Protein 6JOM (pdb70)

Foldseek 3Di:
DAEEECDDVNHHAAAVLLLLLLLVLCLVPVPDQAKYKYKHAHAWAKEAEQQAALVQFWPVVVCVVVVHYYWYHDWFAGMFIGHQQKIKMKMWHQCVVVVVPVQPLCVVCVLVQVLLVVQQADDWDDPVHAFTDDPRATQKGKTWAQDDRIIIMMMMGRQDDPQVVGPRTTRPPCGHHHCLVRGDPVCNPPGSVRVNVSSVCSSCVSVVHDDHDYDYQDPVSVVSSVVCSDVEGVDCCSRHVLADAADDWDWDQDPQGIKIWHFDDDPQATAFIRIGGRGGWNDDCVVVRVLRHGQHLDLVSQLVSLVVSVCVNTHVDDDDSSVVSVRSNVD/DAEEACADPNHHDAAPLLQLLLVVLCLPPPPDQAKYKYKHAHAWEKEAEQQAACVQFWPVVVCVVVVHYYWYHDFFAGMFIGHRQKIKMKIWHQCVVPVVPVQCLVVVCVLVQQLLVVQQQVQWDDPVHAFIDRPPATQKGKTWAADDRIIIMMMMGAQDDPVVVGPRTTDQVGHDHSLVRGDPVCNPPGSVRVNVSSQVSSCVSVVHPDHHYDYQDPVSVVSSVVCSPVERVDCCRRRVVADAAPDWDWDQDPQGIKIWHFDDDPQATAFIGIGGRGGWNDDCVQLRVLRGGQGLDLVRQLVSLVVSPCVNTHVDDDDSSVVSVRSNVD

Sequence (661 aa):
MYLIEPKRNGKWVFDGAILLAIQYWAIKNLKLDETIVFPYICDPHVQIGYFQNPSVEVNLELLKQKNIEVVRRDTGGGAIYLDRNGVNFCFSFPYEKNKNLLGNYAQFYDPVIKVLQNIGIKNVQFSGKNDLQIEGKKVSGAAMSLVNDRIYAGFSLLYDVDFDFIGKILTPNQRVTNLKNKLSKEYQNFSIFEIKDLFLTEFLKVNSVEKFKKYELTDSDWVQQIDKMVAEKYKNWDFVWGLSPNYSFNRSIRTKVGTITFSLEINEGKISKIKISGDFFPKKSLLELENFLMGTKLTQDQLLNRLKDAKLEDYFSQKIDEEEICNLLLNLMYLIEPKRNGKWVFDGAILLAIQYWAIKNLKLDETIVFPYICDPHVQIGYFQNPSVEVNLELLKQKNIEVVRRDTGGGAIYLDRNGVNFCFSFPYEKNKNLLGNYAQFYDPVIKVLQNIGIKNVQFSGKNDLQIEGKKVSGAAMSLVNDRIYAGFSLLYDVDFDFIGKILTPNRVTNLKNKLSKEYQNFSIFEIKDLFLTEFLKVNSVEKFKKYELTDSDWVQIDKMVAEKYKNWDFVWGLSPNYSFNRSIRTKVGTITFSLEINEGKISKIKISGDFFPKKSLLELENFLMGTKLTQDQLLNRLKDAKLEDYFSQKIDEEEICNLLLNL

Solvent-accessible surface area: 30600 Å² total; per-residue (Å²): 32,37,28,1,43,3,65,82,145,63,156,42,17,38,45,4,2,26,1,1,0,4,1,26,9,0,3,93,68,20,183,37,102,47,18,0,0,3,1,11,0,0,62,54,5,0,3,0,0,62,28,4,13,0,37,72,24,3,43,58,126,19,15,172,136,112,124,24,106,9,3,1,19,19,4,3,1,23,22,38,20,3,20,96,62,2,0,0,1,6,2,0,21,6,60,118,124,32,134,65,5,70,51,23,15,38,76,6,0,67,26,0,27,41,0,3,85,56,3,35,4,98,68,6,86,60,41,56,140,26,23,0,57,3,127,58,106,49,0,1,8,6,8,8,27,75,17,81,67,7,0,4,0,11,4,9,1,20,3,35,19,68,74,97,12,15,50,112,0,26,27,82,120,168,166,21,12,15,3,60,89,31,12,43,172,129,30,52,136,52,60,18,63,81,6,6,69,27,2,11,80,17,6,20,126,34,48,89,41,173,162,30,103,165,49,109,18,64,119,79,13,7,101,69,0,54,111,24,12,67,106,36,1,104,41,163,92,21,6,72,26,49,6,40,101,44,77,66,70,88,56,14,181,10,107,27,17,32,0,30,4,6,0,45,38,91,157,40,68,1,28,114,6,36,2,10,8,52,0,49,23,126,79,59,4,107,88,3,4,85,62,1,61,39,8,108,26,58,95,89,76,0,31,73,86,1,112,94,9,108,4,88,64,3,4,77,101,152,2,61,27,84,61,3,0,66,42,0,72,121,56,26,40,24,1,54,3,59,71,136,59,159,38,20,34,40,3,1,28,1,1,0,2,1,27,4,0,1,94,68,18,180,37,116,42,24,0,0,3,1,10,0,0,57,50,5,0,5,0,0,64,33,4,10,0,40,81,26,5,51,76,102,32,14,149,134,89,125,21,96,7,2,0,19,18,3,3,4,25,24,38,11,2,17,104,63,1,2,0,0,6,2,0,22,7,39,134,142,29,110,58,5,73,47,43,17,47,70,6,0,61,25,1,31,94,0,4,75,84,6,37,0,173,62,11,109,52,36,55,155,30,22,0,40,4,160,52,106,56,0,1,9,12,8,7,28,76,24,76,59,14,0,4,0,12,4,11,4,18,11,34,17,63,90,97,13,20,60,110,0,26,62,106,176,216,25,9,10,4,68,91,63,15,41,151,111,41,45,121,60,58,20,64,89,11,7,78,29,6,10,86,18,10,21,134,35,55,106,43,165,147,27,101,177,51,106,20,64,115,73,11,9,103,81,0,52,123,30,13,70,96,39,1,92,42,170,108,20,5,40,36,54,3,46,78,38,76,67,50,88,58,8,200,27,102,24,20,51,0,26,6,5,0,49,39,83,145,29,100,1,40,113,6,48,3,10,9,55,0,52,23,129,80,66,7,112,99,0,7,88,67,4,69,41,3,109,26,54,93,101,87,0,42,77,76,1,120,95,8,106,7,84,54,12,6,73,45,111,4,64,16,89,66,4,0,66,44,3,70,120,55

InterPro domains:
  IPR004143 Biotinyl protein ligase (BPL) and lipoyl protein ligase (LPL), catalytic domain [PF21948] (19-216)
  IPR004143 Biotinyl protein ligase (BPL) and lipoyl protein ligase (LPL), catalytic domain [PS51733] (30-224)
  IPR004562 Lipoyltransferase/lipoate-protein ligase [PTHR12561] (20-335)
  IPR004562 Lipoyltransferase/lipoate-protein ligase [TIGR00545] (17-330)
  IPR019491 Lipoate protein ligase, C-terminal [PF10437] (256-341)
  IPR045864 Class II Aminoacyl-tRNA synthetase/Biotinyl protein ligase (BPL) and lipoyl protein ligase (LPL) [G3DSA:3.30.930.10] (13-254)
  IPR045864 Class II Aminoacyl-tRNA synthetase/Biotinyl protein ligase (BPL) and lipoyl protein ligase (LPL) [SSF55681] (13-254)

B-factor: mean 67.11, std 23.58, range [36.78, 168.75]

Structure (mmCIF, N/CA/C/O backbone):
data_6JOM
#
_entry.id   6JOM
#
_cell.length_a   100.322
_cell.length_b   100.322
_cell.length_c   155.587
_cell.angle_alpha   90.000
_cell.angle_beta   90.000
_cell.angle_gamma   90.000
#
_symmetry.space_group_name_H-M   'P 41 21 2'
#
loop_
_entity.id
_entity.type
_entity.pdbx_description
1 polymer 'Lipoate--protein ligase'
2 non-polymer "5'-O-[(R)-({5-[(3R)-1,2-DITHIOLAN-3-YL]PENTANOYL}OXY)(HYDROXY)PHOSPHORYL]ADENOSINE"
3 water water
#
loop_
_atom_site.group_PDB
_atom_site.id
_atom_site.type_symbol
_atom_site.label_atom_id
_atom_site.label_alt_id
_atom_site.label_comp_id
_atom_site.label_asym_id
_atom_site.label_entity_id
_atom_site.label_seq_id
_atom_site.pdbx_PDB_ins_code
_atom_site.Cartn_x
_atom_site.Cartn_y
_atom_site.Cartn_z
_atom_site.occupancy
_atom_site.B_iso_or_equiv
_atom_site.auth_seq_id
_atom_site.auth_comp_id
_atom_site.auth_asym_id
_atom_site.auth_atom_id
_atom_site.pdbx_PDB_model_num
ATOM 1 N N . MET A 1 1 ? 13.091 40.706 35.559 1.00 62.33 1 MET A N 1
ATOM 2 C CA . MET A 1 1 ? 12.617 39.715 34.539 1.00 59.68 1 MET A CA 1
ATOM 3 C C . MET A 1 1 ? 11.756 40.457 33.515 1.00 58.14 1 MET A C 1
ATOM 4 O O . MET A 1 1 ? 10.811 41.190 33.838 1.00 56.38 1 MET A O 1
ATOM 9 N N . TYR A 1 2 ? 12.144 40.326 32.247 1.00 53.66 2 TYR A N 1
ATOM 10 C CA . TYR A 1 2 ? 11.342 40.919 31.198 1.00 50.19 2 TYR A CA 1
ATOM 11 C C . TYR A 1 2 ? 10.393 39.857 30.650 1.00 47.88 2 TYR A C 1
ATOM 12 O O . TYR A 1 2 ? 10.704 38.656 30.618 1.00 46.46 2 TYR A O 1
ATOM 21 N N . LEU A 1 3 ? 9.241 40.325 30.161 1.00 46.04 3 LEU A N 1
ATOM 22 C CA . LEU A 1 3 ? 8.323 39.438 29.463 1.00 43.92 3 LEU A CA 1
ATOM 23 C C . LEU A 1 3 ? 8.146 40.018 28.075 1.00 42.01 3 LEU A C 1
ATOM 24 O O . LEU A 1 3 ? 7.783 41.194 27.947 1.00 42.69 3 LEU A O 1
ATOM 29 N N . ILE A 1 4 ? 8.362 39.183 27.064 1.00 41.20 4 ILE A N 1
ATOM 30 C CA . ILE A 1 4 ? 8.133 39.581 25.686 1.00 39.59 4 ILE A CA 1
ATOM 31 C C . ILE A 1 4 ? 6.989 38.756 25.144 1.00 39.35 4 ILE A C 1
ATOM 32 O O . ILE A 1 4 ? 7.079 37.530 24.963 1.00 39.31 4 ILE A O 1
ATOM 37 N N . GLU A 1 5 ? 5.843 39.407 25.015 1.00 40.14 5 GLU A N 1
ATOM 38 C CA . GLU A 1 5 ? 4.745 38.620 24.476 1.00 40.44 5 GLU A CA 1
ATOM 39 C C . GLU A 1 5 ? 4.895 38.611 22.973 1.00 39.73 5 GLU A C 1
ATOM 40 O O . GLU A 1 5 ? 5.365 39.605 22.379 1.00 39.78 5 GLU A O 1
ATOM 46 N N . PRO A 1 6 ? 4.466 37.529 22.298 1.00 38.94 6 PRO A N 1
ATOM 47 C CA . PRO A 1 6 ? 4.583 37.517 20.844 1.00 38.69 6 PRO A CA 1
ATOM 48 C C . PRO A 1 6 ? 3.396 38.224 20.225 1.00 39.08 6 PRO A C 1
ATOM 49 O O . PRO A 1 6 ? 2.457 37.586 19.713 1.00 40.19 6 PRO A O 1
ATOM 53 N N . LYS A 1 7 ? 3.473 39.548 20.243 1.00 40.60 7 LYS A N 1
ATOM 54 C CA . LYS A 1 7 ? 2.432 40.399 19.681 1.00 44.24 7 LYS A CA 1
ATOM 55 C C . LYS A 1 7 ? 2.997 41.283 18.575 1.00 44.20 7 LYS A C 1
ATOM 56 O O . LYS A 1 7 ? 4.132 41.760 18.634 1.00 43.11 7 LYS A O 1
ATOM 62 N N . ARG A 1 8 ? 2.177 41.551 17.567 1.00 47.79 8 ARG A N 1
ATOM 63 C CA . ARG A 1 8 ? 2.611 42.433 16.499 1.00 49.88 8 ARG A CA 1
ATOM 64 C C . ARG A 1 8 ? 1.561 43.515 16.305 1.00 54.15 8 ARG A C 1
ATOM 65 O O . ARG A 1 8 ? 0.431 43.220 15.905 1.00 55.07 8 ARG A O 1
ATOM 73 N N . ASN A 1 9 ? 1.941 44.758 16.635 1.00 60.12 9 ASN A N 1
ATOM 74 C CA . ASN A 1 9 ? 0.928 45.809 16.755 1.00 62.39 9 ASN A CA 1
ATOM 75 C C . ASN A 1 9 ? -0.272 45.272 17.541 1.00 59.96 9 ASN A C 1
ATOM 76 O O . ASN A 1 9 ? -1.405 45.305 17.073 1.00 62.52 9 ASN A O 1
ATOM 81 N N . GLY A 1 10 ? 0.002 44.743 18.736 1.00 58.57 10 GLY A N 1
ATOM 82 C CA . GLY A 1 10 ? -1.046 44.278 19.633 1.00 57.92 10 GLY A CA 1
ATOM 83 C C . GLY A 1 10 ? -1.743 42.992 19.194 1.00 56.71 10 GLY A C 1
ATOM 84 O O . GLY A 1 10 ? -2.620 42.517 19.898 1.00 60.18 10 GLY A O 1
ATOM 85 N N . LYS A 1 11 ? -1.365 42.391 18.064 1.00 56.14 11 LYS A N 1
ATOM 86 C CA . LYS A 1 11 ? -2.001 41.142 17.652 1.00 55.97 11 LYS A CA 1
ATOM 87 C C . LYS A 1 11 ? -1.153 39.942 18.094 1.00 52.25 11 LYS A C 1
ATOM 88 O O . LYS A 1 11 ? 0.047 39.897 17.838 1.00 53.74 11 LYS A O 1
ATOM 94 N N . TRP A 1 12 ? -1.773 38.953 18.734 1.00 48.96 12 TRP A N 1
ATOM 95 C CA . TRP A 1 12 ? -1.044 37.785 19.210 1.00 45.00 12 TRP A CA 1
ATOM 96 C C . TRP A 1 12 ? -0.600 36.918 18.032 1.00 44.09 12 TRP A C 1
ATOM 97 O O . TRP A 1 12 ? -1.404 36.636 17.150 1.00 43.28 12 TRP A O 1
ATOM 108 N N . VAL A 1 13 ? 0.645 36.430 18.084 1.00 41.86 13 VAL A N 1
ATOM 109 C CA . VAL A 1 13 ? 1.204 35.653 16.995 1.00 40.26 13 VAL A CA 1
ATOM 110 C C . VAL A 1 13 ? 1.258 34.199 17.432 1.00 39.73 13 VAL A C 1
ATOM 111 O O . VAL A 1 13 ? 1.804 33.922 18.476 1.00 39.53 13 VAL A O 1
ATOM 115 N N . PHE A 1 14 ? 0.882 33.290 16.545 1.00 40.05 14 PHE A N 1
ATOM 116 C CA . PHE A 1 14 ? 0.812 31.875 16.869 1.00 40.40 14 PHE A CA 1
ATOM 117 C C . PHE A 1 14 ? 1.709 31.056 15.958 1.00 40.20 14 PHE A C 1
ATOM 118 O O . PHE A 1 14 ? 1.796 29.850 16.127 1.00 40.60 14 PHE A O 1
ATOM 126 N N . ASP A 1 15 ? 2.467 31.720 15.093 1.00 39.72 15 ASP A N 1
ATOM 127 C CA . ASP A 1 15 ? 3.249 31.004 14.114 1.00 39.70 15 ASP A CA 1
ATOM 128 C C . ASP A 1 15 ? 4.529 30.514 14.777 1.00 39.33 15 ASP A C 1
ATOM 129 O O . ASP A 1 15 ? 5.375 31.310 15.169 1.00 38.85 15 ASP A O 1
ATOM 134 N N . GLY A 1 16 ? 4.677 29.197 14.907 1.00 39.76 16 GLY A N 1
ATOM 135 C CA . GLY A 1 16 ? 5.822 28.607 15.597 1.00 39.70 16 GLY A CA 1
ATOM 136 C C . GLY A 1 16 ? 7.146 29.142 15.068 1.00 39.21 16 GLY A C 1
ATOM 137 O O . GLY A 1 16 ? 8.122 29.219 15.810 1.00 39.05 16 GLY A O 1
ATOM 138 N N . ALA A 1 17 ? 7.200 29.529 13.784 1.00 39.17 17 ALA A N 1
ATOM 139 C CA . ALA A 1 17 ? 8.506 29.847 13.241 1.00 39.01 17 ALA A CA 1
ATOM 140 C C . ALA A 1 17 ? 8.821 31.274 13.667 1.00 38.58 17 ALA A C 1
ATOM 141 O O . ALA A 1 17 ? 9.933 31.598 14.095 1.00 38.47 17 ALA A O 1
ATOM 143 N N . ILE A 1 18 ? 7.802 32.120 13.590 1.00 38.52 18 ILE A N 1
ATOM 144 C CA . ILE A 1 18 ? 7.964 33.490 14.022 1.00 38.32 18 ILE A CA 1
ATOM 145 C C . ILE A 1 18 ? 8.243 33.495 15.521 1.00 38.06 18 ILE A C 1
ATOM 146 O O . ILE A 1 18 ? 8.999 34.358 16.020 1.00 37.97 18 ILE A O 1
ATOM 151 N N . LEU A 1 19 ? 7.625 32.569 16.261 1.00 38.14 19 LEU A N 1
ATOM 152 C CA . LEU A 1 19 ? 7.789 32.688 17.715 1.00 38.09 19 LEU A CA 1
ATOM 153 C C . LEU A 1 19 ? 9.250 32.433 18.098 1.00 38.09 19 LEU A C 1
ATOM 154 O O . LEU A 1 19 ? 9.840 33.164 18.889 1.00 38.03 19 LEU A O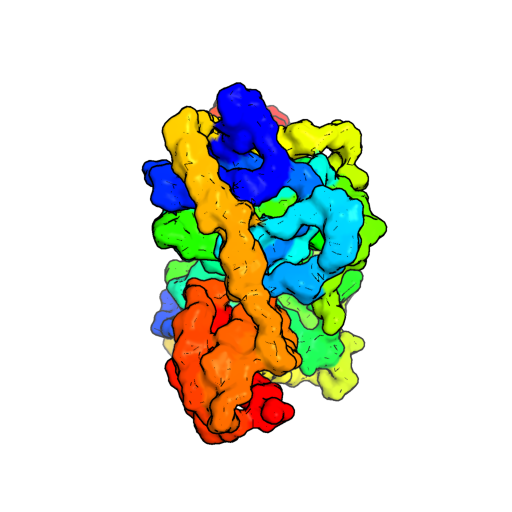 1
ATOM 159 N N . LEU A 1 20 ? 9.885 31.470 17.427 1.00 38.28 20 LEU A N 1
ATOM 160 C CA . LEU A 1 20 ? 11.291 31.194 17.730 1.00 38.48 20 LEU A CA 1
ATOM 161 C C . LEU A 1 20 ? 12.123 32.409 17.306 1.00 38.33 20 LEU A C 1
ATOM 162 O O . LEU A 1 20 ? 13.099 32.808 17.949 1.00 38.50 20 LEU A O 1
ATOM 167 N N . ALA A 1 21 ? 11.708 32.983 16.172 1.00 38.24 21 ALA A N 1
ATOM 168 C CA . ALA A 1 21 ? 12.467 34.065 15.605 1.00 38.41 21 ALA A CA 1
ATOM 169 C C . ALA A 1 21 ? 12.468 35.214 16.609 1.00 38.36 21 ALA A C 1
ATOM 170 O O . ALA A 1 21 ? 13.471 35.933 16.730 1.00 38.70 21 ALA A O 1
ATOM 172 N N . ILE A 1 22 ? 11.328 35.374 17.324 1.00 38.09 22 ILE A N 1
ATOM 173 C CA . ILE A 1 22 ? 11.201 36.480 18.240 1.00 38.15 22 ILE A CA 1
ATOM 174 C C . ILE A 1 22 ? 12.302 36.246 19.261 1.00 38.33 22 ILE A C 1
ATOM 175 O O . ILE A 1 22 ? 13.060 37.152 19.599 1.00 38.66 22 ILE A O 1
ATOM 180 N N . GLN A 1 23 ? 12.366 34.993 19.724 1.00 38.29 23 GLN A N 1
ATOM 181 C CA . GLN A 1 23 ? 13.219 34.658 20.851 1.00 38.64 23 GLN A CA 1
ATOM 182 C C . GLN A 1 23 ? 14.642 34.828 20.390 1.00 39.01 23 GLN A C 1
ATOM 183 O O . GLN A 1 23 ? 15.457 35.484 21.018 1.00 39.41 23 GLN A O 1
ATOM 189 N N . TYR A 1 24 ? 14.950 34.243 19.247 1.00 39.02 24 TYR A N 1
ATOM 190 C CA . TYR A 1 24 ? 16.354 34.331 18.863 1.00 39.58 24 TYR A CA 1
ATOM 191 C C . TYR A 1 24 ? 16.730 35.796 18.586 1.00 39.85 24 TYR A C 1
ATOM 192 O O . TYR A 1 24 ? 17.848 36.232 18.869 1.00 40.51 24 TYR A O 1
ATOM 201 N N . TRP A 1 25 ? 15.786 36.545 18.005 1.00 39.56 25 TRP A N 1
ATOM 202 C CA . TRP A 1 25 ? 16.053 37.946 17.775 1.00 40.06 25 TRP A CA 1
ATOM 203 C C . TRP A 1 25 ? 16.481 38.612 19.089 1.00 40.39 25 TRP A C 1
ATOM 204 O O . TRP A 1 25 ? 17.484 39.324 19.137 1.00 41.19 25 TRP A O 1
ATOM 215 N N . ALA A 1 26 ? 15.696 38.359 20.146 1.00 39.92 26 ALA A N 1
ATOM 216 C CA . ALA A 1 26 ? 15.962 38.932 21.450 1.00 40.28 26 ALA A CA 1
ATOM 217 C C . ALA A 1 26 ? 17.334 38.509 21.945 1.00 41.58 26 ALA A C 1
ATOM 218 O O . ALA A 1 26 ? 18.111 39.361 22.396 1.00 43.62 26 ALA A O 1
ATOM 220 N N . ILE A 1 27 ? 17.621 37.225 21.769 1.00 41.54 27 ILE A N 1
ATOM 221 C CA . ILE A 1 27 ? 18.862 36.606 22.211 1.00 44.41 27 ILE A CA 1
ATOM 222 C C . ILE A 1 27 ? 20.024 37.383 21.614 1.00 47.77 27 ILE A C 1
ATOM 223 O O . ILE A 1 27 ? 21.016 37.659 22.305 1.00 52.56 27 ILE A O 1
ATOM 228 N N . LYS A 1 28 ? 19.897 37.717 20.332 1.00 48.15 28 LYS A N 1
ATOM 229 C CA . LYS A 1 28 ? 21.029 38.279 19.624 1.00 51.66 28 LYS A CA 1
ATOM 230 C C . LYS A 1 28 ? 21.066 39.791 19.782 1.00 52.05 28 LYS A C 1
ATOM 231 O O . LYS A 1 28 ? 22.126 40.362 19.636 1.00 55.75 28 LYS A O 1
ATOM 237 N N . ASN A 1 29 ? 19.934 40.435 20.020 1.00 50.72 29 ASN A N 1
ATOM 238 C CA . ASN A 1 29 ? 19.866 41.861 19.745 1.00 52.43 29 ASN A CA 1
ATOM 239 C C . ASN A 1 29 ? 19.349 42.574 20.974 1.00 53.94 29 ASN A C 1
ATOM 240 O O . ASN A 1 29 ? 19.554 43.769 21.105 1.00 55.41 29 ASN A O 1
ATOM 245 N N . LEU A 1 30 ? 18.677 41.856 21.872 1.00 52.45 30 LEU A N 1
ATOM 246 C CA . LEU A 1 30 ? 18.162 42.584 23.003 1.00 55.10 30 LEU A CA 1
ATOM 247 C C . LEU A 1 30 ? 19.185 42.466 24.126 1.00 59.27 30 LEU A C 1
ATOM 248 O O . LEU A 1 30 ? 19.214 41.466 24.854 1.00 60.68 30 LEU A O 1
ATOM 253 N N . LYS A 1 31 ? 19.984 43.522 24.292 1.00 63.95 31 LYS A N 1
ATOM 254 C CA . LYS A 1 31 ? 20.934 43.540 25.391 1.00 70.45 31 LYS A CA 1
ATOM 255 C C . LYS A 1 31 ? 20.255 44.009 26.678 1.00 69.42 31 LYS A C 1
ATOM 256 O O . LYS A 1 31 ? 20.493 45.107 27.155 1.00 70.30 31 LYS A O 1
ATOM 262 N N . LEU A 1 32 ? 19.380 43.171 27.210 1.00 66.70 32 LEU A N 1
ATOM 263 C CA . LEU A 1 32 ? 18.801 43.413 28.513 1.00 66.52 32 LEU A CA 1
ATOM 264 C C . LEU A 1 32 ? 19.529 42.494 29.475 1.00 66.60 32 LEU A C 1
ATOM 265 O O . LEU A 1 32 ? 19.657 41.308 29.226 1.00 65.02 32 LEU A O 1
ATOM 270 N N . ASP A 1 33 ? 20.021 43.081 30.557 1.00 71.86 33 ASP A N 1
ATOM 271 C CA . ASP A 1 33 ? 20.845 42.342 31.487 1.00 76.26 33 ASP A CA 1
ATOM 272 C C . ASP A 1 33 ? 19.917 41.746 32.530 1.00 73.55 33 ASP A C 1
ATOM 273 O O . ASP A 1 33 ? 20.079 41.977 33.713 1.00 78.37 33 ASP A O 1
ATOM 278 N N . GLU A 1 34 ? 18.917 41.014 32.058 1.00 70.56 34 GLU A N 1
ATOM 279 C CA . GLU A 1 34 ? 17.917 40.360 32.890 1.00 66.34 34 GLU A CA 1
ATOM 280 C C . GLU A 1 34 ? 17.375 39.188 32.090 1.00 59.89 34 GLU A C 1
ATOM 281 O O . GLU A 1 34 ? 17.503 39.180 30.875 1.00 57.39 34 GLU A O 1
ATOM 287 N N . THR A 1 35 ? 16.825 38.200 32.779 1.00 56.44 35 THR A N 1
ATOM 288 C CA . THR A 1 35 ? 16.104 37.144 32.111 1.00 53.52 35 THR A CA 1
ATOM 289 C C . THR A 1 35 ? 14.934 37.738 31.326 1.00 50.07 35 THR A C 1
ATOM 290 O O . THR A 1 35 ? 14.165 38.556 31.836 1.00 50.05 35 THR A O 1
ATOM 294 N N . ILE A 1 36 ? 14.786 37.285 30.074 1.00 47.45 36 ILE A N 1
ATOM 295 C CA . ILE A 1 36 ? 13.601 37.603 29.296 1.00 45.38 36 ILE A CA 1
ATOM 296 C C . ILE A 1 36 ? 12.796 36.327 29.150 1.00 44.74 36 ILE A C 1
ATOM 297 O O . ILE A 1 36 ? 13.365 35.289 28.837 1.00 47.09 36 ILE A O 1
ATOM 302 N N . VAL A 1 37 ? 11.485 36.433 29.394 1.00 43.15 37 VAL A N 1
ATOM 303 C CA . VAL A 1 37 ? 10.560 35.323 29.217 1.00 41.63 37 VAL A CA 1
ATOM 304 C C . VAL A 1 37 ? 9.774 35.511 27.937 1.00 40.15 37 VAL A C 1
ATOM 305 O O . VAL A 1 37 ? 9.275 36.614 27.697 1.00 41.10 37 VAL A O 1
ATOM 309 N N . PHE A 1 38 ? 9.625 34.412 27.181 1.00 38.61 38 PHE A N 1
ATOM 310 C CA . PHE A 1 38 ? 8.890 34.397 25.929 1.00 37.90 38 PHE A CA 1
ATOM 311 C C . PHE A 1 38 ? 7.840 33.308 25.983 1.00 37.80 38 PHE A C 1
ATOM 312 O O . PHE A 1 38 ? 8.110 32.157 25.642 1.00 37.66 38 PHE A O 1
ATOM 320 N N . PRO A 1 39 ? 6.614 33.610 26.448 1.00 38.00 39 PRO A N 1
ATOM 321 C CA . PRO A 1 39 ? 5.548 32.602 26.450 1.00 38.24 39 PRO A CA 1
ATOM 322 C C . PRO A 1 39 ? 5.182 32.472 24.976 1.00 38.54 39 PRO A C 1
ATOM 323 O O . PRO A 1 39 ? 5.182 33.471 24.238 1.00 38.81 39 PRO A O 1
ATOM 327 N N . TYR A 1 40 ? 4.864 31.243 24.551 1.00 38.03 40 TYR A N 1
ATOM 328 C CA . TYR A 1 40 ? 4.346 31.111 23.207 1.00 38.50 40 TYR A CA 1
ATOM 329 C C . TYR A 1 40 ? 3.389 29.925 23.143 1.00 40.73 40 TYR A C 1
ATOM 330 O O . TYR A 1 40 ? 3.626 28.887 23.799 1.00 43.44 40 TYR A O 1
ATOM 339 N N . ILE A 1 41 ? 2.287 30.167 22.422 1.00 39.86 41 ILE A N 1
ATOM 340 C CA . ILE A 1 41 ? 1.241 29.212 22.079 1.00 41.24 41 ILE A CA 1
ATOM 341 C C . ILE A 1 41 ? 1.210 29.166 20.549 1.00 41.35 41 ILE A C 1
ATOM 342 O O . ILE A 1 41 ? 1.085 30.192 19.864 1.00 38.80 41 ILE A O 1
ATOM 347 N N . CYS A 1 42 ? 1.404 27.979 19.991 1.00 42.76 42 CYS A N 1
ATOM 348 C CA . CYS A 1 42 ? 1.579 27.973 18.545 1.00 45.23 42 CYS A CA 1
ATOM 349 C C . CYS A 1 42 ? 0.434 27.263 17.835 1.00 46.19 42 CYS A C 1
ATOM 350 O O . CYS A 1 42 ? -0.138 26.307 18.348 1.00 47.45 42 CYS A O 1
ATOM 353 N N . ASP A 1 43 ? 0.189 27.697 16.606 1.00 46.17 43 ASP A N 1
ATOM 354 C CA . ASP A 1 43 ? -0.621 26.911 15.685 1.00 48.95 43 ASP A CA 1
ATOM 355 C C . ASP A 1 43 ? 0.048 25.557 15.500 1.00 47.20 43 ASP A C 1
ATOM 356 O O . ASP A 1 43 ? 1.276 25.518 15.541 1.00 47.31 43 ASP A O 1
ATOM 361 N N . PRO A 1 44 ? -0.719 24.471 15.231 1.00 47.40 44 PRO A N 1
ATOM 362 C CA . PRO A 1 44 ? -0.149 23.157 14.938 1.00 46.21 44 PRO A CA 1
ATOM 363 C C . PRO A 1 44 ? 1.048 23.188 13.997 1.00 46.01 44 PRO A C 1
ATOM 364 O O . PRO A 1 44 ? 1.030 23.779 12.917 1.00 46.02 44 PRO A O 1
ATOM 368 N N . HIS A 1 45 ? 2.130 22.549 14.439 1.00 45.58 45 HIS A N 1
ATOM 369 C CA . HIS A 1 45 ? 3.341 22.444 13.659 1.00 44.73 45 HIS A CA 1
ATOM 370 C C . HIS A 1 45 ? 4.242 21.510 14.460 1.00 45.52 45 HIS A C 1
ATOM 371 O O . HIS A 1 45 ? 3.922 21.200 15.608 1.00 46.55 45 HIS A O 1
ATOM 378 N N . VAL A 1 46 ? 5.324 21.016 13.838 1.00 44.66 46 VAL A N 1
ATOM 379 C CA . VAL A 1 46 ? 6.285 20.221 14.557 1.00 42.37 46 VAL A CA 1
ATOM 380 C C . VAL A 1 46 ? 7.535 21.069 14.646 1.00 40.75 46 VAL A C 1
ATOM 381 O O . VAL A 1 46 ? 7.983 21.695 13.692 1.00 41.30 46 VAL A O 1
ATOM 385 N N . GLN A 1 47 ? 8.138 21.004 15.811 1.00 39.33 47 GLN A N 1
ATOM 386 C CA . GLN A 1 47 ? 9.346 21.731 16.059 1.00 38.66 47 GLN A CA 1
ATOM 387 C C . GLN A 1 47 ? 10.425 20.695 16.284 1.00 38.96 47 GLN A C 1
ATOM 388 O O . GLN A 1 47 ? 10.278 19.844 17.182 1.00 39.71 47 GLN A O 1
ATOM 394 N N . ILE A 1 48 ? 11.510 20.770 15.526 1.00 38.81 48 ILE A N 1
ATOM 395 C CA . ILE A 1 48 ? 12.513 19.731 15.695 1.00 39.23 48 ILE A CA 1
ATOM 396 C C . ILE A 1 48 ? 13.753 20.415 16.243 1.00 38.90 48 ILE A C 1
ATOM 397 O O . ILE A 1 48 ? 13.895 21.644 16.112 1.00 38.39 48 ILE A O 1
ATOM 402 N N . GLY A 1 49 ? 14.672 19.614 16.831 1.00 39.34 49 GLY A N 1
ATOM 403 C CA . GLY A 1 49 ? 15.848 20.241 17.406 1.00 39.21 49 GLY A CA 1
ATOM 404 C C . GLY A 1 49 ? 16.820 20.591 16.293 1.00 39.14 49 GLY A C 1
ATOM 405 O O . GLY A 1 49 ? 16.747 20.035 15.195 1.00 39.32 49 GLY A O 1
ATOM 406 N N . TYR A 1 50 ? 17.812 21.416 16.640 1.00 39.06 50 TYR A N 1
ATOM 407 C CA . TYR A 1 50 ? 18.734 21.946 15.664 1.00 39.14 50 TYR A CA 1
ATOM 408 C C . TYR A 1 50 ? 19.442 20.830 14.915 1.00 39.94 50 TYR A C 1
ATOM 409 O O . TYR A 1 50 ? 19.681 20.967 13.743 1.00 42.37 50 TYR A O 1
ATOM 418 N N . PHE A 1 51 ? 19.774 19.734 15.579 1.00 41.17 51 PHE A N 1
ATOM 419 C CA . PHE A 1 51 ? 20.654 18.692 15.044 1.00 42.91 51 PHE A CA 1
ATOM 420 C C . PHE A 1 51 ? 19.802 17.556 14.509 1.00 45.09 51 PHE A C 1
ATOM 421 O O . PHE A 1 51 ? 20.306 16.503 14.155 1.00 48.40 51 PHE A O 1
ATOM 429 N N . GLN A 1 52 ? 18.505 17.792 14.434 1.00 45.11 52 GLN A N 1
ATOM 430 C CA . GLN A 1 52 ? 17.641 16.724 13.973 1.00 48.10 52 GLN A CA 1
ATOM 431 C C . GLN A 1 52 ? 17.426 16.793 12.467 1.00 47.66 52 GLN A C 1
ATOM 432 O O . GLN A 1 52 ? 17.627 17.847 11.871 1.00 47.80 52 GLN A O 1
ATOM 438 N N . ASN A 1 53 ? 16.978 15.676 11.901 1.00 49.21 53 ASN A N 1
ATOM 439 C CA . ASN A 1 53 ? 16.604 15.591 10.499 1.00 49.76 53 ASN A CA 1
ATOM 440 C C . ASN A 1 53 ? 15.086 15.454 10.383 1.00 50.45 53 ASN A C 1
ATOM 441 O O . ASN A 1 53 ? 14.503 14.445 10.762 1.00 52.62 53 ASN A O 1
ATOM 446 N N . PRO A 1 54 ? 14.361 16.454 9.866 1.00 49.82 54 PRO A N 1
ATOM 447 C CA . PRO A 1 54 ? 12.903 16.387 9.822 1.00 52.74 54 PRO A CA 1
ATOM 448 C C . PRO A 1 54 ? 12.347 15.151 9.095 1.00 55.19 54 PRO A C 1
ATOM 449 O O . PRO A 1 54 ? 11.299 14.645 9.467 1.00 56.03 54 PRO A O 1
ATOM 453 N N . SER A 1 55 ? 13.071 14.633 8.098 1.00 57.07 55 SER A N 1
ATOM 454 C CA . SER A 1 55 ? 12.567 13.528 7.279 1.00 60.17 55 SER A CA 1
ATOM 455 C C . SER A 1 55 ? 12.394 12.254 8.108 1.00 60.60 55 SER A C 1
ATOM 456 O O . SER A 1 55 ? 11.481 11.481 7.844 1.00 61.96 55 SER A O 1
ATOM 459 N N . VAL A 1 56 ? 13.248 12.053 9.115 1.00 59.60 56 VAL A N 1
ATOM 460 C CA . VAL A 1 56 ? 13.191 10.829 9.900 1.00 61.37 56 VAL A CA 1
ATOM 461 C C . VAL A 1 56 ? 12.415 11.061 11.192 1.00 62.14 56 VAL A C 1
ATOM 462 O O . VAL A 1 56 ? 12.018 10.094 11.821 1.00 66.81 56 VAL A O 1
ATOM 466 N N . GLU A 1 57 ? 12.162 12.328 11.560 1.00 60.61 57 GLU A N 1
ATOM 467 C CA . GLU A 1 57 ? 11.519 12.678 12.820 1.00 59.60 57 GLU A CA 1
ATOM 468 C C . GLU A 1 57 ? 10.018 12.889 12.658 1.00 60.68 57 GLU A C 1
ATOM 469 O O . GLU A 1 57 ? 9.261 12.765 13.636 1.00 61.66 57 GLU A O 1
ATOM 475 N N . VAL A 1 58 ? 9.601 13.212 11.435 1.00 57.88 58 VAL A N 1
ATOM 476 C CA . VAL A 1 58 ? 8.207 13.556 11.217 1.00 57.33 58 VAL A CA 1
ATOM 477 C C . VAL A 1 58 ? 7.669 12.527 10.223 1.00 59.19 58 VAL A C 1
ATOM 478 O O . VAL A 1 58 ? 8.422 12.053 9.386 1.00 58.99 58 VAL A O 1
ATOM 482 N N . ASN A 1 59 ? 6.388 12.172 10.325 1.00 61.74 59 ASN A N 1
ATOM 483 C CA . ASN A 1 59 ? 5.673 11.543 9.227 1.00 65.38 59 ASN A CA 1
ATOM 484 C C . ASN A 1 59 ? 5.349 12.625 8.203 1.00 65.37 59 ASN A C 1
ATOM 485 O O . ASN A 1 59 ? 4.448 13.438 8.417 1.00 65.25 59 ASN A O 1
ATOM 490 N N . LEU A 1 60 ? 6.101 12.622 7.106 1.00 66.98 60 LEU A N 1
ATOM 491 C CA . LEU A 1 60 ? 6.061 13.705 6.145 1.00 68.65 60 LEU A CA 1
ATOM 492 C C . LEU A 1 60 ? 4.724 13.747 5.413 1.00 72.58 60 LEU A C 1
ATOM 493 O O . LEU A 1 60 ? 4.280 14.829 5.004 1.00 71.51 60 LEU A O 1
ATOM 498 N N . GLU A 1 61 ? 4.110 12.566 5.226 1.00 77.02 61 GLU A N 1
ATOM 499 C CA . GLU A 1 61 ? 2.856 12.462 4.481 1.00 78.29 61 GLU A CA 1
ATOM 500 C C . GLU A 1 61 ? 1.740 13.029 5.347 1.00 72.30 61 GLU A C 1
ATOM 501 O O . GLU A 1 61 ? 0.923 13.800 4.863 1.00 71.36 61 GLU A O 1
ATOM 507 N N . LEU A 1 62 ? 1.742 12.658 6.626 1.00 68.39 62 LEU A N 1
ATOM 508 C CA . LEU A 1 62 ? 0.745 13.165 7.554 1.00 69.47 62 LEU A CA 1
ATOM 509 C C . LEU A 1 62 ? 0.880 14.681 7.734 1.00 67.20 62 LEU A C 1
ATOM 510 O O . LEU A 1 62 ? -0.125 15.372 7.853 1.00 66.86 62 LEU A O 1
ATOM 515 N N . LEU A 1 63 ? 2.121 15.182 7.711 1.00 64.46 63 LEU A N 1
ATOM 516 C CA . LEU A 1 63 ? 2.392 16.600 7.827 1.00 63.97 63 LEU A CA 1
ATOM 517 C C . LEU A 1 63 ? 1.805 17.342 6.626 1.00 65.37 63 LEU A C 1
ATOM 518 O O . LEU A 1 63 ? 1.166 18.369 6.815 1.00 64.91 63 LEU A O 1
ATOM 523 N N . LYS A 1 64 ? 2.088 16.853 5.413 1.00 68.12 64 LYS A N 1
ATOM 524 C CA . LYS A 1 64 ? 1.588 17.444 4.178 1.00 75.83 64 LYS A CA 1
ATOM 525 C C . LYS A 1 64 ? 0.062 17.387 4.159 1.00 79.91 64 LYS A C 1
ATOM 526 O O . LYS A 1 64 ? -0.579 18.381 3.840 1.00 81.65 64 LYS A O 1
ATOM 532 N N . GLN A 1 65 ? -0.494 16.223 4.514 1.00 84.03 65 GLN A N 1
ATOM 533 C CA . GLN A 1 65 ? -1.926 15.994 4.562 1.00 88.10 65 GLN A CA 1
ATOM 534 C C . GLN A 1 65 ? -2.566 17.029 5.474 1.00 87.72 65 GLN A C 1
ATOM 535 O O . GLN A 1 65 ? -3.535 17.661 5.068 1.00 92.53 65 GLN A O 1
ATOM 541 N N . LYS A 1 66 ? -2.005 17.208 6.678 1.00 84.61 66 LYS A N 1
ATOM 542 C CA . LYS A 1 66 ? -2.574 18.092 7.692 1.00 80.10 66 LYS A CA 1
ATOM 543 C C . LYS A 1 66 ? -2.154 19.543 7.444 1.00 73.99 66 LYS A C 1
ATOM 544 O O . LYS A 1 66 ? -2.621 20.443 8.128 1.00 69.53 66 LYS A O 1
ATOM 550 N N . ASN A 1 67 ? -1.309 19.753 6.424 1.00 74.54 67 ASN A N 1
ATOM 551 C CA . ASN A 1 67 ? -0.832 21.053 5.962 1.00 75.40 67 ASN A CA 1
ATOM 552 C C . ASN A 1 67 ? -0.244 21.873 7.110 1.00 73.21 67 ASN A C 1
ATOM 553 O O . ASN A 1 67 ? -0.691 22.985 7.396 1.00 72.42 67 ASN A O 1
ATOM 558 N N . ILE A 1 68 ? 0.761 21.297 7.779 1.00 69.08 68 ILE A N 1
ATOM 559 C CA . ILE A 1 68 ? 1.428 21.950 8.889 1.00 61.02 68 ILE A CA 1
ATOM 560 C C . ILE A 1 68 ? 2.929 21.922 8.625 1.00 59.14 68 ILE A C 1
ATOM 561 O O . ILE A 1 68 ? 3.420 21.133 7.814 1.00 56.82 68 ILE A O 1
ATOM 566 N N . GLU A 1 69 ? 3.643 22.825 9.305 1.00 56.90 69 GLU A N 1
ATOM 567 C CA . GLU A 1 69 ? 5.036 23.087 9.011 1.00 53.36 69 GLU A CA 1
ATOM 568 C C . GLU A 1 69 ? 5.886 22.296 10.003 1.00 50.46 69 GLU A C 1
ATOM 569 O O . GLU A 1 69 ? 5.436 21.947 11.100 1.00 49.45 69 GLU A O 1
ATOM 575 N N . VAL A 1 70 ? 7.131 22.045 9.583 1.00 46.55 70 VAL A N 1
ATOM 576 C CA . VAL A 1 70 ? 8.250 21.728 10.442 1.00 43.80 70 VAL A CA 1
ATOM 577 C C . VAL A 1 70 ? 8.980 23.028 10.720 1.00 42.34 70 VAL A C 1
ATOM 578 O O . VAL A 1 70 ? 9.194 23.836 9.809 1.00 44.02 70 VAL A O 1
ATOM 582 N N . VAL A 1 71 ? 9.412 23.170 11.969 1.00 39.22 71 VAL A N 1
ATOM 583 C CA . VAL A 1 71 ? 10.183 24.332 12.352 1.00 37.96 71 VAL A CA 1
ATOM 584 C C . VAL A 1 71 ? 11.371 23.772 13.113 1.00 37.88 71 VAL A C 1
ATOM 585 O O . VAL A 1 71 ? 11.212 22.949 14.044 1.00 38.05 71 VAL A O 1
ATOM 589 N N . ARG A 1 72 ? 12.553 24.202 12.698 1.00 37.75 72 ARG A N 1
ATOM 590 C CA . ARG A 1 72 ? 13.750 23.794 13.393 1.00 37.79 72 ARG A CA 1
ATOM 591 C C . ARG A 1 72 ? 14.033 24.884 14.424 1.00 37.47 72 ARG A C 1
ATOM 592 O O . ARG A 1 72 ? 13.979 26.057 14.107 1.00 37.27 72 ARG A O 1
ATOM 600 N N . ARG A 1 73 ? 14.344 24.519 15.661 1.00 37.53 73 ARG A N 1
ATOM 601 C CA . ARG A 1 73 ? 14.708 25.534 16.633 1.00 37.37 73 ARG A CA 1
ATOM 602 C C . ARG A 1 73 ? 16.228 25.566 16.719 1.00 37.63 73 ARG A C 1
ATOM 603 O O . ARG A 1 73 ? 16.871 24.716 16.129 1.00 39.22 73 ARG A O 1
ATOM 611 N N . ASP A 1 74 ? 16.795 26.512 17.471 1.00 38.18 74 ASP A N 1
ATOM 612 C CA . ASP A 1 74 ? 18.223 26.692 17.560 1.00 38.63 74 ASP A CA 1
ATOM 613 C C . ASP A 1 74 ? 18.830 25.712 18.568 1.00 41.30 74 ASP A C 1
ATOM 614 O O . ASP A 1 74 ? 20.056 25.560 18.616 1.00 43.98 74 ASP A O 1
ATOM 619 N N . THR A 1 75 ? 18.008 25.110 19.442 1.00 40.06 75 THR A N 1
ATOM 620 C CA . THR A 1 75 ? 18.545 24.296 20.503 1.00 38.97 75 THR A CA 1
ATOM 621 C C . THR A 1 75 ? 18.562 22.865 20.011 1.00 39.90 75 THR A C 1
ATOM 622 O O . THR A 1 75 ? 17.874 22.532 19.055 1.00 39.90 75 THR A O 1
ATOM 626 N N . GLY A 1 76 ? 19.362 22.013 20.669 1.00 41.22 76 GLY A N 1
ATOM 627 C CA . GLY A 1 76 ? 19.296 20.605 20.370 1.00 41.08 76 GLY A CA 1
ATOM 628 C C . GLY A 1 76 ? 18.044 19.985 20.974 1.00 41.40 76 GLY A C 1
ATOM 629 O O . GLY A 1 76 ? 17.005 20.658 21.167 1.00 39.98 76 GLY A O 1
ATOM 630 N N . GLY A 1 77 ? 18.165 18.686 21.275 1.00 41.81 77 GLY A N 1
ATOM 631 C CA . GLY A 1 77 ? 16.986 17.948 21.693 1.00 42.34 77 GLY A CA 1
ATOM 632 C C . GLY A 1 77 ? 16.165 17.451 20.514 1.00 42.44 77 GLY A C 1
ATOM 633 O O . GLY A 1 77 ? 16.589 17.516 19.358 1.00 43.61 77 GLY A O 1
ATOM 634 N N . GLY A 1 78 ? 14.968 16.959 20.844 1.00 43.12 78 GLY A N 1
ATOM 635 C CA . GLY A 1 78 ? 14.143 16.188 19.933 1.00 44.02 78 GLY A CA 1
ATOM 636 C C . GLY A 1 78 ? 12.906 16.966 19.469 1.00 45.05 78 GLY A C 1
ATOM 637 O O . GLY A 1 78 ? 12.775 18.196 19.677 1.00 43.87 78 GLY A O 1
ATOM 638 N N . ALA A 1 79 ? 12.013 16.209 18.829 1.00 44.26 79 ALA A N 1
ATOM 639 C CA . ALA A 1 79 ? 10.981 16.764 17.989 1.00 44.47 79 ALA A CA 1
ATOM 640 C C . ALA A 1 79 ? 9.692 16.824 18.789 1.00 45.76 79 ALA A C 1
ATOM 641 O O . ALA A 1 79 ? 9.266 15.828 19.359 1.00 47.66 79 ALA A O 1
ATOM 643 N N . ILE A 1 80 ? 9.028 17.980 18.764 1.00 44.28 80 ILE A N 1
ATOM 644 C CA . ILE A 1 80 ? 7.781 18.011 19.491 1.00 44.67 80 ILE A CA 1
ATOM 645 C C . ILE A 1 80 ? 6.730 18.508 18.523 1.00 45.18 80 ILE A C 1
ATOM 646 O O . ILE A 1 80 ? 7.038 19.206 17.539 1.00 44.57 80 ILE A O 1
ATOM 651 N N . TYR A 1 81 ? 5.503 18.137 18.859 1.00 46.66 81 TYR A N 1
ATOM 652 C CA . TYR A 1 81 ? 4.320 18.656 18.203 1.00 47.58 81 TYR A CA 1
ATOM 653 C C . TYR A 1 81 ? 3.691 19.737 19.071 1.00 45.81 81 TYR A C 1
ATOM 654 O O . TYR A 1 81 ? 3.594 19.608 20.279 1.00 46.98 81 TYR A O 1
ATOM 663 N N . LEU A 1 82 ? 3.314 20.834 18.442 1.00 44.84 82 LEU A N 1
ATOM 664 C CA . LEU A 1 82 ? 2.887 21.980 19.229 1.00 45.20 82 LEU A CA 1
ATOM 665 C C . LEU A 1 82 ? 1.576 22.474 18.636 1.00 45.47 82 LEU A C 1
ATOM 666 O O . LEU A 1 82 ? 1.461 22.638 17.414 1.00 47.40 82 LEU A O 1
ATOM 671 N N . ASP A 1 83 ? 0.579 22.622 19.485 1.00 45.86 83 ASP A N 1
ATOM 672 C CA . ASP A 1 83 ? -0.663 23.197 18.994 1.00 49.69 83 ASP A CA 1
ATOM 673 C C . ASP A 1 83 ? -1.180 24.157 20.047 1.00 48.98 83 ASP A C 1
ATOM 674 O O . ASP A 1 83 ? -0.478 24.392 21.028 1.00 46.99 83 ASP A O 1
ATOM 679 N N . ARG A 1 84 ? -2.429 24.611 19.848 1.00 51.71 84 ARG A N 1
ATOM 680 C CA . ARG A 1 84 ? -3.096 25.567 20.729 1.00 52.16 84 ARG A CA 1
ATOM 681 C C . ARG A 1 84 ? -3.407 24.968 22.0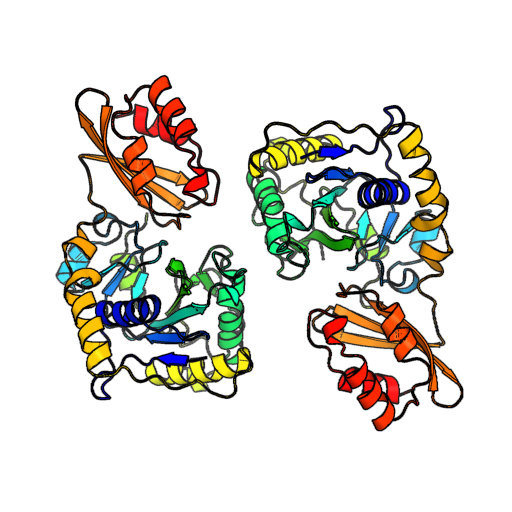96 1.00 52.57 84 ARG A C 1
ATOM 682 O O . ARG A 1 84 ? -3.927 25.671 22.955 1.00 53.42 84 ARG A O 1
ATOM 690 N N . ASN A 1 85 ? -3.092 23.682 22.292 1.00 52.90 85 ASN A N 1
ATOM 691 C CA . ASN A 1 85 ? -3.319 23.052 23.571 1.00 52.92 85 ASN A CA 1
ATOM 692 C C . ASN A 1 85 ? -2.032 22.934 24.373 1.00 53.51 85 ASN A C 1
ATOM 693 O O . ASN A 1 85 ? -2.031 22.341 25.464 1.00 54.31 85 ASN A O 1
ATOM 698 N N . GLY A 1 86 ? -0.948 23.511 23.820 1.00 51.84 86 GLY A N 1
ATOM 699 C CA . GLY A 1 86 ? 0.330 23.558 24.508 1.00 48.36 86 GLY A CA 1
ATOM 700 C C . GLY A 1 86 ? 0.709 24.978 24.880 1.00 47.10 86 GLY A C 1
ATOM 701 O O . GLY A 1 86 ? 0.376 25.958 24.191 1.00 45.57 86 GLY A O 1
ATOM 702 N N . VAL A 1 87 ? 1.408 25.109 26.000 1.00 46.16 87 VAL A N 1
ATOM 703 C CA . VAL A 1 87 ? 1.864 26.453 26.330 1.00 45.05 87 VAL A CA 1
ATOM 704 C C . VAL A 1 87 ? 3.352 26.292 26.606 1.00 46.24 87 VAL A C 1
ATOM 705 O O . VAL A 1 87 ? 3.743 25.384 27.362 1.00 47.12 87 VAL A O 1
ATOM 709 N N . ASN A 1 88 ? 4.160 27.100 25.903 1.00 43.72 88 ASN A N 1
ATOM 710 C CA . ASN A 1 88 ? 5.588 26.912 25.996 1.00 42.32 88 ASN A CA 1
ATOM 711 C C . ASN A 1 88 ? 6.183 28.221 26.491 1.00 41.03 88 ASN A C 1
ATOM 712 O O . ASN A 1 88 ? 5.569 29.298 26.335 1.00 40.81 88 ASN A O 1
ATOM 717 N N . PHE A 1 89 ? 7.398 28.117 27.023 1.00 38.45 89 PHE A N 1
ATOM 718 C CA . PHE A 1 89 ? 8.060 29.294 27.541 1.00 38.37 89 PHE A CA 1
ATOM 719 C C . PHE A 1 89 ? 9.515 29.175 27.158 1.00 38.24 89 PHE A C 1
ATOM 720 O O . PHE A 1 89 ? 10.134 28.156 27.443 1.00 38.50 89 PHE A O 1
ATOM 728 N N . CYS A 1 90 ? 9.998 30.204 26.466 1.00 37.94 90 CYS A N 1
ATOM 729 C CA . CYS A 1 90 ? 11.418 30.282 26.229 1.00 38.38 90 CYS A CA 1
ATOM 730 C C . CYS A 1 90 ? 12.011 31.402 27.057 1.00 39.90 90 CYS A C 1
ATOM 731 O O . CYS A 1 90 ? 11.306 32.312 27.527 1.00 39.82 90 CYS A O 1
ATOM 734 N N . PHE A 1 91 ? 13.331 31.315 27.168 1.00 39.57 91 PHE A N 1
ATOM 735 C CA . PHE A 1 91 ? 14.024 32.289 27.976 1.00 41.63 91 PHE A CA 1
ATOM 736 C C . PHE A 1 91 ? 15.362 32.663 27.372 1.00 42.15 91 PHE A C 1
ATOM 737 O O . PHE A 1 91 ? 15.972 31.869 26.628 1.00 42.80 91 PHE A O 1
ATOM 745 N N . SER A 1 92 ? 15.745 33.900 27.682 1.00 42.00 92 SER A N 1
ATOM 746 C CA . SER A 1 92 ? 17.045 34.438 27.345 1.00 43.25 92 SER A CA 1
ATOM 747 C C . SER A 1 92 ? 17.666 34.841 28.681 1.00 45.45 92 SER A C 1
ATOM 748 O O . SER A 1 92 ? 17.225 35.812 29.323 1.00 43.98 92 SER A O 1
ATOM 751 N N . PHE A 1 93 ? 18.531 33.964 29.188 1.00 46.86 93 PHE A N 1
ATOM 752 C CA . PHE A 1 93 ? 19.112 34.176 30.509 1.00 49.20 93 PHE A CA 1
ATOM 753 C C . PHE A 1 93 ? 20.471 34.790 30.260 1.00 52.45 93 PHE A C 1
ATOM 754 O O . PHE A 1 93 ? 21.214 34.266 29.432 1.00 53.93 93 PHE A O 1
ATOM 762 N N . PRO A 1 94 ? 20.833 35.899 30.933 1.00 56.25 94 PRO A N 1
ATOM 763 C CA . PRO A 1 94 ? 22.226 36.372 30.941 1.00 60.72 94 PRO A CA 1
ATOM 764 C C . PRO A 1 94 ? 23.088 35.205 31.413 1.00 63.62 94 PRO A C 1
ATOM 765 O O . PRO A 1 94 ? 22.806 34.650 32.466 1.00 65.89 94 PRO A O 1
ATOM 769 N N . TYR A 1 95 ? 24.101 34.826 30.628 1.00 67.53 95 TYR A N 1
ATOM 770 C CA . TYR A 1 95 ? 24.906 33.650 30.931 1.00 74.02 95 TYR A CA 1
ATOM 771 C C . TYR A 1 95 ? 25.726 33.913 32.191 1.00 79.23 95 TYR A C 1
ATOM 772 O O . TYR A 1 95 ? 25.810 33.038 33.047 1.00 79.69 95 TYR A O 1
ATOM 781 N N . GLU A 1 96 ? 26.265 35.128 32.332 1.00 85.65 96 GLU A N 1
ATOM 782 C CA . GLU A 1 96 ? 27.106 35.421 33.485 1.00 95.30 96 GLU A CA 1
ATOM 783 C C . GLU A 1 96 ? 26.338 35.208 34.789 1.00 95.11 96 GLU A C 1
ATOM 784 O O . GLU A 1 96 ? 26.901 34.658 35.729 1.00 102.12 96 GLU A O 1
ATOM 790 N N . LYS A 1 97 ? 25.064 35.616 34.844 1.00 88.43 97 LYS A N 1
ATOM 791 C CA . LYS A 1 97 ? 24.283 35.494 36.072 1.00 83.25 97 LYS A CA 1
ATOM 792 C C . LYS A 1 97 ? 23.734 34.081 36.254 1.00 79.81 97 LYS A C 1
ATOM 793 O O . LYS A 1 97 ? 23.116 33.790 37.267 1.00 77.05 97 LYS A O 1
ATOM 799 N N . ASN A 1 98 ? 23.870 33.215 35.243 1.00 81.09 98 ASN A N 1
ATOM 800 C CA . ASN A 1 98 ? 23.311 31.866 35.348 1.00 78.86 98 ASN A CA 1
ATOM 801 C C . ASN A 1 98 ? 24.298 30.853 34.774 1.00 78.32 98 ASN A C 1
ATOM 802 O O . ASN A 1 98 ? 23.897 29.938 34.071 1.00 74.48 98 ASN A O 1
ATOM 807 N N . LYS A 1 99 ? 25.570 30.964 35.170 1.00 86.52 99 LYS A N 1
ATOM 808 C CA . LYS A 1 99 ? 26.664 30.188 34.589 1.00 88.30 99 LYS A CA 1
ATOM 809 C C . LYS A 1 99 ? 26.453 28.692 34.785 1.00 85.58 99 LYS A C 1
ATOM 810 O O . LYS A 1 99 ? 26.889 27.912 33.945 1.00 90.18 99 LYS A O 1
ATOM 816 N N . ASN A 1 100 ? 25.735 28.318 35.843 1.00 84.69 100 ASN A N 1
ATOM 817 C CA . ASN A 1 100 ? 25.505 26.921 36.180 1.00 83.49 100 ASN A CA 1
ATOM 818 C C . ASN A 1 100 ? 24.250 26.381 35.507 1.00 75.51 100 ASN A C 1
ATOM 819 O O . ASN A 1 100 ? 23.933 25.213 35.686 1.00 72.86 100 ASN A O 1
ATOM 824 N N . LEU A 1 101 ? 23.555 27.214 34.719 1.00 72.89 101 LEU A N 1
ATOM 825 C CA . LEU A 1 101 ? 22.282 26.823 34.118 1.00 66.22 101 LEU A CA 1
ATOM 826 C C . LEU A 1 101 ? 22.507 26.014 32.840 1.00 62.89 101 LEU A C 1
ATOM 827 O O . LEU A 1 101 ? 21.735 25.105 32.564 1.00 59.96 101 LEU A O 1
ATOM 832 N N . LEU A 1 102 ? 23.604 26.286 32.123 1.00 63.32 102 LEU A N 1
ATOM 833 C CA . LEU A 1 102 ? 23.832 25.653 30.826 1.00 64.50 102 LEU A CA 1
ATOM 834 C C . LEU A 1 102 ? 23.899 24.140 31.008 1.00 65.64 102 LEU A C 1
ATOM 835 O O . LEU A 1 102 ? 24.797 23.650 31.661 1.00 67.54 102 LEU A O 1
ATOM 840 N N . GLY A 1 103 ? 22.929 23.408 30.443 1.00 68.44 103 GLY A N 1
ATOM 841 C CA . GLY A 1 103 ? 22.957 21.947 30.419 1.00 68.36 103 GLY A CA 1
ATOM 842 C C . GLY A 1 103 ? 22.300 21.361 31.658 1.00 69.78 103 GLY A C 1
ATOM 843 O O . GLY A 1 103 ? 22.135 20.141 31.787 1.00 72.05 103 GLY A O 1
ATOM 844 N N . ASN A 1 104 ? 21.919 22.269 32.554 1.00 68.57 104 ASN A N 1
ATOM 845 C CA . ASN A 1 104 ? 21.370 21.913 33.848 1.00 66.66 104 ASN A CA 1
ATOM 846 C C . ASN A 1 104 ? 19.852 21.977 33.772 1.00 61.55 104 ASN A C 1
ATOM 847 O O . ASN A 1 104 ? 19.256 22.962 34.231 1.00 58.64 104 ASN A O 1
ATOM 852 N N . TYR A 1 105 ? 19.252 20.881 33.277 1.00 59.34 105 TYR A N 1
ATOM 853 C CA . TYR A 1 105 ? 17.803 20.805 33.119 1.00 57.92 105 TYR A CA 1
ATOM 854 C C . TYR A 1 105 ? 17.064 20.868 34.456 1.00 59.12 105 TYR A C 1
ATOM 855 O O . TYR A 1 105 ? 15.993 21.497 34.533 1.00 57.84 105 TYR A O 1
ATOM 864 N N . ALA A 1 106 ? 17.654 20.233 35.477 1.00 59.66 106 ALA A N 1
ATOM 865 C CA . ALA A 1 106 ? 17.084 20.234 36.814 1.00 62.42 106 ALA A CA 1
ATOM 866 C C . ALA A 1 106 ? 16.918 21.672 37.310 1.00 62.25 106 ALA A C 1
ATOM 867 O O . ALA A 1 106 ? 15.809 22.063 37.664 1.00 60.83 106 ALA A O 1
ATOM 869 N N . GLN A 1 107 ? 18.000 22.464 37.270 1.00 63.43 107 GLN A N 1
ATOM 870 C CA . GLN A 1 107 ? 17.942 23.840 37.733 1.00 66.73 107 GLN A CA 1
ATOM 871 C C . GLN A 1 107 ? 16.854 24.589 36.968 1.00 66.37 107 GLN A C 1
ATOM 872 O O . GLN A 1 107 ? 16.006 25.270 37.555 1.00 69.50 107 GLN A O 1
ATOM 878 N N . PHE A 1 108 ? 16.886 24.416 35.636 1.00 63.36 108 PHE A N 1
ATOM 879 C CA . PHE A 1 108 ? 16.021 25.144 34.720 1.00 58.64 108 PHE A CA 1
ATOM 880 C C . PHE A 1 108 ? 14.556 24.893 35.053 1.00 57.08 108 PHE A C 1
ATOM 881 O O . PHE A 1 108 ? 13.748 25.809 34.991 1.00 58.72 108 PHE A O 1
ATOM 889 N N . TYR A 1 109 ? 14.268 23.630 35.376 1.00 57.51 109 TYR A N 1
ATOM 890 C CA . TYR A 1 109 ? 12.937 23.124 35.611 1.00 58.82 109 TYR A CA 1
ATOM 891 C C . TYR A 1 109 ? 12.483 23.302 37.062 1.00 62.78 109 TYR A C 1
ATOM 892 O O . TYR A 1 109 ? 11.299 23.151 37.323 1.00 64.89 109 TYR A O 1
ATOM 901 N N . ASP A 1 110 ? 13.391 23.634 37.996 1.00 66.68 110 ASP A N 1
ATOM 902 C CA . ASP A 1 110 ? 13.009 23.754 39.396 1.00 70.26 110 ASP A CA 1
ATOM 903 C C . ASP A 1 110 ? 11.836 24.728 39.565 1.00 66.94 110 ASP A C 1
ATOM 904 O O . ASP A 1 110 ? 10.812 24.377 40.138 1.00 65.72 110 ASP A O 1
ATOM 909 N N . PRO A 1 111 ? 11.895 25.963 39.015 1.00 64.70 111 PRO A N 1
ATOM 910 C CA . PRO A 1 111 ? 10.771 26.880 39.131 1.00 61.94 111 PRO A CA 1
ATOM 911 C C . PRO A 1 111 ? 9.524 26.352 38.433 1.00 59.39 111 PRO A C 1
ATOM 912 O O . PRO A 1 111 ? 8.418 26.645 38.870 1.00 58.75 111 PRO A O 1
ATOM 916 N N . VAL A 1 112 ? 9.710 25.536 37.388 1.00 56.93 112 VAL A N 1
ATOM 917 C CA . VAL A 1 112 ? 8.573 25.018 36.637 1.00 55.49 112 VAL A CA 1
ATOM 918 C C . VAL A 1 112 ? 7.816 23.976 37.446 1.00 56.47 112 VAL A C 1
ATOM 919 O O . VAL A 1 112 ? 6.595 24.039 37.589 1.00 56.24 112 VAL A O 1
ATOM 923 N N . ILE A 1 113 ? 8.558 22.983 37.931 1.00 59.05 113 ILE A N 1
ATOM 924 C CA . ILE A 1 113 ? 8.007 22.014 38.862 1.00 60.69 113 ILE A CA 1
ATOM 925 C C . ILE A 1 113 ? 7.276 22.760 39.990 1.00 61.36 113 ILE A C 1
ATOM 926 O O . ILE A 1 113 ? 6.105 22.510 40.220 1.00 61.05 113 ILE A O 1
ATOM 931 N N . LYS A 1 114 ? 7.944 23.740 40.610 1.00 61.26 114 LYS A N 1
ATOM 932 C CA . LYS A 1 114 ? 7.358 24.499 41.701 1.00 63.42 114 LYS A CA 1
ATOM 933 C C . LYS A 1 114 ? 6.047 25.139 41.277 1.00 63.37 114 LYS A C 1
ATOM 934 O O . LYS A 1 114 ? 5.074 25.060 42.004 1.00 67.76 114 LYS A O 1
ATOM 940 N N . VAL A 1 115 ? 6.009 25.727 40.077 1.00 64.26 115 VAL A N 1
ATOM 941 C CA . VAL A 1 115 ? 4.812 26.364 39.536 1.00 62.28 115 VAL A CA 1
ATOM 942 C C . VAL A 1 115 ? 3.738 25.300 39.351 1.00 62.58 115 VAL A C 1
ATOM 943 O O . VAL A 1 115 ? 2.581 25.518 39.678 1.00 64.80 115 VAL A O 1
ATOM 947 N N . LEU A 1 116 ? 4.126 24.138 38.846 1.00 61.81 116 LEU A N 1
ATOM 948 C CA . LEU A 1 116 ? 3.106 23.172 38.496 1.00 64.25 116 LEU A CA 1
ATOM 949 C C . LEU A 1 116 ? 2.505 22.604 39.769 1.00 69.27 116 LEU A C 1
ATOM 950 O O . LEU A 1 116 ? 1.334 22.255 39.755 1.00 71.42 116 LEU A O 1
ATOM 955 N N . GLN A 1 117 ? 3.331 22.472 40.826 1.00 72.84 117 GLN A N 1
ATOM 956 C CA . GLN A 1 117 ? 2.893 21.953 42.110 1.00 77.57 117 GLN A CA 1
ATOM 957 C C . GLN A 1 117 ? 1.851 22.925 42.652 1.00 78.37 117 GLN A C 1
ATOM 958 O O . GLN A 1 117 ? 0.696 22.534 42.846 1.00 78.62 117 GLN A O 1
ATOM 964 N N . ASN A 1 118 ? 2.266 24.196 42.751 1.00 75.92 118 ASN A N 1
ATOM 965 C CA . ASN A 1 118 ? 1.467 25.309 43.231 1.00 75.38 118 ASN A CA 1
ATOM 966 C C . ASN A 1 118 ? 0.094 25.338 42.569 1.00 74.13 118 ASN A C 1
ATOM 967 O O . ASN A 1 118 ? -0.848 25.909 43.092 1.00 76.59 118 ASN A O 1
ATOM 972 N N . ILE A 1 119 ? -0.007 24.739 41.395 1.00 75.74 119 ILE A N 1
ATOM 973 C CA . ILE A 1 119 ? -1.170 24.845 40.537 1.00 76.45 119 ILE A CA 1
ATOM 974 C C . ILE A 1 119 ? -1.933 23.531 40.638 1.00 76.81 119 ILE A C 1
ATOM 975 O O . ILE A 1 119 ? -2.956 23.373 39.986 1.00 77.22 119 ILE A O 1
ATOM 980 N N . GLY A 1 120 ? -1.418 22.615 41.473 1.00 77.94 120 GLY A N 1
ATOM 981 C CA . GLY A 1 120 ? -2.187 21.490 41.968 1.00 82.09 120 GLY A CA 1
ATOM 982 C C . GLY A 1 120 ? -1.759 20.185 41.315 1.00 85.91 120 GLY A C 1
ATOM 983 O O . GLY A 1 120 ? -2.374 19.155 41.559 1.00 87.59 120 GLY A O 1
ATOM 984 N N . ILE A 1 121 ? -0.737 20.259 40.453 1.00 88.92 121 ILE A N 1
ATOM 985 C CA . ILE A 1 121 ? -0.315 19.101 39.675 1.00 89.66 121 ILE A CA 1
ATOM 986 C C . ILE A 1 121 ? 0.339 18.084 40.601 1.00 93.87 121 ILE A C 1
ATOM 987 O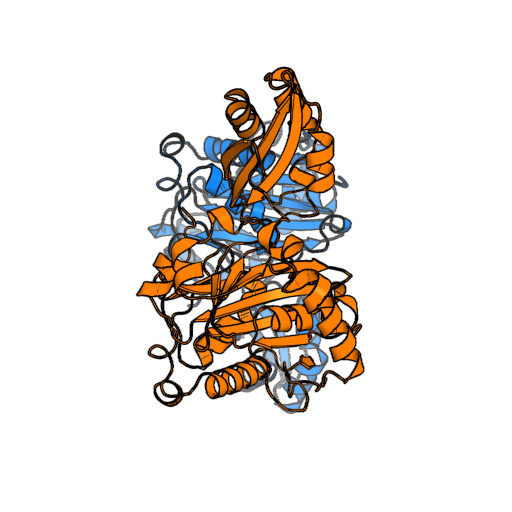 O . ILE A 1 121 ? 1.304 18.412 41.289 1.00 90.28 121 ILE A O 1
ATOM 992 N N . LYS A 1 122 ? -0.217 16.866 40.539 1.00 101.99 122 LYS A N 1
ATOM 993 C CA . LYS A 1 122 ? 0.135 15.658 41.277 1.00 110.40 122 LYS A CA 1
ATOM 994 C C . LYS A 1 122 ? 1.635 15.533 41.587 1.00 112.03 122 LYS A C 1
ATOM 995 O O . LYS A 1 122 ? 2.110 16.087 42.585 1.00 112.85 122 LYS A O 1
ATOM 1001 N N . ASN A 1 123 ? 2.356 14.747 40.772 1.00 106.19 123 ASN A N 1
ATOM 1002 C CA . ASN A 1 123 ? 3.731 14.369 41.078 1.00 105.64 123 ASN A CA 1
ATOM 1003 C C . ASN A 1 123 ? 4.609 14.572 39.852 1.00 101.35 123 ASN A C 1
ATOM 1004 O O . ASN A 1 123 ? 5.165 13.616 39.310 1.00 98.06 123 ASN A O 1
ATOM 1009 N N . VAL A 1 124 ? 4.732 15.831 39.438 1.00 96.33 124 VAL A N 1
ATOM 1010 C CA . VAL A 1 124 ? 5.593 16.214 38.335 1.00 90.52 124 VAL A CA 1
ATOM 1011 C C . VAL A 1 124 ? 7.028 15.963 38.790 1.00 89.04 124 VAL A C 1
ATOM 1012 O O . VAL A 1 124 ? 7.391 16.319 39.908 1.00 89.18 124 VAL A O 1
ATOM 1016 N N . GLN A 1 125 ? 7.825 15.264 37.985 1.00 86.66 125 GLN A N 1
ATOM 1017 C CA . GLN A 1 125 ? 9.207 15.045 38.389 1.00 87.56 125 GLN A CA 1
ATOM 1018 C C . GLN A 1 125 ? 10.140 15.296 37.212 1.00 83.89 125 GLN A C 1
ATOM 1019 O O . GLN A 1 125 ? 9.836 14.962 36.063 1.00 75.65 125 GLN A O 1
ATOM 1025 N N . PHE A 1 126 ? 11.304 15.859 37.535 1.00 83.90 126 PHE A N 1
ATOM 1026 C CA . PHE A 1 126 ? 12.409 15.873 36.603 1.00 80.11 126 PHE A CA 1
ATOM 1027 C C . PHE A 1 126 ? 12.776 14.433 36.230 1.00 82.54 126 PHE A C 1
ATOM 1028 O O . PHE A 1 126 ? 13.027 13.578 37.085 1.00 83.95 126 PHE A O 1
ATOM 1036 N N . SER A 1 127 ? 12.799 14.202 34.918 1.00 82.92 127 SER A N 1
ATOM 1037 C CA . SER A 1 127 ? 13.085 12.913 34.317 1.00 84.50 127 SER A CA 1
ATOM 1038 C C . SER A 1 127 ? 14.555 12.534 34.519 1.00 85.39 127 SER A C 1
ATOM 1039 O O . SER A 1 127 ? 14.892 11.368 34.370 1.00 82.82 127 SER A O 1
ATOM 1042 N N . GLY A 1 128 ? 15.433 13.514 34.806 1.00 86.10 128 GLY A N 1
ATOM 1043 C CA . GLY A 1 128 ? 16.867 13.249 34.802 1.00 88.56 128 GLY A CA 1
ATOM 1044 C C . GLY A 1 128 ? 17.567 13.559 33.468 1.00 88.94 128 GLY A C 1
ATOM 1045 O O . GLY A 1 128 ? 18.778 13.782 33.469 1.00 86.91 128 GLY A O 1
ATOM 1046 N N . LYS A 1 129 ? 16.827 13.523 32.339 1.00 85.21 129 LYS A N 1
ATOM 1047 C CA . LYS A 1 129 ? 17.317 13.998 31.040 1.00 87.14 129 LYS A CA 1
ATOM 1048 C C . LYS A 1 129 ? 16.943 15.473 30.823 1.00 79.16 129 LYS A C 1
ATOM 1049 O O . LYS A 1 129 ? 17.699 16.367 31.216 1.00 75.29 129 LYS A O 1
ATOM 1055 N N . ASN A 1 130 ? 15.770 15.730 30.214 1.00 73.38 130 ASN A N 1
ATOM 1056 C CA . ASN A 1 130 ? 15.362 17.090 29.860 1.00 68.29 130 ASN A CA 1
ATOM 1057 C C . ASN A 1 130 ? 13.834 17.223 29.863 1.00 66.84 130 ASN A C 1
ATOM 1058 O O . ASN A 1 130 ? 13.291 18.056 29.146 1.00 64.62 130 ASN A O 1
ATOM 1063 N N . ASP A 1 131 ? 13.147 16.395 30.663 1.00 68.64 131 ASP A N 1
ATOM 1064 C CA . ASP A 1 131 ? 11.702 16.244 30.594 1.00 67.64 131 ASP A CA 1
ATOM 1065 C C . ASP A 1 131 ? 11.096 16.422 31.984 1.00 66.51 131 ASP A C 1
ATOM 1066 O O . ASP A 1 131 ? 11.774 16.287 33.018 1.00 64.66 131 ASP A O 1
ATOM 1071 N N . LEU A 1 132 ? 9.791 16.712 31.983 1.00 62.38 132 LEU A N 1
ATOM 1072 C CA . LEU A 1 132 ? 8.975 16.553 33.174 1.00 61.54 132 LEU A CA 1
ATOM 1073 C C . LEU A 1 132 ? 7.959 15.439 32.935 1.00 65.88 132 LEU A C 1
ATOM 1074 O O . LEU A 1 132 ? 7.316 15.394 31.887 1.00 63.24 132 LEU A O 1
ATOM 1079 N N . GLN A 1 133 ? 7.808 14.575 33.955 1.00 74.32 133 GLN A N 1
ATOM 1080 C CA . GLN A 1 133 ? 6.991 13.377 33.862 1.00 78.83 133 GLN A CA 1
ATOM 1081 C C . GLN A 1 133 ? 6.051 13.306 35.063 1.00 80.63 133 GLN A C 1
ATOM 1082 O O . GLN A 1 133 ? 6.400 13.721 36.169 1.00 80.62 133 GLN A O 1
ATOM 1088 N N . ILE A 1 134 ? 4.828 12.847 34.788 1.00 82.33 134 ILE A N 1
ATOM 1089 C CA . ILE A 1 134 ? 3.890 12.409 35.804 1.00 84.96 134 ILE A CA 1
ATOM 1090 C C . ILE A 1 134 ? 3.587 10.928 35.556 1.00 88.39 134 ILE A C 1
ATOM 1091 O O . ILE A 1 134 ? 3.116 10.578 34.472 1.00 86.36 134 ILE A O 1
ATOM 1096 N N . GLU A 1 135 ? 3.888 10.075 36.558 1.00 93.99 135 GLU A N 1
ATOM 1097 C CA . GLU A 1 135 ? 3.662 8.628 36.556 1.00 98.27 135 GLU A CA 1
ATOM 1098 C C . GLU A 1 135 ? 4.099 8.027 35.220 1.00 99.41 135 GLU A C 1
ATOM 1099 O O . GLU A 1 135 ? 3.321 7.361 34.537 1.00 97.47 135 GLU A O 1
ATOM 1105 N N . GLY A 1 136 ? 5.350 8.310 34.846 1.00 96.87 136 GLY A N 1
ATOM 1106 C CA . GLY A 1 136 ? 5.935 7.787 33.628 1.00 97.27 136 GLY A CA 1
ATOM 1107 C C . GLY A 1 136 ? 5.677 8.644 32.387 1.00 94.27 136 GLY A C 1
ATOM 1108 O O . GLY A 1 136 ? 6.432 8.556 31.429 1.00 92.69 136 GLY A O 1
ATOM 1109 N N . LYS A 1 137 ? 4.622 9.468 32.387 1.00 93.54 137 LYS A N 1
ATOM 1110 C CA . LYS A 1 137 ? 4.163 10.111 31.159 1.00 90.06 137 LYS A CA 1
ATOM 1111 C C . LYS A 1 137 ? 4.644 11.567 31.075 1.00 81.68 137 LYS A C 1
ATOM 1112 O O . LYS A 1 137 ? 4.419 12.363 31.976 1.00 80.50 137 LYS A O 1
ATOM 1118 N N . LYS A 1 138 ? 5.339 11.905 29.981 1.00 75.59 138 LYS A N 1
ATOM 1119 C CA . LYS A 1 138 ? 6.002 13.202 29.849 1.00 68.13 138 LYS A CA 1
ATOM 1120 C C . LYS A 1 138 ? 4.958 14.317 29.696 1.00 65.53 138 LYS A C 1
ATOM 1121 O O . LYS A 1 138 ? 4.045 14.171 28.887 1.00 63.81 138 LYS A O 1
ATOM 1127 N N . VAL A 1 139 ? 5.080 15.405 30.495 1.00 62.46 139 VAL A N 1
ATOM 1128 C CA . VAL A 1 139 ? 4.241 16.591 30.364 1.00 60.53 139 VAL A CA 1
ATOM 1129 C C . VAL A 1 139 ? 5.014 17.774 29.754 1.00 58.59 139 VAL A C 1
ATOM 1130 O O . VAL A 1 139 ? 4.409 18.733 29.265 1.00 56.58 139 VAL A O 1
ATOM 1134 N N . SER A 1 140 ? 6.352 17.713 29.773 1.00 55.87 140 SER A N 1
ATOM 1135 C CA . SER A 1 140 ? 7.174 18.801 29.289 1.00 51.53 140 SER A CA 1
ATOM 1136 C C . SER A 1 140 ? 8.507 18.283 28.782 1.00 51.79 140 SER A C 1
ATOM 1137 O O . SER A 1 140 ? 9.081 17.352 29.333 1.00 53.29 140 SER A O 1
ATOM 1140 N N . GLY A 1 141 ? 8.983 18.925 27.714 1.00 49.99 141 GLY A N 1
ATOM 1141 C CA . GLY A 1 141 ? 10.343 18.767 27.260 1.00 47.07 141 GLY A CA 1
ATOM 1142 C C . GLY A 1 141 ? 11.043 20.111 27.302 1.00 46.40 141 GLY A C 1
ATOM 1143 O O . GLY A 1 141 ? 10.374 21.158 27.229 1.00 48.03 141 GLY A O 1
ATOM 1144 N N . ALA A 1 142 ? 12.376 20.069 27.388 1.00 44.08 142 ALA A N 1
ATOM 1145 C CA . ALA A 1 142 ? 13.172 21.278 27.486 1.00 42.21 142 ALA A CA 1
ATOM 1146 C C . ALA A 1 142 ? 14.392 21.165 26.590 1.00 41.97 142 ALA A C 1
ATOM 1147 O O . ALA A 1 142 ? 14.829 20.058 26.205 1.00 42.49 142 ALA A O 1
ATOM 1149 N N . ALA A 1 143 ? 14.942 22.345 26.293 1.00 38.86 143 ALA A N 1
ATOM 1150 C CA . ALA A 1 143 ? 16.109 22.383 25.432 1.00 40.48 143 ALA A CA 1
ATOM 1151 C C . ALA A 1 143 ? 16.800 23.664 25.815 1.00 41.95 143 ALA A C 1
ATOM 1152 O O . ALA A 1 143 ? 16.099 24.633 26.068 1.00 43.52 143 ALA A O 1
ATOM 1154 N N . MET A 1 144 ? 18.129 23.673 25.760 1.00 43.91 144 MET A N 1
ATOM 1155 C CA . MET A 1 144 ? 18.803 24.948 25.807 1.00 44.94 144 MET A CA 1
ATOM 1156 C C . MET A 1 144 ? 20.106 24.895 25.036 1.00 45.41 144 MET A C 1
ATOM 1157 O O . MET A 1 144 ? 20.518 23.846 24.560 1.00 47.74 144 MET A O 1
ATOM 1162 N N . SER A 1 145 ? 20.703 26.066 24.909 1.00 45.77 145 SER A N 1
ATOM 1163 C CA . SER A 1 145 ? 21.996 26.284 24.282 1.00 47.50 145 SER A CA 1
ATOM 1164 C C . SER A 1 145 ? 22.575 27.627 24.751 1.00 47.91 145 SER A C 1
ATOM 1165 O O . SER A 1 145 ? 21.929 28.430 25.398 1.00 47.07 145 SER A O 1
ATOM 1168 N N . LEU A 1 146 ? 23.853 27.840 24.463 1.00 52.16 146 LEU A N 1
ATOM 1169 C CA . LEU A 1 146 ? 24.534 29.061 24.848 1.00 51.89 146 LEU A CA 1
ATOM 1170 C C . LEU A 1 146 ? 24.719 29.842 23.568 1.00 49.92 146 LEU A C 1
ATOM 1171 O O . LEU A 1 146 ? 25.097 29.271 22.547 1.00 50.13 146 LEU A O 1
ATOM 1176 N N . VAL A 1 147 ? 24.291 31.085 23.575 1.00 48.21 147 VAL A N 1
ATOM 1177 C CA . VAL A 1 147 ? 24.362 31.819 22.327 1.00 50.93 147 VAL A CA 1
ATOM 1178 C C . VAL A 1 147 ? 24.750 33.219 22.740 1.00 55.58 147 VAL A C 1
ATOM 1179 O O . VAL A 1 147 ? 24.047 33.828 23.565 1.00 53.28 147 VAL A O 1
ATOM 1183 N N . ASN A 1 148 ? 25.897 33.657 22.209 1.00 61.18 148 ASN A N 1
ATOM 1184 C CA . ASN A 1 148 ? 26.415 34.896 22.732 1.00 69.13 148 ASN A CA 1
ATOM 1185 C C . ASN A 1 148 ? 26.736 34.645 24.203 1.00 71.41 148 ASN A C 1
ATOM 1186 O O . ASN A 1 148 ? 27.374 33.669 24.570 1.00 71.15 148 ASN A O 1
ATOM 1191 N N . ASP A 1 149 ? 26.216 35.553 25.012 1.00 71.08 149 ASP A N 1
ATOM 1192 C CA . ASP A 1 149 ? 26.332 35.636 26.437 1.00 71.57 149 ASP A CA 1
ATOM 1193 C C . ASP A 1 149 ? 24.971 35.210 26.990 1.00 65.69 149 ASP A C 1
ATOM 1194 O O . ASP A 1 149 ? 24.615 35.629 28.078 1.00 61.90 149 ASP A O 1
ATOM 1199 N N . ARG A 1 150 ? 24.135 34.537 26.186 1.00 60.57 150 ARG A N 1
ATOM 1200 C CA . ARG A 1 150 ? 22.795 34.280 26.684 1.00 54.65 150 ARG A CA 1
ATOM 1201 C C . ARG A 1 150 ? 22.564 32.783 26.671 1.00 53.21 150 ARG A C 1
ATOM 1202 O O . ARG A 1 150 ? 23.009 32.077 25.772 1.00 53.76 150 ARG A O 1
ATOM 1210 N N . ILE A 1 151 ? 21.868 32.306 27.693 1.00 50.04 151 ILE A N 1
ATOM 1211 C CA . ILE A 1 151 ? 21.397 30.948 27.606 1.00 48.40 151 ILE A CA 1
ATOM 1212 C C . ILE A 1 151 ? 19.981 30.990 27.059 1.00 48.11 151 ILE A C 1
ATOM 1213 O O . ILE A 1 151 ? 19.098 31.622 27.648 1.00 48.86 151 ILE A O 1
ATOM 1218 N N . TYR A 1 152 ? 19.795 30.312 25.929 1.00 46.05 152 TYR A N 1
ATOM 1219 C CA . TYR A 1 152 ? 18.499 30.163 25.315 1.00 43.77 152 TYR A CA 1
ATOM 1220 C C . TYR A 1 152 ? 17.921 28.861 25.847 1.00 43.71 152 TYR A C 1
ATOM 1221 O O . TYR A 1 152 ? 18.421 27.776 25.544 1.00 45.25 152 TYR A O 1
ATOM 1230 N N . ALA A 1 153 ? 16.864 28.962 26.633 1.00 42.43 153 ALA A N 1
ATOM 1231 C CA . ALA A 1 153 ? 16.282 27.730 27.161 1.00 42.01 153 ALA A CA 1
ATOM 1232 C C . ALA A 1 153 ? 14.781 27.784 26.951 1.00 42.18 153 ALA A C 1
ATOM 1233 O O . ALA A 1 153 ? 14.151 28.854 27.037 1.00 43.04 153 ALA A O 1
ATOM 1235 N N . GLY A 1 154 ? 14.206 26.613 26.745 1.00 40.50 154 GLY A N 1
ATOM 1236 C CA . GLY A 1 154 ? 12.767 26.588 26.589 1.00 39.33 154 GLY A CA 1
ATOM 1237 C C . GLY A 1 154 ? 12.215 25.270 27.093 1.00 38.99 154 GLY A C 1
ATOM 1238 O O . GLY A 1 154 ? 12.857 24.233 26.941 1.00 40.36 154 GLY A O 1
ATOM 1239 N N . PHE A 1 155 ? 10.994 25.321 27.636 1.00 38.75 155 PHE A N 1
ATOM 1240 C CA . PHE A 1 155 ? 10.281 24.104 27.962 1.00 40.50 155 PHE A CA 1
ATOM 1241 C C . PHE A 1 155 ? 8.886 24.208 27.365 1.00 41.33 155 PHE A C 1
ATOM 1242 O O . PHE A 1 155 ? 8.387 25.323 27.267 1.00 42.62 155 PHE A O 1
ATOM 1250 N N . SER A 1 156 ? 8.296 23.069 26.957 1.00 42.39 156 SER A N 1
ATOM 1251 C CA . SER A 1 156 ? 6.889 23.023 26.567 1.00 44.17 156 SER A CA 1
ATOM 1252 C C . SER A 1 156 ? 6.012 22.528 27.723 1.00 45.98 156 SER A C 1
ATOM 1253 O O . SER A 1 156 ? 6.491 21.880 28.636 1.00 49.96 156 SER A O 1
ATOM 1256 N N . LEU A 1 157 ? 4.714 22.809 27.670 1.00 46.88 157 LEU A N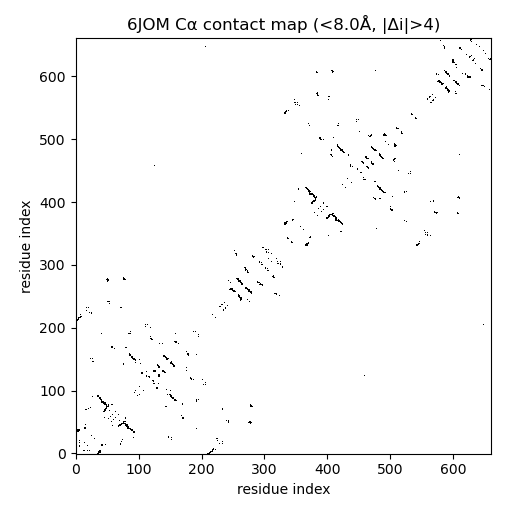 1
ATOM 1257 C CA . LEU A 1 157 ? 3.755 22.203 28.599 1.00 49.13 157 LEU A CA 1
ATOM 1258 C C . LEU A 1 157 ? 2.656 21.619 27.729 1.00 50.38 157 LEU A C 1
ATOM 1259 O O . LEU A 1 157 ? 2.133 22.326 26.844 1.00 52.50 157 LEU A O 1
ATOM 1264 N N . LEU A 1 158 ? 2.362 20.339 27.945 1.00 51.86 158 LEU A N 1
ATOM 1265 C CA . LEU A 1 158 ? 1.203 19.713 27.335 1.00 52.92 158 LEU A CA 1
ATOM 1266 C C . LEU A 1 158 ? -0.010 19.887 28.258 1.00 56.47 158 LEU A C 1
ATOM 1267 O O . LEU A 1 158 ? -0.328 18.998 29.073 1.00 59.32 158 LEU A O 1
ATOM 1272 N N . TYR A 1 159 ? -0.696 21.027 28.087 1.00 55.37 159 TYR A N 1
ATOM 1273 C CA . TYR A 1 159 ? -1.921 21.300 28.813 1.00 63.41 159 TYR A CA 1
ATOM 1274 C C . TYR A 1 159 ? -2.987 20.290 28.381 1.00 67.07 159 TYR A C 1
ATOM 1275 O O . TYR A 1 159 ? -3.574 19.632 29.228 1.00 69.42 159 TYR A O 1
ATOM 1284 N N . ASP A 1 160 ? -3.223 20.204 27.066 1.00 69.39 160 ASP A N 1
ATOM 1285 C CA . ASP A 1 160 ? -4.071 19.180 26.494 1.00 77.00 160 ASP A CA 1
ATOM 1286 C C . ASP A 1 160 ? -3.313 18.571 25.317 1.00 78.45 160 ASP A C 1
ATOM 1287 O O . ASP A 1 160 ? -2.481 19.216 24.696 1.00 83.54 160 ASP A O 1
ATOM 1292 N N . VAL A 1 161 ? -3.556 17.290 25.062 1.00 84.11 161 VAL A N 1
ATOM 1293 C CA . VAL A 1 161 ? -2.842 16.629 23.991 1.00 83.60 161 VAL A CA 1
ATOM 1294 C C . VAL A 1 161 ? -3.866 15.949 23.097 1.00 82.29 161 VAL A C 1
ATOM 1295 O O . VAL A 1 161 ? -4.941 15.546 23.512 1.00 86.42 161 VAL A O 1
ATOM 1299 N N . ASP A 1 162 ? -3.507 15.909 21.833 1.00 83.13 162 ASP A N 1
ATOM 1300 C CA . ASP A 1 162 ? -4.116 15.036 20.866 1.00 82.90 162 ASP A CA 1
ATOM 1301 C C . ASP A 1 162 ? -3.199 13.820 20.763 1.00 81.16 162 ASP A C 1
ATOM 1302 O O . ASP A 1 162 ? -2.354 13.750 19.878 1.00 77.81 162 ASP A O 1
ATOM 1307 N N . PHE A 1 163 ? -3.363 12.890 21.708 1.00 84.05 163 PHE A N 1
ATOM 1308 C CA . PHE A 1 163 ? -2.622 11.638 21.788 1.00 86.48 163 PHE A CA 1
ATOM 1309 C C . PHE A 1 163 ? -2.609 10.884 20.461 1.00 85.98 163 PHE A C 1
ATOM 1310 O O . PHE A 1 163 ? -1.582 10.338 20.074 1.00 84.46 163 PHE A O 1
ATOM 1318 N N . ASP A 1 164 ? -3.763 10.807 19.797 1.00 87.16 164 ASP A N 1
ATOM 1319 C CA . ASP A 1 164 ? -3.807 10.118 18.523 1.00 91.20 164 ASP A CA 1
ATOM 1320 C C . ASP A 1 164 ? -2.802 10.768 17.563 1.00 87.03 164 ASP A C 1
ATOM 1321 O O . ASP A 1 164 ? -1.938 10.081 17.021 1.00 87.31 164 ASP A O 1
ATOM 1326 N N . PHE A 1 165 ? -2.885 12.095 17.401 1.00 81.48 165 PHE A N 1
ATOM 1327 C CA . PHE A 1 165 ? -2.149 12.793 16.357 1.00 76.44 165 PHE A CA 1
ATOM 1328 C C . PHE A 1 165 ? -0.646 12.837 16.652 1.00 73.31 165 PHE A C 1
ATOM 1329 O O . PHE A 1 165 ? 0.163 12.672 15.751 1.00 71.42 165 PHE A O 1
ATOM 1337 N N . ILE A 1 166 ? -0.283 13.004 17.925 1.00 74.67 166 ILE A N 1
ATOM 1338 C CA . ILE A 1 166 ? 1.095 13.221 18.358 1.00 76.11 166 ILE A CA 1
ATOM 1339 C C . ILE A 1 166 ? 1.957 12.002 18.043 1.00 77.11 166 ILE A C 1
ATOM 1340 O O . ILE A 1 166 ? 3.076 12.161 17.580 1.00 83.74 166 ILE A O 1
ATOM 1345 N N . GLY A 1 167 ? 1.461 10.793 18.324 1.00 77.65 167 GLY A N 1
ATOM 1346 C CA . GLY A 1 167 ? 2.203 9.566 18.049 1.00 75.14 167 GLY A CA 1
ATOM 1347 C C . GLY A 1 167 ? 2.138 9.153 16.576 1.00 74.48 167 GLY A C 1
ATOM 1348 O O . GLY A 1 167 ? 2.831 8.225 16.151 1.00 73.42 167 GLY A O 1
ATOM 1349 N N . LYS A 1 168 ? 1.336 9.880 15.788 1.00 72.09 168 LYS A N 1
ATOM 1350 C CA . LYS A 1 168 ? 1.251 9.618 14.365 1.00 73.05 168 LYS A CA 1
ATOM 1351 C C . LYS A 1 168 ? 2.182 10.562 13.603 1.00 71.02 168 LYS A C 1
ATOM 1352 O O . LYS A 1 168 ? 2.792 10.154 12.622 1.00 72.22 168 LYS A O 1
ATOM 1358 N N . ILE A 1 169 ? 2.272 11.830 14.045 1.00 66.66 169 ILE A N 1
ATOM 1359 C CA . ILE A 1 169 ? 2.979 12.857 13.308 1.00 61.41 169 ILE A CA 1
ATOM 1360 C C . ILE A 1 169 ? 4.472 12.786 13.604 1.00 61.13 169 ILE A C 1
ATOM 1361 O O . ILE A 1 169 ? 5.268 13.120 12.744 1.00 59.31 169 ILE A O 1
ATOM 1366 N N . LEU A 1 170 ? 4.841 12.314 14.800 1.00 63.79 170 LEU A N 1
ATOM 1367 C CA . LEU A 1 170 ? 6.237 12.180 15.198 1.00 62.23 170 LEU A CA 1
ATOM 1368 C C . LEU A 1 170 ? 6.644 10.730 15.032 1.00 65.55 170 LEU A C 1
ATOM 1369 O O . LEU A 1 170 ? 6.020 9.861 15.592 1.00 70.90 170 LEU A O 1
ATOM 1374 N N . THR A 1 171 ? 7.722 10.488 14.296 1.00 71.36 171 THR A N 1
ATOM 1375 C CA . THR A 1 171 ? 8.257 9.137 14.151 1.00 74.13 171 THR A CA 1
ATOM 1376 C C . THR A 1 171 ? 9.658 9.108 14.773 1.00 74.17 171 THR A C 1
ATOM 1377 O O . THR A 1 171 ? 10.658 9.218 14.064 1.00 70.71 171 THR A O 1
ATOM 1381 N N . PRO A 1 172 ? 9.793 9.030 16.117 1.00 76.33 172 PRO A N 1
ATOM 1382 C CA . PRO A 1 172 ? 11.106 8.854 16.755 1.00 82.73 172 PRO A CA 1
ATOM 1383 C C . PRO A 1 172 ? 11.475 7.366 16.794 1.00 89.70 172 PRO A C 1
ATOM 1384 O O . PRO A 1 172 ? 10.587 6.515 16.884 1.00 91.91 172 PRO A O 1
ATOM 1388 N N . ASN A 1 173 ? 12.776 7.060 16.718 1.00 97.71 173 ASN A N 1
ATOM 1389 C CA . ASN A 1 173 ? 13.284 5.687 16.827 1.00 113.53 173 ASN A CA 1
ATOM 1390 C C . ASN A 1 173 ? 12.468 4.696 15.985 1.00 122.02 173 ASN A C 1
ATOM 1391 O O . ASN A 1 173 ? 11.765 3.835 16.534 1.00 123.20 173 ASN A O 1
ATOM 1396 N N . GLN A 1 174 ? 12.587 4.800 14.651 1.00 125.58 174 GLN A N 1
ATOM 1397 C CA . GLN A 1 174 ? 11.863 3.915 13.738 1.00 131.76 174 GLN A CA 1
ATOM 1398 C C . GLN A 1 174 ? 12.755 3.515 12.551 1.00 133.05 174 GLN A C 1
ATOM 1399 O O . GLN A 1 174 ? 13.936 3.153 12.804 1.00 135.45 174 GLN A O 1
ATOM 1405 N N . ARG A 1 188 ? 6.251 8.169 25.983 1.00 82.58 188 ARG A N 1
ATOM 1406 C CA . ARG A 1 188 ? 4.796 8.473 25.868 1.00 84.33 188 ARG A CA 1
ATOM 1407 C C . ARG A 1 188 ? 4.393 9.555 26.872 1.00 80.50 188 ARG A C 1
ATOM 1408 O O . ARG A 1 188 ? 5.023 9.727 27.923 1.00 79.22 188 ARG A O 1
ATOM 1416 N N . VAL A 1 189 ? 3.313 10.276 26.542 1.00 76.91 189 VAL A N 1
ATOM 1417 C CA . VAL A 1 189 ? 3.050 11.585 27.138 1.00 76.90 189 VAL A CA 1
ATOM 1418 C C . VAL A 1 189 ? 1.644 11.625 27.735 1.00 78.19 189 VAL A C 1
ATOM 1419 O O . VAL A 1 189 ? 0.848 10.726 27.466 1.00 82.29 189 VAL A O 1
ATOM 1423 N N . THR A 1 190 ? 1.345 12.695 28.493 1.00 76.44 190 THR A N 1
ATOM 1424 C CA . THR A 1 190 ? 0.013 12.943 29.056 1.00 76.58 190 THR A CA 1
ATOM 1425 C C . THR A 1 190 ? -0.294 14.446 29.108 1.00 72.11 190 THR A C 1
ATOM 1426 O O . THR A 1 190 ? 0.607 15.261 28.913 1.00 67.17 190 THR A O 1
ATOM 1430 N N . ASN A 1 191 ? -1.550 14.795 29.428 1.00 72.47 191 ASN A N 1
ATOM 1431 C CA . ASN A 1 191 ? -1.994 16.179 29.504 1.00 72.61 191 ASN A CA 1
ATOM 1432 C C . ASN A 1 191 ? -1.883 16.686 30.941 1.00 71.17 191 ASN A C 1
ATOM 1433 O O . ASN A 1 191 ? -1.647 15.919 31.871 1.00 74.18 191 ASN A O 1
ATOM 1438 N N . LEU A 1 192 ? -2.013 17.996 31.118 1.00 68.77 192 LEU A N 1
ATOM 1439 C CA . LEU A 1 192 ? -1.964 18.554 32.459 1.00 70.75 192 LEU A CA 1
ATOM 1440 C C . LEU A 1 192 ? -3.364 18.961 32.907 1.00 70.88 192 LEU A C 1
ATOM 1441 O O . LEU A 1 192 ? -3.574 19.066 34.105 1.00 71.71 192 LEU A O 1
ATOM 1446 N N . LYS A 1 193 ? -4.267 19.214 31.939 1.00 71.03 193 LYS A N 1
ATOM 1447 C CA . LYS A 1 193 ? -5.641 19.675 32.111 1.00 76.55 193 LYS A CA 1
ATOM 1448 C C . LYS A 1 193 ? -6.315 19.034 33.326 1.00 80.54 193 LYS A C 1
ATOM 1449 O O . LYS A 1 193 ? -6.714 19.738 34.260 1.00 79.69 193 LYS A O 1
ATOM 1455 N N . ASN A 1 194 ? -6.443 17.701 33.290 1.00 85.63 194 ASN A N 1
ATOM 1456 C CA . ASN A 1 194 ? -7.215 16.966 34.279 1.00 89.68 194 ASN A CA 1
ATOM 1457 C C . ASN A 1 194 ? -6.407 16.797 35.566 1.00 88.54 194 ASN A C 1
ATOM 1458 O O . ASN A 1 194 ? -6.832 16.060 36.447 1.00 94.12 194 ASN A O 1
ATOM 1463 N N . LYS A 1 195 ? -5.230 17.433 35.648 1.00 83.66 195 LYS A N 1
ATOM 1464 C CA . LYS A 1 195 ? -4.264 17.174 36.708 1.00 79.45 195 LYS A CA 1
ATOM 1465 C C . LYS A 1 195 ? -4.046 18.432 37.546 1.00 79.71 195 LYS A C 1
ATOM 1466 O O . LYS A 1 195 ? -3.405 18.372 38.588 1.00 80.67 195 LYS A O 1
ATOM 1472 N N . LEU A 1 196 ? -4.565 19.588 37.100 1.00 79.33 196 LEU A N 1
ATOM 1473 C CA . LEU A 1 196 ? -4.492 20.796 37.911 1.00 77.14 196 LEU A CA 1
ATOM 1474 C C . LEU A 1 196 ? -5.592 20.731 38.960 1.00 79.51 196 LEU A C 1
ATOM 1475 O O . LEU A 1 196 ? -6.590 20.026 38.766 1.00 80.59 196 LEU A O 1
ATOM 1480 N N . SER A 1 197 ? -5.401 21.491 40.048 1.00 79.42 197 SER A N 1
ATOM 1481 C CA . SER A 1 197 ? -6.486 21.794 40.967 1.00 82.44 197 SER A CA 1
ATOM 1482 C C . SER A 1 197 ? -7.743 22.023 40.130 1.00 83.78 197 SER A C 1
ATOM 1483 O O . SER A 1 197 ? -7.661 22.551 39.023 1.00 81.46 197 SER A O 1
ATOM 1486 N N . LYS A 1 198 ? -8.898 21.605 40.658 1.00 88.27 198 LYS A N 1
ATOM 1487 C CA . LYS A 1 198 ? -10.146 21.554 39.904 1.00 88.31 198 LYS A CA 1
ATOM 1488 C C . LYS A 1 198 ? -10.575 22.949 39.441 1.00 84.90 198 LYS A C 1
ATOM 1489 O O . LYS A 1 198 ? -11.252 23.076 38.419 1.00 81.04 198 LYS A O 1
ATOM 1495 N N . GLU A 1 199 ? -10.133 23.976 40.188 1.00 84.37 199 GLU A N 1
ATOM 1496 C CA . GLU A 1 199 ? -10.388 25.391 39.965 1.00 86.32 199 GLU A CA 1
ATOM 1497 C C . GLU A 1 199 ? -9.934 25.847 38.554 1.00 86.07 199 GLU A C 1
ATOM 1498 O O . GLU A 1 199 ? -10.495 26.781 37.958 1.00 82.16 199 GLU A O 1
ATOM 1504 N N . TYR A 1 200 ? -8.917 25.160 38.013 1.00 80.15 200 TYR A N 1
ATOM 1505 C CA . TYR A 1 200 ? -8.205 25.549 36.812 1.00 77.92 200 TYR A CA 1
ATOM 1506 C C . TYR A 1 200 ? -8.551 24.625 35.650 1.00 80.45 200 TYR A C 1
ATOM 1507 O O . TYR A 1 200 ? -8.123 24.881 34.526 1.00 81.41 200 TYR A O 1
ATOM 1516 N N . GLN A 1 201 ? -9.334 23.578 35.929 1.00 81.69 201 GLN A N 1
ATOM 1517 C CA . GLN A 1 201 ? -9.406 22.426 35.048 1.00 84.01 201 GLN A CA 1
ATOM 1518 C C . GLN A 1 201 ? -10.088 22.747 33.723 1.00 81.29 201 GLN A C 1
ATOM 1519 O O . GLN A 1 201 ? -9.921 21.988 32.769 1.00 80.10 201 GLN A O 1
ATOM 1525 N N . ASN A 1 202 ? -10.842 23.848 33.676 1.00 77.67 202 ASN A N 1
ATOM 1526 C CA . ASN A 1 202 ? -11.490 24.209 32.425 1.00 75.86 202 ASN A CA 1
ATOM 1527 C C . ASN A 1 202 ? -10.925 25.502 31.846 1.00 70.84 202 ASN A C 1
ATOM 1528 O O . ASN A 1 202 ? -11.523 26.067 30.939 1.00 69.71 202 ASN A O 1
ATOM 1533 N N . PHE A 1 203 ? -9.785 25.960 32.375 1.00 66.88 203 PHE A N 1
ATOM 1534 C CA . PHE A 1 203 ? -9.099 27.127 31.844 1.00 67.03 203 PHE A CA 1
ATOM 1535 C C . PHE A 1 203 ? -8.704 26.894 30.386 1.00 63.44 203 PHE A C 1
ATOM 1536 O O . PHE A 1 203 ? -8.303 25.790 30.023 1.00 62.48 203 PHE A O 1
ATOM 1544 N N . SER A 1 204 ? -8.894 27.927 29.557 1.00 58.92 204 SER A N 1
ATOM 1545 C CA . SER A 1 204 ? -8.433 27.904 28.180 1.00 55.64 204 SER A CA 1
ATOM 1546 C C . SER A 1 204 ? -6.905 28.063 28.200 1.00 54.17 204 SER A C 1
ATOM 1547 O O . SER A 1 204 ? -6.275 28.252 29.262 1.00 52.35 204 SER A O 1
ATOM 1550 N N . ILE A 1 205 ? -6.288 28.018 27.016 1.00 50.79 205 ILE A N 1
ATOM 1551 C CA . ILE A 1 205 ? -4.840 27.949 26.997 1.00 48.72 205 ILE A CA 1
ATOM 1552 C C . ILE A 1 205 ? -4.264 29.316 27.407 1.00 47.61 205 ILE A C 1
ATOM 1553 O O . ILE A 1 205 ? -3.252 29.392 28.122 1.00 47.51 205 ILE A O 1
ATOM 1558 N N . PHE A 1 206 ? -4.918 30.411 26.999 1.00 47.22 206 PHE A N 1
ATOM 1559 C CA . PHE A 1 206 ? -4.476 31.740 27.387 1.00 48.21 206 PHE A CA 1
ATOM 1560 C C . PHE A 1 206 ? -4.577 31.956 28.884 1.00 49.90 206 PHE A C 1
ATOM 1561 O O . PHE A 1 206 ? -3.693 32.568 29.456 1.00 52.08 206 PHE A O 1
ATOM 1569 N N . GLU A 1 207 ? -5.626 31.421 29.510 1.00 53.45 207 GLU A N 1
ATOM 1570 C CA . GLU A 1 207 ? -5.735 31.406 30.961 1.00 56.37 207 GLU A CA 1
ATOM 1571 C C . GLU A 1 207 ? -4.618 30.615 31.648 1.00 56.83 207 GLU A C 1
ATOM 1572 O O . GLU A 1 207 ? -4.184 31.023 32.722 1.00 61.29 207 GLU A O 1
ATOM 1578 N N . ILE A 1 208 ? -4.183 29.477 31.090 1.00 53.20 208 ILE A N 1
ATOM 1579 C CA . ILE A 1 208 ? -3.139 28.694 31.721 1.00 54.27 208 ILE A CA 1
ATOM 1580 C C . ILE A 1 208 ? -1.795 29.416 31.650 1.00 52.76 208 ILE A C 1
ATOM 1581 O O . ILE A 1 208 ? -1.032 29.428 32.620 1.00 51.68 208 ILE A O 1
ATOM 1586 N N . LYS A 1 209 ? -1.548 30.019 30.483 1.00 50.03 209 LYS A N 1
ATOM 1587 C CA . LYS A 1 209 ? -0.342 30.787 30.259 1.00 47.42 209 LYS A CA 1
ATOM 1588 C C . LYS A 1 209 ? -0.270 31.860 31.335 1.00 47.31 209 LYS A C 1
ATOM 1589 O O . LYS A 1 209 ? 0.748 32.024 31.990 1.00 46.88 209 LYS A O 1
ATOM 1595 N N . ASP A 1 210 ? -1.374 32.573 31.494 1.00 50.41 210 ASP A N 1
ATOM 1596 C CA . ASP A 1 210 ? -1.490 33.658 32.451 1.00 54.01 210 ASP A CA 1
ATOM 1597 C C . ASP A 1 210 ? -1.252 33.099 33.839 1.00 55.78 210 ASP A C 1
ATOM 1598 O O . ASP A 1 210 ? -0.420 33.629 34.578 1.00 59.63 210 ASP A O 1
ATOM 1603 N N . LEU A 1 211 ? -1.942 32.005 34.160 1.00 55.49 211 LEU A N 1
ATOM 1604 C CA . LEU A 1 211 ? -1.855 31.433 35.491 1.00 57.23 211 LEU A CA 1
ATOM 1605 C C . LEU A 1 211 ? -0.406 31.005 35.716 1.00 55.38 211 LEU A C 1
ATOM 1606 O O . LEU A 1 211 ? 0.201 31.277 36.731 1.00 54.47 211 LEU A O 1
ATOM 1611 N N . PHE A 1 212 ? 0.194 30.443 34.683 1.00 54.05 212 PHE A N 1
ATOM 1612 C CA . PHE A 1 212 ? 1.528 29.929 34.876 1.00 55.90 212 PHE A CA 1
ATOM 1613 C C . PHE A 1 212 ? 2.505 31.083 35.108 1.00 56.23 212 PHE A C 1
ATOM 1614 O O . PHE A 1 212 ? 3.376 30.985 35.972 1.00 54.96 212 PHE A O 1
ATOM 1622 N N . LEU A 1 213 ? 2.375 32.153 34.298 1.00 54.55 213 LEU A N 1
ATOM 1623 C CA . LEU A 1 213 ? 3.289 33.281 34.382 1.00 53.05 213 LEU A CA 1
ATOM 1624 C C . LEU A 1 213 ? 3.167 33.949 35.760 1.00 56.69 213 LEU A C 1
ATOM 1625 O O . LEU A 1 213 ? 4.185 34.278 36.351 1.00 57.28 213 LEU A O 1
ATOM 1630 N N . THR A 1 214 ? 1.935 34.159 36.259 1.00 56.53 214 THR A N 1
ATOM 1631 C CA . THR A 1 214 ? 1.738 34.732 37.578 1.00 59.20 214 THR A CA 1
ATOM 1632 C C . THR A 1 214 ? 2.443 33.858 38.612 1.00 59.68 214 THR A C 1
ATOM 1633 O O . THR A 1 214 ? 3.153 34.373 39.470 1.00 57.99 214 THR A O 1
ATOM 1637 N N . GLU A 1 215 ? 2.251 32.542 38.486 1.00 58.11 215 GLU A N 1
ATOM 1638 C CA . GLU A 1 215 ? 2.804 31.600 39.438 1.00 60.87 215 GLU A CA 1
ATOM 1639 C C . GLU A 1 215 ? 4.325 31.651 39.321 1.00 59.90 215 GLU A C 1
ATOM 1640 O O . GLU A 1 215 ? 5.006 31.546 40.335 1.00 62.01 215 GLU A O 1
ATOM 1646 N N . PHE A 1 216 ? 4.825 31.849 38.090 1.00 57.94 216 PHE A N 1
ATOM 1647 C CA . PHE A 1 216 ? 6.244 31.783 37.797 1.00 55.17 216 PHE A CA 1
ATOM 1648 C C . PHE A 1 216 ? 6.936 32.972 38.440 1.00 55.77 216 PHE A C 1
ATOM 1649 O O . PHE A 1 216 ? 8.039 32.842 38.953 1.00 57.36 216 PHE A O 1
ATOM 1657 N N . LEU A 1 217 ? 6.257 34.113 38.423 1.00 56.59 217 LEU A N 1
ATOM 1658 C CA . LEU A 1 217 ? 6.741 35.310 39.080 1.00 60.46 217 LEU A CA 1
ATOM 1659 C C . LEU A 1 217 ? 6.818 35.080 40.584 1.00 64.13 217 LEU A C 1
ATOM 1660 O O . LEU A 1 217 ? 7.833 35.399 41.182 1.00 66.91 217 LEU A O 1
ATOM 1665 N N . LYS A 1 218 ? 5.737 34.561 41.178 1.00 69.04 218 LYS A N 1
ATOM 1666 C CA . LYS A 1 218 ? 5.686 34.285 42.616 1.00 75.95 218 LYS A CA 1
ATOM 1667 C C . LYS A 1 218 ? 6.846 33.371 43.018 1.00 75.11 218 LYS A C 1
ATOM 1668 O O . LYS A 1 218 ? 7.664 33.736 43.847 1.00 75.86 218 LYS A O 1
ATOM 1674 N N . VAL A 1 219 ? 6.941 32.227 42.342 1.00 73.77 219 VAL A N 1
ATOM 1675 C CA . VAL A 1 219 ? 7.902 31.182 42.623 1.00 73.34 219 VAL A CA 1
ATOM 1676 C C . VAL A 1 219 ? 9.327 31.708 42.465 1.00 76.18 219 VAL A C 1
ATOM 1677 O O . VAL A 1 219 ? 10.245 31.170 43.076 1.00 79.54 219 VAL A O 1
ATOM 1681 N N . ASN A 1 220 ? 9.511 32.752 41.643 1.00 75.78 220 ASN A N 1
ATOM 1682 C CA . ASN A 1 220 ? 10.824 33.323 41.360 1.00 74.58 220 ASN A CA 1
ATOM 1683 C C . ASN A 1 220 ? 11.055 34.595 42.185 1.00 77.04 220 ASN A C 1
ATOM 1684 O O . ASN A 1 220 ? 12.058 35.292 41.991 1.00 73.37 220 ASN A O 1
ATOM 1689 N N . SER A 1 221 ? 10.108 34.899 43.090 1.00 77.87 221 SER A N 1
ATOM 1690 C CA . SER A 1 221 ? 10.134 36.103 43.913 1.00 79.43 221 SER A CA 1
ATOM 1691 C C . SER A 1 221 ? 10.296 37.369 43.071 1.00 79.14 221 SER A C 1
ATOM 1692 O O . SER A 1 221 ? 11.143 38.210 43.364 1.00 81.09 221 SER A O 1
ATOM 1695 N N . VAL A 1 222 ? 9.486 37.486 42.009 1.00 77.91 222 VAL A N 1
ATOM 1696 C CA . VAL A 1 222 ? 9.484 38.682 41.190 1.00 75.19 222 VAL A CA 1
ATOM 1697 C C . VAL A 1 222 ? 8.082 39.259 41.266 1.00 75.95 222 VAL A C 1
ATOM 1698 O O . VAL A 1 222 ? 7.100 38.539 41.124 1.00 76.59 222 VAL A O 1
ATOM 1702 N N . GLU A 1 223 ? 7.995 40.561 41.531 1.00 78.06 223 GLU A N 1
ATOM 1703 C CA . GLU A 1 223 ? 6.691 41.167 41.713 1.00 80.63 223 GLU A CA 1
ATOM 1704 C C . GLU A 1 223 ? 6.017 41.244 40.356 1.00 74.92 223 GLU A C 1
ATOM 1705 O O . GLU A 1 223 ? 4.886 40.831 40.175 1.00 73.63 223 GLU A O 1
ATOM 1711 N N . LYS A 1 224 ? 6.713 41.831 39.394 1.00 73.48 224 LYS A N 1
ATOM 1712 C CA . LYS A 1 224 ? 6.057 42.010 38.104 1.00 73.03 224 LYS A CA 1
ATOM 1713 C C . LYS A 1 224 ? 7.086 41.905 36.985 1.00 66.70 224 LYS A C 1
ATOM 1714 O O . LYS A 1 224 ? 8.256 42.249 37.154 1.00 66.85 224 LYS A O 1
ATOM 1720 N N . PHE A 1 225 ? 6.639 41.415 35.838 1.00 60.31 225 PHE A N 1
ATOM 1721 C CA . PHE A 1 225 ? 7.492 41.433 34.661 1.00 57.40 225 PHE A CA 1
ATOM 1722 C C . PHE A 1 225 ? 7.724 42.870 34.195 1.00 57.28 225 PHE A C 1
ATOM 1723 O O . PHE A 1 225 ? 6.774 43.656 34.147 1.00 57.97 225 PHE A O 1
ATOM 1731 N N . LYS A 1 226 ? 8.971 43.173 33.803 1.00 56.75 226 LYS A N 1
ATOM 1732 C CA . LYS A 1 226 ? 9.270 44.415 33.101 1.00 57.08 226 LYS A CA 1
ATOM 1733 C C . LYS A 1 226 ? 8.738 44.259 31.683 1.00 55.22 226 LYS A C 1
ATOM 1734 O O . LYS A 1 226 ? 8.799 43.165 31.123 1.00 55.00 226 LYS A O 1
ATOM 1740 N N . LYS A 1 227 ? 8.136 45.329 31.156 1.00 55.19 227 LYS A N 1
ATOM 1741 C CA . LYS A 1 227 ? 7.394 45.279 29.914 1.00 52.41 227 LYS A CA 1
ATOM 1742 C C . LYS A 1 227 ? 8.377 45.492 28.763 1.00 50.92 227 LYS A C 1
ATOM 1743 O O . LYS A 1 227 ? 9.160 46.416 28.797 1.00 52.94 227 LYS A O 1
ATOM 1749 N N . TYR A 1 228 ? 8.389 44.592 27.776 1.00 47.28 228 TYR A N 1
ATOM 1750 C CA . TYR A 1 228 ? 9.082 44.866 26.526 1.00 44.88 228 TYR A CA 1
ATOM 1751 C C . TYR A 1 228 ? 8.145 44.525 25.378 1.00 44.62 228 TYR A C 1
ATOM 1752 O O . TYR A 1 228 ? 7.800 43.373 25.214 1.00 45.38 228 TYR A O 1
ATOM 1761 N N . GLU A 1 229 ? 7.706 45.527 24.635 1.00 45.39 229 GLU A N 1
ATOM 1762 C CA . GLU A 1 229 ? 6.817 45.307 23.516 1.00 46.74 229 GLU A CA 1
ATOM 1763 C C . GLU A 1 229 ? 7.678 45.397 22.267 1.00 44.39 229 GLU A C 1
ATOM 1764 O O . GLU A 1 229 ? 8.385 46.393 22.036 1.00 44.13 229 GLU A O 1
ATOM 1770 N N . LEU A 1 230 ? 7.597 44.361 21.438 1.00 41.82 230 LEU A N 1
ATOM 1771 C CA . LEU A 1 230 ? 8.325 44.417 20.180 1.00 40.02 230 LEU A CA 1
ATOM 1772 C C . LEU A 1 230 ? 7.899 45.670 19.428 1.00 40.72 230 LEU A C 1
ATOM 1773 O O . LEU A 1 230 ? 6.711 45.934 19.234 1.00 41.95 230 LEU A O 1
ATOM 1778 N N . THR A 1 231 ? 8.870 46.436 18.963 1.00 40.99 231 THR A N 1
ATOM 1779 C CA . THR A 1 231 ? 8.562 47.594 18.154 1.00 41.59 231 THR A CA 1
ATOM 1780 C C . THR A 1 231 ? 8.490 47.182 16.681 1.00 41.76 231 THR A C 1
ATOM 1781 O O . THR A 1 231 ? 8.999 46.131 16.281 1.00 40.81 231 THR A O 1
ATOM 1785 N N . ASP A 1 232 ? 7.939 48.069 15.844 1.00 43.34 232 ASP A N 1
ATOM 1786 C CA . ASP A 1 232 ? 7.930 47.872 14.399 1.00 44.13 232 ASP A CA 1
ATOM 1787 C C . ASP A 1 232 ? 9.340 47.488 13.942 1.00 43.84 232 ASP A C 1
ATOM 1788 O O . ASP A 1 232 ? 9.521 46.580 13.120 1.00 41.49 232 ASP A O 1
ATOM 1793 N N . SER A 1 233 ? 10.322 48.191 14.508 1.00 44.81 233 SER A N 1
ATOM 1794 C CA . SER A 1 233 ? 11.716 48.018 14.125 1.00 46.49 233 SER A CA 1
ATOM 1795 C C . SER A 1 233 ? 12.239 46.640 14.551 1.00 44.21 233 SER A C 1
ATOM 1796 O O . SER A 1 233 ? 13.014 46.013 13.830 1.00 44.25 233 SER A O 1
ATOM 1799 N N . ASP A 1 234 ? 11.785 46.143 15.709 1.00 43.57 234 ASP A N 1
ATOM 1800 C CA . ASP A 1 234 ? 12.225 44.830 16.139 1.00 41.73 234 ASP A CA 1
ATOM 1801 C C . ASP A 1 234 ? 11.606 43.839 15.168 1.00 41.26 234 ASP A C 1
ATOM 1802 O O . ASP A 1 234 ? 12.262 42.894 14.723 1.00 41.52 234 ASP A O 1
ATOM 1807 N N . TRP A 1 235 ? 10.348 44.107 14.809 1.00 40.11 235 TRP A N 1
ATOM 1808 C CA . TRP A 1 235 ? 9.618 43.197 13.951 1.00 39.52 235 TRP A CA 1
ATOM 1809 C C . TRP A 1 235 ? 10.282 43.141 12.581 1.00 39.85 235 TRP A C 1
ATOM 1810 O O . TRP A 1 235 ? 10.363 42.102 11.943 1.00 39.47 235 TRP A O 1
ATOM 1821 N N . VAL A 1 236 ? 10.853 44.250 12.148 1.00 40.69 236 VAL A N 1
ATOM 1822 C CA . VAL A 1 236 ? 11.506 44.207 10.855 1.00 41.14 236 VAL A CA 1
ATOM 1823 C C . VAL A 1 236 ? 12.656 43.209 10.946 1.00 41.35 236 VAL A C 1
ATOM 1824 O O . VAL A 1 236 ? 12.799 42.365 10.068 1.00 41.79 236 VAL A O 1
ATOM 1828 N N . GLN A 1 237 ? 13.408 43.241 12.056 1.00 41.11 237 GLN A N 1
ATOM 1829 C CA A GLN A 1 237 ? 14.514 42.321 12.237 0.53 41.18 237 GLN A CA 1
ATOM 1830 C CA B GLN A 1 237 ? 14.526 42.331 12.261 0.47 41.09 237 GLN A CA 1
ATOM 1831 C C . GLN A 1 237 ? 14.002 40.898 12.446 1.00 40.64 237 GLN A C 1
ATOM 1832 O O . GLN A 1 237 ? 14.555 39.927 11.908 1.00 41.05 237 GLN A O 1
ATOM 1843 N N . ILE A 1 238 ? 12.937 40.738 13.236 1.00 39.46 238 ILE A N 1
ATOM 1844 C CA . ILE A 1 238 ? 12.407 39.400 13.371 1.00 38.65 238 ILE A CA 1
ATOM 1845 C C . ILE A 1 238 ? 11.941 38.836 12.020 1.00 38.47 238 ILE A C 1
ATOM 1846 O O . ILE A 1 238 ? 12.299 37.722 11.675 1.00 38.22 238 ILE A O 1
ATOM 1851 N N . ASP A 1 239 ? 11.134 39.599 11.259 1.00 38.69 239 ASP A N 1
ATOM 1852 C CA . ASP A 1 239 ? 10.673 39.153 9.950 1.00 38.67 239 ASP A CA 1
ATOM 1853 C C . ASP A 1 239 ? 11.858 38.701 9.094 1.00 39.07 239 ASP A C 1
ATOM 1854 O O . ASP A 1 239 ? 11.784 37.673 8.433 1.00 40.87 239 ASP A O 1
ATOM 1859 N N . LYS A 1 240 ? 12.960 39.433 9.161 1.00 43.79 240 LYS A N 1
ATOM 1860 C CA . LYS A 1 240 ? 14.161 39.096 8.442 1.00 45.37 240 LYS A CA 1
ATOM 1861 C C . LYS A 1 240 ? 14.699 37.759 8.925 1.00 44.25 240 LYS A C 1
ATOM 1862 O O . LYS A 1 240 ? 15.087 36.932 8.122 1.00 45.95 240 LYS A O 1
ATOM 1868 N N . MET A 1 241 ? 14.704 37.498 10.228 1.00 43.57 241 MET A N 1
ATOM 1869 C CA . MET A 1 241 ? 15.192 36.214 10.724 1.00 43.24 241 MET A CA 1
ATOM 1870 C C . MET A 1 241 ? 14.190 35.117 10.355 1.00 41.21 241 MET A C 1
ATOM 1871 O O . MET A 1 241 ? 14.560 33.967 10.069 1.00 40.92 241 MET A O 1
ATOM 1876 N N . VAL A 1 242 ? 12.903 35.464 10.312 1.00 40.90 242 VAL A N 1
ATOM 1877 C CA . VAL A 1 242 ? 11.964 34.465 9.786 1.00 40.34 242 VAL A CA 1
ATOM 1878 C C . VAL A 1 242 ? 12.289 34.084 8.352 1.00 40.50 242 VAL A C 1
ATOM 1879 O O . VAL A 1 242 ? 12.436 32.917 8.070 1.00 40.27 242 VAL A O 1
ATOM 1883 N N . ALA A 1 243 ? 12.477 35.097 7.493 1.00 41.05 243 ALA A N 1
ATOM 1884 C CA . ALA A 1 243 ? 12.775 34.842 6.083 1.00 41.96 243 ALA A CA 1
ATOM 1885 C C . ALA A 1 243 ? 14.073 34.085 5.931 1.00 43.00 243 ALA A C 1
ATOM 1886 O O . ALA A 1 243 ? 14.160 33.200 5.118 1.00 45.74 243 ALA A O 1
ATOM 1888 N N . GLU A 1 244 ? 15.105 34.460 6.669 1.00 46.29 244 GLU A N 1
ATOM 1889 C CA . GLU A 1 244 ? 16.439 33.957 6.349 1.00 47.60 244 GLU A CA 1
ATOM 1890 C C . GLU A 1 244 ? 16.717 32.661 7.091 1.00 44.94 244 GLU A C 1
ATOM 1891 O O . GLU A 1 244 ? 17.695 32.002 6.794 1.00 45.67 244 GLU A O 1
ATOM 1897 N N . LYS A 1 245 ? 15.871 32.287 8.054 1.00 42.22 245 LYS A N 1
ATOM 1898 C CA . LYS A 1 245 ? 16.223 31.177 8.933 1.00 40.65 245 LYS A CA 1
ATOM 1899 C C . LYS A 1 245 ? 15.017 30.277 9.245 1.00 40.01 245 LYS A C 1
ATOM 1900 O O . LYS A 1 245 ? 14.901 29.185 8.695 1.00 40.22 245 LYS A O 1
ATOM 1906 N N . TYR A 1 246 ? 14.104 30.733 10.101 1.00 39.88 246 TYR A N 1
ATOM 1907 C CA . TYR A 1 246 ? 13.059 29.874 10.658 1.00 39.56 246 TYR A CA 1
ATOM 1908 C C . TYR A 1 246 ? 12.125 29.321 9.593 1.00 39.44 246 TYR A C 1
ATOM 1909 O O . TYR A 1 246 ? 11.588 28.229 9.760 1.00 39.35 246 TYR A O 1
ATOM 1918 N N . LYS A 1 247 ? 11.879 30.092 8.538 1.00 39.61 247 LYS A N 1
ATOM 1919 C CA . LYS A 1 247 ? 11.015 29.592 7.489 1.00 40.54 247 LYS A CA 1
ATOM 1920 C C . LYS A 1 247 ? 11.835 29.488 6.210 1.00 41.82 247 LYS A C 1
ATOM 1921 O O . LYS A 1 247 ? 11.318 29.656 5.122 1.00 42.20 247 LYS A O 1
ATOM 1927 N N . ASN A 1 248 ? 13.137 29.285 6.369 1.00 42.76 248 ASN A N 1
ATOM 1928 C CA . ASN A 1 248 ? 14.019 29.222 5.220 1.00 42.74 248 ASN A CA 1
ATOM 1929 C C . ASN A 1 248 ? 14.275 27.757 4.991 1.00 41.31 248 ASN A C 1
ATOM 1930 O O . ASN A 1 248 ? 14.748 27.065 5.877 1.00 41.44 248 ASN A O 1
ATOM 1935 N N . TRP A 1 249 ? 14.035 27.293 3.778 1.00 40.94 249 TRP A N 1
ATOM 1936 C CA . TRP A 1 249 ? 14.225 25.892 3.482 1.00 40.93 249 TRP A CA 1
ATOM 1937 C C . TRP A 1 249 ? 15.646 25.459 3.831 1.00 40.75 249 TRP A C 1
ATOM 1938 O O . TRP A 1 249 ? 15.859 24.336 4.286 1.00 40.47 249 TRP A O 1
ATOM 1949 N N . ASP A 1 250 ? 16.625 26.326 3.566 1.00 41.62 250 ASP A N 1
ATOM 1950 C CA . ASP A 1 250 ? 17.979 25.864 3.786 1.00 43.69 250 ASP A CA 1
ATOM 1951 C C . ASP A 1 250 ? 18.180 25.507 5.244 1.00 42.92 250 ASP A C 1
ATOM 1952 O O . ASP A 1 250 ? 18.934 24.605 5.578 1.00 44.26 250 ASP A O 1
ATOM 1957 N N . PHE A 1 251 ? 17.523 26.261 6.114 1.00 41.86 251 PHE A N 1
ATOM 1958 C CA . PHE A 1 251 ? 17.669 26.016 7.532 1.00 39.86 251 PHE A CA 1
ATOM 1959 C C . PHE A 1 251 ? 16.767 24.856 7.941 1.00 39.54 251 PHE A C 1
ATOM 1960 O O . PHE A 1 251 ? 17.172 23.955 8.664 1.00 39.43 251 PHE A O 1
ATOM 1968 N N . VAL A 1 252 ? 15.527 24.867 7.441 1.00 39.56 252 VAL A N 1
ATOM 1969 C CA . VAL A 1 252 ? 14.610 23.881 7.958 1.00 39.65 252 VAL A CA 1
ATOM 1970 C C . VAL A 1 252 ? 14.979 22.515 7.399 1.00 40.72 252 VAL A C 1
ATOM 1971 O O . VAL A 1 252 ? 15.127 21.574 8.157 1.00 41.20 252 VAL A O 1
ATOM 1975 N N . TRP A 1 253 ? 15.217 22.447 6.078 1.00 42.40 253 TRP A N 1
ATOM 1976 C CA . TRP A 1 253 ? 15.378 21.213 5.321 1.00 42.70 253 TRP A CA 1
ATOM 1977 C C . TRP A 1 253 ? 16.820 21.024 4.839 1.00 44.37 253 TRP A C 1
ATOM 1978 O O . TRP A 1 253 ? 17.383 19.945 4.940 1.00 43.95 253 TRP A O 1
ATOM 1989 N N . GLY A 1 254 ? 17.481 22.095 4.389 1.00 46.12 254 GLY A N 1
ATOM 1990 C CA . GLY A 1 254 ? 18.797 21.943 3.787 1.00 46.04 254 GLY A CA 1
ATOM 1991 C C . GLY A 1 254 ? 19.828 21.433 4.782 1.00 47.87 254 GLY A C 1
ATOM 1992 O O . GLY A 1 254 ? 20.792 20.772 4.432 1.00 50.04 254 GLY A O 1
ATOM 1993 N N . LEU A 1 255 ? 19.567 21.662 6.058 1.00 48.85 255 LEU A N 1
ATOM 1994 C CA . LEU A 1 255 ? 20.605 21.545 7.061 1.00 47.54 255 LEU A CA 1
ATOM 1995 C C . LEU A 1 255 ? 20.877 20.077 7.296 1.00 47.59 255 LEU A C 1
ATOM 1996 O O . LEU A 1 255 ? 21.947 19.714 7.747 1.00 47.07 255 LEU A O 1
ATOM 2001 N N . SER A 1 256 ? 19.891 19.245 6.985 1.00 49.74 256 SER A N 1
ATOM 2002 C CA . SER A 1 256 ? 20.039 17.855 7.348 1.00 54.47 256 SER A CA 1
ATOM 2003 C C . SER A 1 256 ? 19.784 17.008 6.115 1.00 54.13 256 SER A C 1
ATOM 2004 O O . SER A 1 256 ? 18.689 16.528 5.916 1.00 54.30 256 SER A O 1
ATOM 2007 N N . PRO A 1 257 ? 20.800 16.836 5.232 1.00 55.05 257 PRO A N 1
ATOM 2008 C CA . PRO A 1 257 ? 20.637 16.093 3.989 1.00 51.86 257 PRO A CA 1
ATOM 2009 C C . PRO A 1 257 ? 20.534 14.608 4.264 1.00 51.62 257 PRO A C 1
ATOM 2010 O O . PRO A 1 257 ? 21.120 14.109 5.218 1.00 52.16 257 PRO A O 1
ATOM 2014 N N . ASN A 1 258 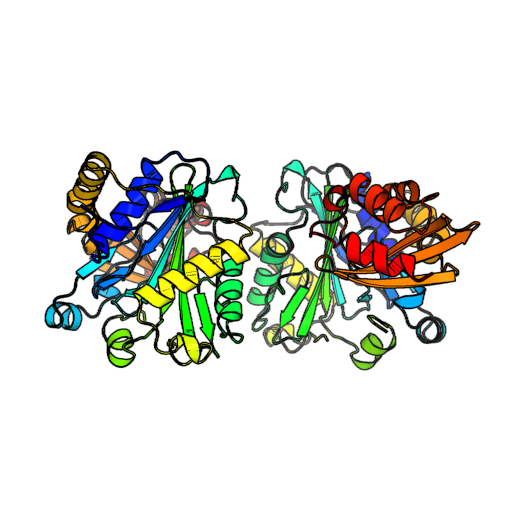? 19.832 13.893 3.390 1.00 52.67 258 ASN A N 1
ATOM 2015 C CA . ASN A 1 258 ? 19.815 12.437 3.457 1.00 52.86 258 ASN A CA 1
ATOM 2016 C C . ASN A 1 258 ? 20.874 11.866 2.525 1.00 49.95 258 ASN A C 1
ATOM 2017 O O . ASN A 1 258 ? 20.650 11.637 1.332 1.00 51.10 258 ASN A O 1
ATOM 2022 N N . TYR A 1 259 ? 22.019 11.565 3.111 1.00 46.74 259 TYR A N 1
ATOM 2023 C CA . TYR A 1 259 ? 23.079 10.884 2.376 1.00 47.59 259 TYR A CA 1
ATOM 2024 C C . TYR A 1 259 ? 22.842 9.376 2.304 1.00 48.05 259 TYR A C 1
ATOM 2025 O O . TYR A 1 259 ? 21.930 8.840 2.904 1.00 49.29 259 TYR A O 1
ATOM 2034 N N . SER A 1 260 ? 23.660 8.681 1.542 1.00 51.88 260 SER A N 1
ATOM 2035 C CA . SER A 1 260 ? 23.383 7.309 1.100 1.00 53.97 260 SER A CA 1
ATOM 2036 C C . SER A 1 260 ? 23.426 6.325 2.259 1.00 53.72 260 SER A C 1
ATOM 2037 O O . SER A 1 260 ? 22.629 5.412 2.308 1.00 55.31 260 SER A O 1
ATOM 2040 N N . PHE A 1 261 ? 24.360 6.509 3.190 1.00 53.31 261 PHE A N 1
ATOM 2041 C CA . PHE A 1 261 ? 24.501 5.539 4.264 1.00 53.64 261 PHE A CA 1
ATOM 2042 C C . PHE A 1 261 ? 24.114 6.193 5.583 1.00 52.74 261 PHE A C 1
ATOM 2043 O O . PHE A 1 261 ? 24.489 7.337 5.836 1.00 53.16 261 PHE A O 1
ATOM 2051 N N . ASN A 1 262 ? 23.369 5.447 6.403 1.00 52.79 262 ASN A N 1
ATOM 2052 C CA . ASN A 1 262 ? 22.813 5.951 7.640 1.00 52.06 262 ASN A CA 1
ATOM 2053 C C . ASN A 1 262 ? 22.926 4.890 8.725 1.00 53.83 262 ASN A C 1
ATOM 2054 O O . ASN A 1 262 ? 22.378 3.791 8.629 1.00 55.05 262 ASN A O 1
ATOM 2059 N N . ARG A 1 263 ? 23.626 5.255 9.790 1.00 54.98 263 ARG A N 1
ATOM 2060 C CA . ARG A 1 263 ? 23.752 4.358 10.905 1.00 56.96 263 ARG A CA 1
ATOM 2061 C C . ARG A 1 263 ? 23.539 5.194 12.139 1.00 58.13 263 ARG A C 1
ATOM 2062 O O . ARG A 1 263 ? 23.830 6.381 12.143 1.00 57.69 263 ARG A O 1
ATOM 2070 N N . SER A 1 264 ? 23.056 4.533 13.178 1.00 62.83 264 SER A N 1
ATOM 2071 C CA . SER A 1 264 ? 22.678 5.200 14.406 1.00 65.46 264 SER A CA 1
ATOM 2072 C C . SER A 1 264 ? 23.215 4.370 15.562 1.00 66.60 264 SER A C 1
ATOM 2073 O O . SER A 1 264 ? 23.375 3.156 15.443 1.00 67.57 264 SER A O 1
ATOM 2076 N N . ILE A 1 265 ? 23.541 5.034 16.659 1.00 66.92 265 ILE A N 1
ATOM 2077 C CA . ILE A 1 265 ? 23.835 4.304 17.868 1.00 73.68 265 ILE A CA 1
ATOM 2078 C C . ILE A 1 265 ? 23.104 5.012 18.993 1.00 77.97 265 ILE A C 1
ATOM 2079 O O . ILE A 1 265 ? 23.054 6.236 19.016 1.00 77.13 265 ILE A O 1
ATOM 2084 N N . ARG A 1 266 ? 22.533 4.241 19.918 1.00 85.55 266 ARG A N 1
ATOM 2085 C CA . ARG A 1 266 ? 22.069 4.831 21.163 1.00 88.51 266 ARG A CA 1
ATOM 2086 C C . ARG A 1 266 ? 23.321 5.086 21.993 1.00 85.02 266 ARG A C 1
ATOM 2087 O O . ARG A 1 266 ? 24.186 4.225 22.087 1.00 84.24 266 ARG A O 1
ATOM 2095 N N . THR A 1 267 ? 23.463 6.302 22.497 1.00 84.76 267 THR A N 1
ATOM 2096 C CA . THR A 1 267 ? 24.556 6.634 23.387 1.00 89.48 267 THR A CA 1
ATOM 2097 C C . THR A 1 267 ? 23.951 7.382 24.566 1.00 94.63 267 THR A C 1
ATOM 2098 O O . THR A 1 267 ? 22.740 7.588 24.607 1.00 95.38 267 THR A O 1
ATOM 2102 N N . LYS A 1 268 ? 24.816 7.812 25.487 1.00 102.88 268 LYS A N 1
ATOM 2103 C CA . LYS A 1 268 ? 24.353 8.467 26.697 1.00 111.33 268 LYS A CA 1
ATOM 2104 C C . LYS A 1 268 ? 23.750 9.833 26.345 1.00 109.60 268 LYS A C 1
ATOM 2105 O O . LYS A 1 268 ? 22.754 10.250 26.941 1.00 105.50 268 LYS A O 1
ATOM 2111 N N . VAL A 1 269 ? 24.323 10.499 25.329 1.00 104.89 269 VAL A N 1
ATOM 2112 C CA . VAL A 1 269 ? 23.887 11.841 24.967 1.00 103.87 269 VAL A CA 1
ATOM 2113 C C . VAL A 1 269 ? 22.562 11.784 24.196 1.00 99.77 269 VAL A C 1
ATOM 2114 O O . VAL A 1 269 ? 21.831 12.778 24.117 1.00 96.92 269 VAL A O 1
ATOM 2118 N N . GLY A 1 270 ? 22.248 10.595 23.669 1.00 94.14 270 GLY A N 1
ATOM 2119 C CA . GLY A 1 270 ? 21.028 10.352 22.915 1.00 87.32 270 GLY A CA 1
ATOM 2120 C C . GLY A 1 270 ? 21.313 9.444 21.727 1.00 85.28 270 GLY A C 1
ATOM 2121 O O . GLY A 1 270 ? 22.388 8.853 21.663 1.00 86.74 270 GLY A O 1
ATOM 2122 N N . THR A 1 271 ? 20.348 9.294 20.808 1.00 82.24 271 THR A N 1
ATOM 2123 C CA . THR A 1 271 ? 20.599 8.534 19.588 1.00 73.81 271 THR A CA 1
ATOM 2124 C C . THR A 1 271 ? 21.364 9.416 18.614 1.00 66.67 271 THR A C 1
ATOM 2125 O O . THR A 1 271 ? 20.893 10.491 18.295 1.00 67.40 271 THR A O 1
ATOM 2129 N N . ILE A 1 272 ? 22.555 8.989 18.198 1.00 62.08 272 ILE A N 1
ATOM 2130 C CA . ILE A 1 272 ? 23.334 9.722 17.215 1.00 58.45 272 ILE A CA 1
ATOM 2131 C C . ILE A 1 272 ? 23.212 8.997 15.882 1.00 57.32 272 ILE A C 1
ATOM 2132 O O . ILE A 1 272 ? 23.394 7.791 15.836 1.00 59.63 272 ILE A O 1
ATOM 2137 N N . THR A 1 273 ? 22.824 9.721 14.826 1.00 54.45 273 THR A N 1
ATOM 2138 C CA . THR A 1 273 ? 22.746 9.131 13.507 1.00 52.07 273 THR A CA 1
ATOM 2139 C C . THR A 1 273 ? 23.861 9.711 12.640 1.00 52.07 273 THR A C 1
ATOM 2140 O O . THR A 1 273 ? 24.095 10.916 12.691 1.00 53.53 273 THR A O 1
ATOM 2144 N N . PHE A 1 274 ? 24.547 8.857 11.867 1.00 50.20 274 PHE A N 1
ATOM 2145 C CA . PHE A 1 274 ? 25.556 9.309 10.926 1.00 47.94 274 PHE A CA 1
ATOM 2146 C C . PHE A 1 274 ? 25.006 9.061 9.541 1.00 47.87 274 PHE A C 1
ATOM 2147 O O . PHE A 1 274 ? 24.644 7.936 9.208 1.00 52.80 274 PHE A O 1
ATOM 2155 N N . SER A 1 275 ? 24.882 10.151 8.794 1.00 45.35 275 SER A N 1
ATOM 2156 C CA . SER A 1 275 ? 24.452 10.098 7.424 1.00 45.88 275 SER A CA 1
ATOM 2157 C C . SER A 1 275 ? 25.631 10.526 6.598 1.00 43.62 275 SER A C 1
ATOM 2158 O O . SER A 1 275 ? 26.158 11.622 6.799 1.00 40.67 275 SER A O 1
ATOM 2161 N N . LEU A 1 276 ? 26.112 9.599 5.763 1.00 45.23 276 LEU A N 1
ATOM 2162 C CA . LEU A 1 276 ? 27.362 9.944 5.087 1.00 45.17 276 LEU A CA 1
ATOM 2163 C C . LEU A 1 276 ? 27.380 9.413 3.681 1.00 46.91 276 LEU A C 1
ATOM 2164 O O . LEU A 1 276 ? 26.546 8.568 3.330 1.00 48.84 276 LEU A O 1
ATOM 2169 N N . GLU A 1 277 ? 28.286 10.026 2.918 1.00 47.37 277 GLU A N 1
ATOM 2170 C CA . GLU A 1 277 ? 28.622 9.667 1.566 1.00 49.82 277 GLU A CA 1
ATOM 2171 C C . GLU A 1 277 ? 30.033 9.145 1.647 1.00 51.34 277 GLU A C 1
ATOM 2172 O O . GLU A 1 277 ? 30.834 9.661 2.423 1.00 51.58 277 GLU A O 1
ATOM 2178 N N . ILE A 1 278 ? 30.314 8.165 0.782 1.00 53.41 278 ILE A N 1
ATOM 2179 C CA . ILE A 1 278 ? 31.609 7.527 0.700 1.00 54.45 278 ILE A CA 1
ATOM 2180 C C . ILE A 1 278 ? 32.046 7.547 -0.750 1.00 55.43 278 ILE A C 1
ATOM 2181 O O . ILE A 1 278 ? 31.334 7.008 -1.580 1.00 56.66 278 ILE A O 1
ATOM 2186 N N . ASN A 1 279 ? 33.220 8.129 -0.989 1.00 56.77 279 ASN A N 1
ATOM 2187 C CA . ASN A 1 279 ? 33.937 8.114 -2.256 1.00 60.43 279 ASN A CA 1
ATOM 2188 C C . ASN A 1 279 ? 35.360 7.672 -1.952 1.00 60.82 279 ASN A C 1
ATOM 2189 O O . ASN A 1 279 ? 35.974 8.232 -1.044 1.00 59.26 279 ASN A O 1
ATOM 2194 N N . GLU A 1 280 ? 35.856 6.669 -2.696 1.00 63.40 280 GLU A N 1
ATOM 2195 C CA . GLU A 1 280 ? 37.199 6.114 -2.593 1.00 64.15 280 GLU A CA 1
ATOM 2196 C C . GLU A 1 280 ? 37.519 5.682 -1.163 1.00 61.67 280 GLU A C 1
ATOM 2197 O O . GLU A 1 280 ? 38.588 6.023 -0.665 1.00 60.03 280 GLU A O 1
ATOM 2203 N N . GLY A 1 281 ? 36.590 4.967 -0.512 1.00 58.29 281 GLY A N 1
ATOM 2204 C CA . GLY A 1 281 ? 36.840 4.411 0.799 1.00 57.63 281 GLY A CA 1
ATOM 2205 C C . GLY A 1 281 ? 37.063 5.502 1.850 1.00 58.28 281 GLY A C 1
ATOM 2206 O O . GLY A 1 281 ? 37.620 5.227 2.897 1.00 58.15 281 GLY A O 1
ATOM 2207 N N . LYS A 1 282 ? 36.662 6.757 1.550 1.00 58.80 282 LYS A N 1
ATOM 2208 C CA . LYS A 1 282 ? 36.775 7.845 2.513 1.00 58.30 282 LYS A CA 1
ATOM 2209 C C . LYS A 1 282 ? 35.408 8.501 2.712 1.00 57.55 282 LYS A C 1
ATOM 2210 O O . LYS A 1 282 ? 34.542 8.430 1.853 1.00 57.34 282 LYS A O 1
ATOM 2216 N N . ILE A 1 283 ? 35.214 9.080 3.899 1.00 54.09 283 ILE A N 1
ATOM 2217 C CA . ILE A 1 283 ? 33.996 9.811 4.173 1.00 51.06 283 ILE A CA 1
ATOM 2218 C C . ILE A 1 283 ? 34.081 11.039 3.273 1.00 52.54 283 ILE A C 1
ATOM 2219 O O . ILE A 1 283 ? 35.055 11.826 3.363 1.00 52.08 283 ILE A O 1
ATOM 2224 N N . SER A 1 284 ? 33.079 11.186 2.410 1.00 50.91 284 SER A N 1
ATOM 2225 C CA . SER A 1 284 ? 33.156 12.316 1.500 1.00 52.35 284 SER A CA 1
ATOM 2226 C C . SER A 1 284 ? 32.246 13.404 2.033 1.00 52.14 284 SER A C 1
ATOM 2227 O O . SER A 1 284 ? 32.592 14.580 2.000 1.00 54.73 284 SER A O 1
ATOM 2230 N N . LYS A 1 285 ? 31.084 12.983 2.517 1.00 49.23 285 LYS A N 1
ATOM 2231 C CA . LYS A 1 285 ? 30.125 13.915 3.080 1.00 48.49 285 LYS A CA 1
ATOM 2232 C C . LYS A 1 285 ? 29.648 13.259 4.359 1.00 46.01 285 LYS A C 1
ATOM 2233 O O . LYS A 1 285 ? 29.541 12.040 4.395 1.00 48.10 285 LYS A O 1
ATOM 2239 N N . ILE A 1 286 ? 29.462 14.029 5.437 1.00 43.16 286 ILE A N 1
ATOM 2240 C CA . ILE A 1 286 ? 28.910 13.417 6.630 1.00 41.19 286 ILE A CA 1
ATOM 2241 C C . ILE A 1 286 ? 28.015 14.417 7.333 1.00 42.04 286 ILE A C 1
ATOM 2242 O O . ILE A 1 286 ? 28.315 15.593 7.388 1.00 42.69 286 ILE A O 1
ATOM 2247 N N . LYS A 1 287 ? 26.930 13.910 7.911 1.00 43.32 287 LYS A N 1
ATOM 2248 C CA . LYS A 1 287 ? 26.023 14.734 8.645 1.00 43.94 287 LYS A CA 1
ATOM 2249 C C . LYS A 1 287 ? 25.663 13.985 9.905 1.00 45.69 287 LYS A C 1
ATOM 2250 O O . LYS A 1 287 ? 25.118 12.884 9.867 1.00 44.34 287 LYS A O 1
ATOM 2256 N N . ILE A 1 288 ? 25.969 14.625 11.024 1.00 45.81 288 ILE A N 1
ATOM 2257 C CA . ILE A 1 288 ? 25.707 13.945 12.271 1.00 46.34 288 ILE A CA 1
ATOM 2258 C C . ILE A 1 288 ? 24.461 14.575 12.848 1.00 46.82 288 ILE A C 1
ATOM 2259 O O . ILE A 1 288 ? 24.427 15.784 13.025 1.00 50.39 288 ILE A O 1
ATOM 2264 N N . SER A 1 289 ? 23.468 13.753 13.154 1.00 47.19 289 SER A N 1
ATOM 2265 C CA . SER A 1 289 ? 22.197 14.279 13.601 1.00 48.46 289 SER A CA 1
ATOM 2266 C C . SER A 1 289 ? 21.772 13.460 14.804 1.00 49.58 289 SER A C 1
ATOM 2267 O O . SER A 1 289 ? 22.335 12.408 15.094 1.00 52.33 289 SER A O 1
ATOM 2270 N N . GLY A 1 290 ? 20.775 13.944 15.507 1.00 51.54 290 GLY A N 1
ATOM 2271 C CA . GLY A 1 290 ? 20.249 13.235 16.660 1.00 52.61 290 GLY A CA 1
ATOM 2272 C C . GLY A 1 290 ? 19.564 14.242 17.571 1.00 53.28 290 GLY A C 1
ATOM 2273 O O . GLY A 1 290 ? 19.489 15.413 17.273 1.00 53.99 290 GLY A O 1
ATOM 2274 N N . ASP A 1 291 ? 19.055 13.780 18.688 1.00 55.46 291 ASP A N 1
ATOM 2275 C CA . ASP A 1 291 ? 18.275 14.634 19.534 1.00 56.83 291 ASP A CA 1
ATOM 2276 C C . ASP A 1 291 ? 19.126 15.029 20.740 1.00 58.04 291 ASP A C 1
ATOM 2277 O O . ASP A 1 291 ? 18.635 15.148 21.848 1.00 59.72 291 ASP A O 1
ATOM 2282 N N . PHE A 1 292 ? 20.409 15.261 20.524 1.00 56.97 292 PHE A N 1
ATOM 2283 C CA . PHE A 1 292 ? 21.297 15.523 21.635 1.00 56.77 292 PHE A CA 1
ATOM 2284 C C . PHE A 1 292 ? 21.531 17.030 21.771 1.00 55.84 292 PHE A C 1
ATOM 2285 O O . PHE A 1 292 ? 20.926 17.879 21.098 1.00 52.42 292 PHE A O 1
ATOM 2293 N N . PHE A 1 293 ? 22.445 17.335 22.677 1.00 57.42 293 PHE A N 1
ATOM 2294 C CA . PHE A 1 293 ? 22.741 18.703 23.044 1.00 61.13 293 PHE A CA 1
ATOM 2295 C C . PHE A 1 293 ? 24.243 18.833 23.070 1.00 62.82 293 PHE A C 1
ATOM 2296 O O . PHE A 1 293 ? 24.855 18.691 24.113 1.00 65.69 293 PHE A O 1
ATOM 2304 N N . PRO A 1 294 ? 24.861 19.084 21.903 1.00 64.40 294 PRO A N 1
ATOM 2305 C CA . PRO A 1 294 ? 26.313 19.169 21.835 1.00 63.61 294 PRO A CA 1
ATOM 2306 C C . PRO A 1 294 ? 26.783 20.461 22.488 1.00 66.41 294 PRO A C 1
ATOM 2307 O O . PRO A 1 294 ? 26.021 21.414 22.652 1.00 66.79 294 PRO A O 1
ATOM 2311 N N . LYS A 1 295 ? 28.043 20.434 22.909 1.00 66.32 295 LYS A N 1
ATOM 2312 C CA . LYS A 1 295 ? 28.694 21.526 23.601 1.00 69.54 295 LYS A CA 1
ATOM 2313 C C . LYS A 1 295 ? 28.878 22.663 22.612 1.00 69.42 295 LYS A C 1
ATOM 2314 O O . LYS A 1 295 ? 28.644 23.815 22.956 1.00 73.60 295 LYS A O 1
ATOM 2320 N N . LYS A 1 296 ? 29.313 22.313 21.397 1.00 65.49 296 LYS A N 1
ATOM 2321 C CA . LYS A 1 296 ? 29.476 23.260 20.313 1.00 63.69 296 LYS A CA 1
ATOM 2322 C C . LYS A 1 296 ? 28.941 22.585 19.057 1.00 63.49 296 LYS A C 1
ATOM 2323 O O . LYS A 1 296 ? 28.568 21.408 19.082 1.00 62.37 296 LYS A O 1
ATOM 2329 N N . SER A 1 297 ? 28.906 23.343 17.965 1.00 63.32 297 SER A N 1
ATOM 2330 C CA . SER A 1 297 ? 28.348 22.898 16.694 1.00 60.62 297 SER A CA 1
ATOM 2331 C C . SER A 1 297 ? 29.154 21.720 16.148 1.00 57.11 297 SER A C 1
ATOM 2332 O O . SER A 1 297 ? 30.392 21.710 16.275 1.00 55.51 297 SER A O 1
ATOM 2335 N N . LEU A 1 298 ? 28.443 20.769 15.521 1.00 53.72 298 LEU A N 1
ATOM 2336 C CA . LEU A 1 298 ? 29.050 19.535 15.033 1.00 52.80 298 LEU A CA 1
ATOM 2337 C C . LEU A 1 298 ? 29.589 19.705 13.616 1.00 53.45 298 LEU A C 1
ATOM 2338 O O . LEU A 1 298 ? 30.265 18.813 13.108 1.00 51.15 298 LEU A O 1
ATOM 2343 N N . LEU A 1 299 ? 29.317 20.858 13.009 1.00 53.94 299 LEU A N 1
ATOM 2344 C CA . LEU A 1 299 ? 29.824 21.171 11.692 1.00 56.02 299 LEU A CA 1
ATOM 2345 C C . LEU A 1 299 ? 31.341 21.015 11.665 1.00 52.81 299 LEU A C 1
ATOM 2346 O O . LEU A 1 299 ? 31.890 20.416 10.747 1.00 51.99 299 LEU A O 1
ATOM 2351 N N . GLU A 1 300 ? 32.023 21.526 12.684 1.00 54.28 300 GLU A N 1
ATOM 2352 C CA . GLU A 1 300 ? 33.471 21.367 12.824 1.00 54.42 300 GLU A CA 1
ATOM 2353 C C . GLU A 1 300 ? 33.859 19.879 12.863 1.00 53.55 300 GLU A C 1
ATOM 2354 O O . GLU A 1 300 ? 34.884 19.474 12.292 1.00 51.00 300 GLU A O 1
ATOM 2360 N N . LEU A 1 301 ? 33.020 19.039 13.485 1.00 48.83 301 LEU A N 1
ATOM 2361 C CA . LEU A 1 301 ? 33.410 17.641 13.631 1.00 47.00 301 LEU A CA 1
ATOM 2362 C C . LEU A 1 301 ? 33.209 16.899 12.318 1.00 45.72 301 LEU A C 1
ATOM 2363 O O . LEU A 1 301 ? 34.057 16.105 11.911 1.00 43.40 301 LEU A O 1
ATOM 2368 N N . GLU A 1 302 ? 32.060 17.140 11.683 1.00 45.47 302 GLU A N 1
ATOM 2369 C CA . GLU A 1 302 ? 31.771 16.570 10.380 1.00 46.05 302 GLU A CA 1
ATOM 2370 C C . GLU A 1 302 ? 32.904 16.984 9.453 1.00 47.16 302 GLU A C 1
ATOM 2371 O O . GLU A 1 302 ? 33.448 16.136 8.766 1.00 46.73 302 GLU A O 1
ATOM 2377 N N . ASN A 1 303 ? 33.296 18.265 9.489 1.00 50.06 303 ASN A N 1
ATOM 2378 C CA . ASN A 1 303 ? 34.365 18.744 8.619 1.00 53.35 303 ASN A CA 1
ATOM 2379 C C . ASN A 1 303 ? 35.681 18.029 8.913 1.00 51.20 303 ASN A C 1
ATOM 2380 O O . ASN A 1 303 ? 36.518 17.859 8.041 1.00 51.64 303 ASN A O 1
ATOM 2385 N N . PHE A 1 304 ? 35.846 17.639 10.170 1.00 49.70 304 PHE A N 1
ATOM 2386 C CA . PHE A 1 304 ? 37.093 17.067 10.614 1.00 49.63 304 PHE A CA 1
ATOM 2387 C C . PHE A 1 304 ? 37.153 15.642 10.090 1.00 48.30 304 PHE A C 1
ATOM 2388 O O . PHE A 1 304 ? 38.225 15.134 9.821 1.00 50.78 304 PHE A O 1
ATOM 2396 N N . LEU A 1 305 ? 35.973 15.031 9.994 1.00 47.30 305 LEU A N 1
ATOM 2397 C CA . LEU A 1 305 ? 35.813 13.623 9.651 1.00 47.92 305 LEU A CA 1
ATOM 2398 C C . LEU A 1 305 ? 35.849 13.435 8.140 1.00 49.15 305 LEU A C 1
ATOM 2399 O O . LEU A 1 305 ? 36.079 12.318 7.684 1.00 49.10 305 LEU A O 1
ATOM 2404 N N . MET A 1 306 ? 35.658 14.520 7.388 1.00 53.95 306 MET A N 1
ATOM 2405 C CA . MET A 1 306 ? 35.715 14.449 5.933 1.00 57.49 306 MET A CA 1
ATOM 2406 C C . MET A 1 306 ? 37.108 13.972 5.562 1.00 57.85 306 MET A C 1
ATOM 2407 O O . MET A 1 306 ? 38.084 14.494 6.100 1.00 58.80 306 MET A O 1
ATOM 2412 N N . GLY A 1 307 ? 37.184 13.012 4.635 1.00 57.71 307 GLY A N 1
ATOM 2413 C CA . GLY A 1 307 ? 38.485 12.602 4.136 1.00 57.14 307 GLY A CA 1
ATOM 2414 C C . GLY A 1 307 ? 39.052 11.417 4.905 1.00 54.84 307 GLY A C 1
ATOM 2415 O O . GLY A 1 307 ? 40.073 10.859 4.520 1.00 58.78 307 GLY A O 1
ATOM 2416 N N . THR A 1 308 ? 38.394 11.025 5.995 1.00 51.37 308 THR A N 1
ATOM 2417 C CA . THR A 1 308 ? 38.884 9.898 6.769 1.00 49.91 308 THR A CA 1
ATOM 2418 C C . THR A 1 308 ? 38.651 8.621 5.956 1.00 48.43 308 THR A C 1
ATOM 2419 O O . THR A 1 308 ? 37.539 8.398 5.476 1.00 44.84 308 THR A O 1
ATOM 2423 N N . LYS A 1 309 ? 39.688 7.792 5.814 1.00 49.43 309 LYS A N 1
ATOM 2424 C CA . LYS A 1 309 ? 39.512 6.477 5.213 1.00 52.75 309 LYS A CA 1
ATOM 2425 C C . LYS A 1 309 ? 38.664 5.629 6.165 1.00 52.47 309 LYS A C 1
ATOM 2426 O O . LYS A 1 309 ? 38.767 5.795 7.390 1.00 50.72 309 LYS A O 1
ATOM 2432 N N . LEU A 1 310 ? 37.837 4.725 5.606 1.00 51.23 310 LEU A N 1
ATOM 2433 C CA . LEU A 1 310 ? 36.964 3.871 6.383 1.00 48.82 310 LEU A CA 1
ATOM 2434 C C . LEU A 1 310 ? 37.723 2.598 6.742 1.00 50.44 310 LEU A C 1
ATOM 2435 O O . LEU A 1 310 ? 37.362 1.487 6.316 1.00 53.05 310 LEU A O 1
ATOM 2440 N N . THR A 1 311 ? 38.778 2.788 7.539 1.00 48.85 311 THR A N 1
ATOM 2441 C CA . THR A 1 311 ? 39.548 1.697 8.115 1.00 48.39 311 THR A CA 1
ATOM 2442 C C . THR A 1 311 ? 39.594 1.952 9.616 1.00 46.63 311 THR A C 1
ATOM 2443 O O . THR A 1 311 ? 39.465 3.088 10.087 1.00 45.68 311 THR A O 1
ATOM 2447 N N . GLN A 1 312 ? 39.748 0.871 10.376 1.00 47.40 312 GLN A N 1
ATOM 2448 C CA . GLN A 1 312 ? 39.779 0.991 11.822 1.00 47.10 312 GLN A CA 1
ATOM 2449 C C . GLN A 1 312 ? 40.787 2.057 12.231 1.00 48.95 312 GLN A C 1
ATOM 2450 O O . GLN A 1 312 ? 40.475 2.983 12.970 1.00 52.39 312 GLN A O 1
ATOM 2456 N N . ASP A 1 313 ? 41.999 1.923 11.736 1.00 51.89 313 ASP A N 1
ATOM 2457 C CA . ASP A 1 313 ? 43.085 2.794 12.119 1.00 55.74 313 ASP A CA 1
ATOM 2458 C C . ASP A 1 313 ? 42.727 4.265 11.866 1.00 55.51 313 ASP A C 1
ATOM 2459 O O . ASP A 1 313 ? 42.922 5.126 12.727 1.00 55.64 313 ASP A O 1
ATOM 2464 N N . GLN A 1 314 ? 42.202 4.585 10.683 1.00 55.73 314 GLN A N 1
ATOM 2465 C CA . GLN A 1 314 ? 41.974 5.991 10.366 1.00 55.15 314 GLN A CA 1
ATOM 2466 C C . GLN A 1 314 ? 40.802 6.502 11.208 1.00 52.98 314 GLN A C 1
ATOM 2467 O O . GLN A 1 314 ? 40.864 7.633 11.758 1.00 53.63 314 GLN A O 1
ATOM 2473 N N . LEU A 1 315 ? 39.762 5.659 11.334 1.00 47.09 315 LEU A N 1
ATOM 2474 C CA . LEU A 1 315 ? 38.552 6.100 12.029 1.00 44.20 315 LEU A CA 1
ATOM 2475 C C . LEU A 1 315 ? 38.833 6.273 13.511 1.00 43.94 315 LEU A C 1
ATOM 2476 O O . LEU A 1 315 ? 38.494 7.314 14.075 1.00 44.95 315 LEU A O 1
ATOM 2481 N N . LEU A 1 316 ? 39.461 5.263 14.133 1.00 42.78 316 LEU A N 1
ATOM 2482 C CA . LEU A 1 316 ? 39.805 5.407 15.537 1.00 43.95 316 LEU A CA 1
ATOM 2483 C C . LEU A 1 316 ? 40.606 6.681 15.757 1.00 45.50 316 LEU A C 1
ATOM 2484 O O . LEU A 1 316 ? 40.289 7.472 16.644 1.00 46.46 316 LEU A O 1
ATOM 2489 N N . ASN A 1 317 ? 41.653 6.882 14.953 1.00 49.32 317 ASN A N 1
ATOM 2490 C CA . ASN A 1 317 ? 42.543 8.023 15.174 1.00 51.03 317 ASN A CA 1
ATOM 2491 C C . ASN A 1 317 ? 41.769 9.313 14.962 1.00 51.28 317 ASN A C 1
ATOM 2492 O O . ASN A 1 317 ? 41.954 10.266 15.726 1.00 50.38 317 ASN A O 1
ATOM 2497 N N . ARG A 1 318 ? 40.867 9.326 13.960 1.00 48.32 318 ARG A N 1
ATOM 2498 C CA . ARG A 1 318 ? 40.310 10.621 13.621 1.00 49.37 318 ARG A CA 1
ATOM 2499 C C . ARG A 1 318 ? 39.299 10.963 14.714 1.00 50.38 318 ARG A C 1
ATOM 2500 O O . ARG A 1 318 ? 39.103 12.141 15.088 1.00 49.96 318 ARG A O 1
ATOM 2508 N N . LEU A 1 319 ? 38.655 9.897 15.212 1.00 47.09 319 LEU A N 1
ATOM 2509 C CA . LEU A 1 319 ? 37.613 10.058 16.219 1.00 45.78 319 LEU A CA 1
ATOM 2510 C C . LEU A 1 319 ? 38.280 10.420 17.538 1.00 45.66 319 LEU A C 1
ATOM 2511 O O . LEU A 1 319 ? 37.747 11.230 18.292 1.00 44.21 319 LEU A O 1
ATOM 2516 N N . LYS A 1 320 ? 39.454 9.837 17.799 1.00 48.58 320 LYS A N 1
ATOM 2517 C CA . LYS A 1 320 ? 40.192 10.207 19.003 1.00 54.41 320 LYS A CA 1
ATOM 2518 C C . LYS A 1 320 ? 40.583 11.688 18.932 1.00 55.11 320 LYS A C 1
ATOM 2519 O O . LYS A 1 320 ? 40.363 12.409 19.890 1.00 57.55 320 LYS A O 1
ATOM 2525 N N . ASP A 1 321 ? 41.118 12.124 17.788 1.00 54.87 321 ASP A N 1
ATOM 2526 C CA . ASP A 1 321 ? 41.645 13.469 17.579 1.00 57.49 321 ASP A CA 1
ATOM 2527 C C . ASP A 1 321 ? 40.541 14.521 17.610 1.00 55.62 321 ASP A C 1
ATOM 2528 O O . ASP A 1 321 ? 40.818 15.683 17.928 1.00 55.48 321 ASP A O 1
ATOM 2533 N N . ALA A 1 322 ? 39.310 14.102 17.300 1.00 52.44 322 ALA A N 1
ATOM 2534 C CA . ALA A 1 322 ? 38.180 15.012 17.244 1.00 52.03 322 ALA A CA 1
ATOM 2535 C C . ALA A 1 322 ? 37.791 15.426 18.652 1.00 53.33 322 ALA A C 1
ATOM 2536 O O . ALA A 1 322 ? 37.076 16.418 18.819 1.00 56.14 322 ALA A O 1
ATOM 2538 N N . LYS A 1 323 ? 38.284 14.673 19.642 1.00 54.34 323 LYS A N 1
ATOM 2539 C CA . LYS A 1 323 ? 38.027 14.923 21.045 1.00 59.12 323 LYS A CA 1
ATOM 2540 C C . LYS A 1 323 ? 36.527 15.099 21.248 1.00 58.92 323 LYS A C 1
ATOM 2541 O O . LYS A 1 323 ? 36.024 16.209 21.482 1.00 57.85 323 LYS A O 1
ATOM 2547 N N . LEU A 1 324 ? 35.816 13.967 21.152 1.00 56.83 324 LEU A N 1
ATOM 2548 C CA . LEU A 1 324 ? 34.375 14.001 21.102 1.00 56.17 324 LEU A CA 1
ATOM 2549 C C . LEU A 1 324 ? 33.796 14.657 22.340 1.00 60.15 324 LEU A C 1
ATOM 2550 O O . LEU A 1 324 ? 32.679 15.171 22.257 1.00 64.25 324 LEU A O 1
ATOM 2555 N N . GLU A 1 325 ? 34.544 14.633 23.459 1.00 65.79 325 GLU A N 1
ATOM 2556 C CA . GLU A 1 325 ? 34.068 15.213 24.713 1.00 67.36 325 GLU A CA 1
ATOM 2557 C C . GLU A 1 325 ? 33.949 16.722 24.543 1.00 66.03 325 GLU A C 1
ATOM 2558 O O . GLU A 1 325 ? 33.198 17.357 25.258 1.00 72.86 325 GLU A O 1
ATOM 2564 N N . ASP A 1 326 ? 34.678 17.291 23.584 1.00 62.92 326 ASP A N 1
ATOM 2565 C CA . ASP A 1 326 ? 34.563 18.704 23.276 1.00 63.17 326 ASP A CA 1
ATOM 2566 C C . ASP A 1 326 ? 33.226 18.998 22.596 1.00 61.00 326 ASP A C 1
ATOM 2567 O O . ASP A 1 326 ? 32.792 20.153 22.544 1.00 62.74 326 ASP A O 1
ATOM 2572 N N . TYR A 1 327 ? 32.578 17.952 22.061 1.00 56.93 327 TYR A N 1
ATOM 2573 C CA . TYR A 1 327 ? 31.349 18.108 21.295 1.00 55.40 327 TYR A CA 1
ATOM 2574 C C . TYR A 1 327 ? 30.108 17.586 22.021 1.00 56.62 327 TYR A C 1
ATOM 2575 O O . TYR A 1 327 ? 29.028 18.079 21.760 1.00 57.09 327 TYR A O 1
ATOM 2584 N N . PHE A 1 328 ? 30.244 16.576 22.885 1.00 58.40 328 PHE A N 1
ATOM 2585 C CA . PHE A 1 328 ? 29.088 15.972 23.522 1.00 61.79 328 PHE A CA 1
ATOM 2586 C C . PHE A 1 328 ? 29.339 15.926 25.007 1.00 68.22 328 PHE A C 1
ATOM 2587 O O . PHE A 1 328 ? 30.484 15.928 25.442 1.00 70.61 328 PHE A O 1
ATOM 2595 N N . SER A 1 329 ? 28.260 15.860 25.770 1.00 75.52 329 SER A N 1
ATOM 2596 C CA . SER A 1 329 ? 28.400 15.999 27.199 1.00 84.27 329 SER A CA 1
ATOM 2597 C C . SER A 1 329 ? 28.863 14.668 27.777 1.00 89.88 329 SER A C 1
ATOM 2598 O O . SER A 1 329 ? 29.877 14.616 28.464 1.00 96.03 329 SER A O 1
ATOM 2601 N N . GLN A 1 330 ? 28.162 13.589 27.423 1.00 92.44 330 GLN A N 1
ATOM 2602 C CA . GLN A 1 330 ? 28.571 12.260 27.848 1.00 93.93 330 GLN A CA 1
ATOM 2603 C C . GLN A 1 330 ? 29.635 11.680 26.908 1.00 88.66 330 GLN A C 1
ATOM 2604 O O . GLN A 1 330 ? 29.926 12.217 25.828 1.00 76.72 330 GLN A O 1
ATOM 2610 N N . LYS A 1 331 ? 30.226 10.562 27.361 1.00 88.57 331 LYS A N 1
ATOM 2611 C CA . LYS A 1 331 ? 31.235 9.866 26.587 1.00 82.00 331 LYS A CA 1
ATOM 2612 C C . LYS A 1 331 ? 30.549 9.080 25.487 1.00 73.88 331 LYS A C 1
ATOM 2613 O O . LYS A 1 331 ? 29.539 8.415 25.669 1.00 75.92 331 LYS A O 1
ATOM 2619 N N . ILE A 1 332 ? 31.104 9.235 24.306 1.00 68.43 332 ILE A N 1
ATOM 2620 C CA . ILE A 1 332 ? 30.647 8.450 23.182 1.00 65.84 332 ILE A CA 1
ATOM 2621 C C . ILE A 1 332 ? 31.688 7.375 22.968 1.00 61.44 332 ILE A C 1
ATOM 2622 O O . ILE A 1 332 ? 32.871 7.662 22.976 1.00 57.27 332 ILE A O 1
ATOM 2627 N N . ASP A 1 333 ? 31.233 6.159 22.714 1.00 63.53 333 ASP A N 1
ATOM 2628 C CA . ASP A 1 333 ? 32.187 5.129 22.358 1.00 65.75 333 ASP A CA 1
ATOM 2629 C C . ASP A 1 333 ? 32.649 5.320 20.907 1.00 60.52 333 ASP A C 1
ATOM 2630 O O . ASP A 1 333 ? 31.909 5.060 19.946 1.00 57.86 333 ASP A O 1
ATOM 2635 N N . GLU A 1 334 ? 33.869 5.849 20.767 1.00 55.86 334 GLU A N 1
ATOM 2636 C CA . GLU A 1 334 ? 34.498 6.118 19.482 1.00 54.86 334 GLU A CA 1
ATOM 2637 C C . GLU A 1 334 ? 34.614 4.820 18.702 1.00 52.57 334 GLU A C 1
ATOM 2638 O O . GLU A 1 334 ? 34.403 4.816 17.505 1.00 55.50 334 GLU A O 1
ATOM 2644 N N . GLU A 1 335 ? 34.923 3.725 19.383 1.00 53.35 335 GLU A N 1
ATOM 2645 C CA . GLU A 1 335 ? 35.029 2.439 18.726 1.00 51.44 335 GLU A CA 1
ATOM 2646 C C . GLU A 1 335 ? 33.670 1.986 18.185 1.00 51.41 335 GLU A C 1
ATOM 2647 O O . GLU A 1 335 ? 33.581 1.449 17.093 1.00 51.94 335 GLU A O 1
ATOM 2653 N N . GLU A 1 336 ? 32.616 2.167 18.968 1.00 54.07 336 GLU A N 1
ATOM 2654 C CA . GLU A 1 336 ? 31.257 1.904 18.513 1.00 57.96 336 GLU A CA 1
ATOM 2655 C C . GLU A 1 336 ? 31.034 2.619 17.182 1.00 54.97 336 GLU A C 1
ATOM 2656 O O . GLU A 1 336 ? 30.535 2.033 16.233 1.00 55.36 336 GLU A O 1
ATOM 2662 N N . ILE A 1 337 ? 31.444 3.889 17.100 1.00 52.69 337 ILE A N 1
ATOM 2663 C CA . ILE A 1 337 ? 31.206 4.691 15.914 1.00 50.07 337 ILE A CA 1
ATOM 2664 C C . ILE A 1 337 ? 32.078 4.164 14.777 1.00 50.07 337 ILE A C 1
ATOM 2665 O O . ILE A 1 337 ? 31.621 3.871 13.660 1.00 49.19 337 ILE A O 1
ATOM 2670 N N . CYS A 1 338 ? 33.353 3.983 15.101 1.00 48.21 338 CYS A N 1
ATOM 2671 C CA . CYS A 1 338 ? 34.316 3.402 14.172 1.00 46.94 338 CYS A CA 1
ATOM 2672 C C . CYS A 1 338 ? 33.732 2.148 13.513 1.00 47.30 338 CYS A C 1
ATOM 2673 O O . CYS A 1 338 ? 33.683 2.054 12.301 1.00 48.41 338 CYS A O 1
ATOM 2676 N N . ASN A 1 339 ? 33.321 1.174 14.336 1.00 47.07 339 ASN A N 1
ATOM 2677 C CA . ASN A 1 339 ? 32.879 -0.127 13.884 1.00 48.10 339 ASN A CA 1
ATOM 2678 C C . ASN A 1 339 ? 31.600 0.015 13.078 1.00 48.14 339 ASN A C 1
ATOM 2679 O O . ASN A 1 339 ? 31.365 -0.741 12.155 1.00 50.79 339 ASN A O 1
ATOM 2684 N N . LEU A 1 340 ? 30.770 0.974 13.453 1.00 49.48 340 LEU A N 1
ATOM 2685 C CA . LEU A 1 340 ? 29.522 1.178 12.754 1.00 52.79 340 LEU A CA 1
ATOM 2686 C C . LEU A 1 340 ? 29.861 1.597 11.330 1.00 51.91 340 LEU A C 1
ATOM 2687 O O . LEU A 1 340 ? 29.311 1.048 10.387 1.00 53.08 340 LEU A O 1
ATOM 2692 N N . LEU A 1 341 ? 30.858 2.483 11.203 1.00 48.69 341 LEU A N 1
ATOM 2693 C CA . LEU A 1 341 ? 31.207 3.075 9.931 1.00 49.17 341 LEU A CA 1
ATOM 2694 C C . LEU A 1 341 ? 32.053 2.115 9.107 1.00 51.03 341 LEU A C 1
ATOM 2695 O O . LEU A 1 341 ? 32.126 2.253 7.893 1.00 52.89 341 LEU A O 1
ATOM 2700 N N . LEU A 1 342 ? 32.692 1.150 9.769 1.00 55.36 342 LEU A N 1
ATOM 2701 C CA . LEU A 1 342 ? 33.604 0.256 9.076 1.00 60.30 342 LEU A CA 1
ATOM 2702 C C . LEU A 1 342 ? 32.821 -0.700 8.188 1.00 64.66 342 LEU A C 1
ATOM 2703 O O . LEU A 1 342 ? 33.388 -1.400 7.363 1.00 70.14 342 LEU A O 1
ATOM 2708 N N . ASN A 1 343 ? 31.520 -0.782 8.453 1.00 69.65 343 ASN A N 1
ATOM 2709 C CA . ASN A 1 343 ? 30.610 -1.704 7.807 1.00 74.36 343 ASN A CA 1
ATOM 2710 C C . ASN A 1 343 ? 30.079 -1.135 6.483 1.00 77.58 343 ASN A C 1
ATOM 2711 O O . ASN A 1 343 ? 29.170 -1.717 5.889 1.00 79.22 343 ASN A O 1
ATOM 2716 N N . LEU A 1 344 ? 30.586 0.022 6.029 1.00 79.14 344 LEU A N 1
ATOM 2717 C CA . LEU A 1 344 ? 30.012 0.612 4.828 1.00 77.96 344 LEU A CA 1
ATOM 2718 C C . LEU A 1 344 ? 30.965 0.385 3.636 1.00 86.10 344 LEU A C 1
ATOM 2719 O O . LEU A 1 344 ? 30.501 -0.137 2.594 1.00 89.03 344 LEU A O 1
ATOM 2724 N N . MET B 1 1 ? 40.140 9.851 45.210 1.00 66.82 1 MET B N 1
ATOM 2725 C CA . MET B 1 1 ? 39.111 9.732 46.251 1.00 65.60 1 MET B CA 1
ATOM 2726 C C . MET B 1 1 ? 39.684 8.983 47.461 1.00 63.63 1 MET B C 1
ATOM 2727 O O . MET B 1 1 ? 40.366 7.953 47.366 1.00 62.79 1 MET B O 1
ATOM 2732 N N . TYR B 1 2 ? 39.466 9.556 48.635 1.00 60.24 2 TYR B N 1
ATOM 2733 C CA . TYR B 1 2 ? 40.019 8.939 49.823 1.00 57.38 2 TYR B CA 1
ATOM 2734 C C . TYR B 1 2 ? 38.939 8.124 50.54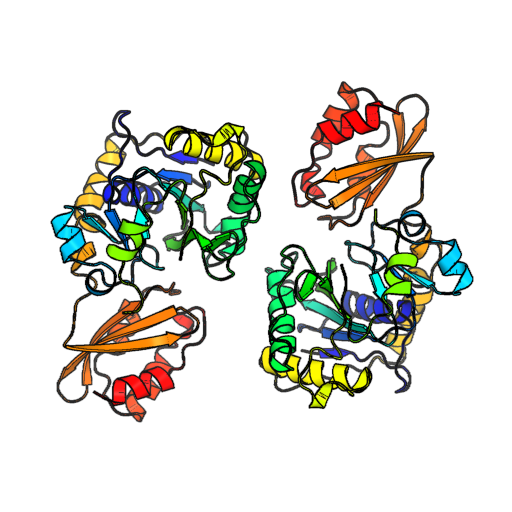1 1.00 55.76 2 TYR B C 1
ATOM 2735 O O . TYR B 1 2 ? 37.742 8.400 50.471 1.00 53.75 2 TYR B O 1
ATOM 2744 N N . LEU B 1 3 ? 39.393 7.060 51.205 1.00 55.36 3 LEU B N 1
ATOM 2745 C CA . LEU B 1 3 ? 38.533 6.284 52.078 1.00 54.52 3 LEU B CA 1
ATOM 2746 C C . LEU B 1 3 ? 39.110 6.417 53.478 1.00 52.33 3 LEU B C 1
ATOM 2747 O O . LEU B 1 3 ? 40.284 6.129 53.680 1.00 53.04 3 LEU B O 1
ATOM 2752 N N . ILE B 1 4 ? 38.289 6.896 54.422 1.00 49.88 4 ILE B N 1
ATOM 2753 C CA . ILE B 1 4 ? 38.709 6.947 55.807 1.00 46.14 4 ILE B CA 1
ATOM 2754 C C . ILE B 1 4 ? 37.864 5.945 56.560 1.00 47.58 4 ILE B C 1
ATOM 2755 O O . ILE B 1 4 ? 36.680 6.119 56.745 1.00 46.68 4 ILE B O 1
ATOM 2760 N N . GLU B 1 5 ? 38.491 4.830 56.905 1.00 50.74 5 GLU B N 1
ATOM 2761 C CA . GLU B 1 5 ? 37.749 3.802 57.601 1.00 50.01 5 GLU B CA 1
ATOM 2762 C C . GLU B 1 5 ? 37.836 4.193 59.060 1.00 48.22 5 GLU B C 1
ATOM 2763 O O . GLU B 1 5 ? 38.866 4.699 59.519 1.00 48.62 5 GLU B O 1
ATOM 2769 N N . PRO B 1 6 ? 36.756 4.040 59.826 1.00 46.45 6 PRO B N 1
ATOM 2770 C CA . PRO B 1 6 ? 36.766 4.521 61.205 1.00 45.57 6 PRO B CA 1
ATOM 2771 C C . PRO B 1 6 ? 37.425 3.461 62.087 1.00 47.33 6 PRO B C 1
ATOM 2772 O O . PRO B 1 6 ? 36.748 2.724 62.808 1.00 48.33 6 PRO B O 1
ATOM 2776 N N . LYS B 1 7 ? 38.751 3.426 62.069 1.00 47.25 7 LYS B N 1
ATOM 2777 C CA . LYS B 1 7 ? 39.483 2.472 62.885 1.00 49.59 7 LYS B CA 1
ATOM 2778 C C . LYS B 1 7 ? 40.384 3.218 63.857 1.00 49.21 7 LYS B C 1
ATOM 2779 O O . LYS B 1 7 ? 40.920 4.284 63.543 1.00 50.64 7 LYS B O 1
ATOM 2785 N N . ARG B 1 8 ? 40.495 2.695 65.070 1.00 49.79 8 ARG B N 1
ATOM 2786 C CA . ARG B 1 8 ? 41.511 3.205 65.975 1.00 51.72 8 ARG B CA 1
ATOM 2787 C C . ARG B 1 8 ? 42.436 2.062 66.419 1.00 54.69 8 ARG B C 1
ATOM 2788 O O . ARG B 1 8 ? 41.967 1.029 66.902 1.00 54.75 8 ARG B O 1
ATOM 2796 N N . ASN B 1 9 ? 43.762 2.235 66.251 1.00 57.11 9 ASN B N 1
ATOM 2797 C CA . ASN B 1 9 ? 44.647 1.120 66.582 1.00 61.79 9 ASN B CA 1
ATOM 2798 C C . ASN B 1 9 ? 44.157 -0.109 65.797 1.00 63.57 9 ASN B C 1
ATOM 2799 O O . ASN B 1 9 ? 43.974 -1.185 66.372 1.00 63.46 9 ASN B O 1
ATOM 2804 N N . GLY B 1 10 ? 43.873 0.078 64.488 1.00 63.25 10 GLY B N 1
ATOM 2805 C CA . GLY B 1 10 ? 43.465 -1.002 63.601 1.00 60.70 10 GLY B CA 1
ATOM 2806 C C . GLY B 1 10 ? 42.113 -1.615 63.950 1.00 61.26 10 GLY B C 1
ATOM 2807 O O . GLY B 1 10 ? 41.675 -2.529 63.280 1.00 66.98 10 GLY B O 1
ATOM 2808 N N . LYS B 1 11 ? 41.451 -1.130 64.990 1.00 62.22 11 LYS B N 1
ATOM 2809 C CA . LYS B 1 11 ? 40.194 -1.721 65.441 1.00 65.10 11 LYS B CA 1
ATOM 2810 C C . LYS B 1 11 ? 39.048 -0.794 65.025 1.00 62.18 11 LYS B C 1
ATOM 2811 O O . LYS B 1 11 ? 39.045 0.412 65.302 1.00 61.27 11 LYS B O 1
ATOM 2817 N N . TRP B 1 12 ? 38.036 -1.378 64.388 1.00 58.61 12 TRP B N 1
ATOM 2818 C CA . TRP B 1 12 ? 36.953 -0.609 63.783 1.00 55.29 12 TRP B CA 1
ATOM 2819 C C . TRP B 1 12 ? 36.069 0.031 64.835 1.00 50.68 12 TRP B C 1
ATOM 2820 O O . TRP B 1 12 ? 35.771 -0.618 65.822 1.00 52.81 12 TRP B O 1
ATOM 2831 N N . VAL B 1 13 ? 35.571 1.254 64.585 1.00 48.55 13 VAL B N 1
ATOM 2832 C CA . VAL B 1 13 ? 34.804 1.971 65.610 1.00 46.34 13 VAL B CA 1
ATOM 2833 C C . VAL B 1 13 ? 33.339 2.007 65.195 1.00 46.67 13 VAL B C 1
ATOM 2834 O O . VAL B 1 13 ? 33.058 2.335 64.035 1.00 45.20 13 VAL B O 1
ATOM 2838 N N . PHE B 1 14 ? 32.438 1.756 66.169 1.00 45.52 14 PHE B N 1
ATOM 2839 C CA . PHE B 1 14 ? 31.021 1.651 65.887 1.00 46.48 14 PHE B CA 1
ATOM 2840 C C . PHE B 1 14 ? 30.145 2.734 66.514 1.00 45.73 14 PHE B C 1
ATOM 2841 O O . PHE B 1 14 ? 28.932 2.792 66.251 1.00 45.30 14 PHE B O 1
ATOM 2849 N N . ASP B 1 15 ? 30.745 3.637 67.294 1.00 43.83 15 ASP B N 1
ATOM 2850 C CA . ASP B 1 15 ? 29.929 4.594 68.035 1.00 42.24 15 ASP B CA 1
ATOM 2851 C C . ASP B 1 15 ? 29.555 5.719 67.068 1.00 41.53 15 ASP B C 1
ATOM 2852 O O . ASP B 1 15 ? 30.450 6.407 66.533 1.00 41.46 15 ASP B O 1
ATOM 2857 N N . GLY B 1 16 ? 28.249 5.879 66.836 1.00 40.86 16 GLY B N 1
ATOM 2858 C CA . GLY B 1 16 ? 27.686 6.900 65.966 1.00 39.33 16 GLY B CA 1
ATOM 2859 C C . GLY B 1 16 ? 28.237 8.292 66.272 1.00 38.82 16 GLY B C 1
ATOM 2860 O O . GLY B 1 16 ? 28.389 9.106 65.399 1.00 40.24 16 GLY B O 1
ATOM 2861 N N . ALA B 1 17 ? 28.629 8.565 67.500 1.00 40.05 17 ALA B N 1
ATOM 2862 C CA . ALA B 1 17 ? 29.042 9.925 67.808 1.00 40.56 17 ALA B CA 1
ATOM 2863 C C . ALA B 1 17 ? 30.474 10.088 67.337 1.00 40.39 17 ALA B C 1
ATOM 2864 O O . ALA B 1 17 ? 30.822 11.070 66.706 1.00 42.99 17 ALA B O 1
ATOM 2866 N N . ILE B 1 18 ? 31.285 9.075 67.607 1.00 40.33 18 ILE B N 1
ATOM 2867 C CA . ILE B 1 18 ? 32.648 9.136 67.130 1.00 38.54 18 ILE B CA 1
ATOM 2868 C C . ILE B 1 18 ? 32.657 9.108 65.608 1.00 38.40 18 ILE B C 1
ATOM 2869 O O . ILE B 1 18 ? 33.518 9.791 64.989 1.00 37.45 18 ILE B O 1
ATOM 2874 N N . LEU B 1 19 ? 31.700 8.374 65.004 1.00 37.08 19 LEU B N 1
ATOM 2875 C CA . LEU B 1 19 ? 31.827 8.239 63.560 1.00 37.26 19 LEU B CA 1
ATOM 2876 C C . LEU B 1 19 ? 31.597 9.590 62.890 1.00 38.10 19 LEU B C 1
ATOM 2877 O O . LEU B 1 19 ? 32.363 9.986 62.017 1.00 41.50 19 LEU B O 1
ATOM 2882 N N . LEU B 1 20 ? 30.667 10.396 63.423 1.00 37.32 20 LEU B N 1
ATOM 2883 C CA . LEU B 1 20 ? 30.381 11.683 62.817 1.00 36.78 20 LEU B CA 1
ATOM 2884 C C . LEU B 1 20 ? 31.574 12.566 63.104 1.00 36.82 20 LEU B C 1
ATOM 2885 O O . LEU B 1 20 ? 31.950 13.424 62.317 1.00 36.99 20 LEU B O 1
ATOM 2890 N N . ALA B 1 21 ? 32.147 12.374 64.283 1.00 36.84 21 ALA B N 1
ATOM 2891 C CA . ALA B 1 21 ? 33.215 13.261 64.707 1.00 37.09 21 ALA B CA 1
ATOM 2892 C C . ALA B 1 21 ? 34.366 13.076 63.720 1.00 37.15 21 ALA B C 1
ATOM 2893 O O . ALA B 1 21 ? 35.078 14.041 63.400 1.00 37.46 21 ALA B O 1
ATOM 2895 N N . ILE B 1 22 ? 34.522 11.825 63.232 1.00 37.00 22 ILE B N 1
ATOM 2896 C CA . ILE B 1 22 ? 35.625 11.529 62.346 1.00 37.15 22 ILE B CA 1
ATOM 2897 C C . ILE B 1 22 ? 35.353 12.383 61.131 1.00 37.28 22 ILE B C 1
ATOM 2898 O O . ILE B 1 22 ? 36.243 13.065 60.614 1.00 38.51 22 ILE B O 1
ATOM 2903 N N . GLN B 1 23 ? 34.094 12.336 60.697 1.00 37.17 23 GLN B N 1
ATOM 2904 C CA . GLN B 1 23 ? 33.765 12.941 59.417 1.00 37.48 23 GLN B CA 1
ATOM 2905 C C . GLN B 1 23 ? 33.922 14.444 59.563 1.00 37.77 23 GLN B C 1
ATOM 2906 O O . GLN B 1 23 ? 34.598 15.115 58.766 1.00 38.24 23 GLN B O 1
ATOM 2912 N N . TYR B 1 24 ? 33.336 14.971 60.633 1.00 37.65 24 TYR B N 1
ATOM 2913 C CA . TYR B 1 24 ? 33.387 16.429 60.701 1.00 38.15 24 TYR B CA 1
ATOM 2914 C C . TYR B 1 24 ? 34.825 16.858 60.936 1.00 38.51 24 TYR B C 1
ATOM 2915 O O . TYR B 1 24 ? 35.240 17.902 60.443 1.00 39.38 24 TYR B O 1
ATOM 2924 N N . TRP B 1 25 ? 35.585 16.038 61.669 1.00 38.24 25 TRP B N 1
ATOM 2925 C CA . TRP B 1 25 ? 36.968 16.377 61.914 1.00 38.71 25 TRP B CA 1
ATOM 2926 C C . TRP B 1 25 ? 37.652 16.536 60.558 1.00 39.08 25 TRP B C 1
ATOM 2927 O O . TRP B 1 25 ? 38.377 17.499 60.354 1.00 39.81 25 TRP B O 1
ATOM 2938 N N . ALA B 1 26 ? 37.414 15.576 59.648 1.00 38.75 26 ALA B N 1
ATOM 2939 C CA . ALA B 1 26 ? 38.074 15.589 58.358 1.00 39.21 26 ALA B CA 1
ATOM 2940 C C . ALA B 1 26 ? 37.662 16.852 57.621 1.00 40.77 26 ALA B C 1
ATOM 2941 O O . ALA B 1 26 ? 38.513 17.487 57.015 1.00 40.61 26 ALA B O 1
ATOM 2943 N N . ILE B 1 27 ? 36.349 17.166 57.703 1.00 43.36 27 ILE B N 1
ATOM 2944 C CA . ILE B 1 27 ? 35.716 18.281 57.008 1.00 46.72 27 ILE B CA 1
ATOM 2945 C C . ILE B 1 27 ? 36.456 19.548 57.414 1.00 49.92 27 ILE B C 1
ATOM 2946 O O . ILE B 1 27 ? 36.696 20.420 56.578 1.00 53.25 27 ILE B O 1
ATOM 2951 N N . LYS B 1 28 ? 36.806 19.637 58.690 1.00 51.16 28 LYS B N 1
ATOM 2952 C CA . LYS B 1 28 ? 37.385 20.872 59.200 1.00 54.93 28 LYS B CA 1
ATOM 2953 C C . LYS B 1 28 ? 38.907 20.849 59.057 1.00 54.61 28 LYS B C 1
ATOM 2954 O O . LYS B 1 28 ? 39.524 21.890 59.031 1.00 56.69 28 LYS B O 1
ATOM 2960 N N . ASN B 1 29 ? 39.542 19.678 58.961 1.00 52.16 29 ASN B N 1
ATOM 2961 C CA . ASN B 1 29 ? 40.964 19.674 59.239 1.00 52.01 29 ASN B CA 1
ATOM 2962 C C . ASN B 1 29 ? 41.730 18.968 58.146 1.00 53.89 29 ASN B C 1
ATOM 2963 O O . ASN B 1 29 ? 42.958 19.017 58.161 1.00 54.01 29 ASN B O 1
ATOM 2968 N N . LEU B 1 30 ? 41.003 18.286 57.254 1.00 54.16 30 LEU B N 1
ATOM 2969 C CA . LEU B 1 30 ? 41.703 17.502 56.264 1.00 56.00 30 LEU B CA 1
ATOM 2970 C C . LEU B 1 30 ? 41.543 18.174 54.923 1.00 60.67 30 LEU B C 1
ATOM 2971 O O . LEU B 1 30 ? 40.538 17.961 54.230 1.00 63.86 30 LEU B O 1
ATOM 2976 N N . LYS B 1 31 ? 42.561 18.955 54.558 1.00 66.22 31 LYS B N 1
ATOM 2977 C CA . LYS B 1 31 ? 42.460 19.704 53.317 1.00 70.67 31 LYS B CA 1
ATOM 2978 C C . LYS B 1 31 ? 43.011 18.822 52.216 1.00 68.99 31 LYS B C 1
ATOM 2979 O O . LYS B 1 31 ? 44.164 18.974 51.836 1.00 76.23 31 LYS B O 1
ATOM 2985 N N . LEU B 1 32 ? 42.230 17.839 51.796 1.00 64.86 32 LEU B N 1
ATOM 2986 C CA . LEU B 1 32 ? 42.610 17.069 50.632 1.00 65.28 32 LEU B CA 1
ATOM 2987 C C . LEU B 1 32 ? 41.688 17.481 49.495 1.00 67.87 32 LEU B C 1
ATOM 2988 O O . LEU B 1 32 ? 40.502 17.603 49.686 1.00 66.76 32 LEU B O 1
ATOM 2993 N N . ASP B 1 33 ? 42.227 17.637 48.291 1.00 76.00 33 ASP B N 1
ATOM 2994 C CA . ASP B 1 33 ? 41.433 18.148 47.190 1.00 83.61 33 ASP B CA 1
ATOM 2995 C C . ASP B 1 33 ? 40.748 17.010 46.437 1.00 82.40 33 ASP B C 1
ATOM 2996 O O . ASP B 1 33 ? 40.673 16.994 45.204 1.00 86.69 33 ASP B O 1
ATOM 3001 N N . GLU B 1 34 ? 40.205 16.065 47.203 1.00 75.88 34 GLU B N 1
ATOM 3002 C CA . GLU B 1 34 ? 39.474 14.956 46.620 1.00 71.95 34 GLU B CA 1
ATOM 3003 C C . GLU B 1 34 ? 38.300 14.646 47.534 1.00 65.65 34 GLU B C 1
ATOM 3004 O O . GLU B 1 34 ? 38.260 15.092 48.669 1.00 61.64 34 GLU B O 1
ATOM 3010 N N . THR B 1 35 ? 37.321 13.939 46.989 1.00 62.24 35 THR B N 1
ATOM 3011 C CA . THR B 1 35 ? 36.256 13.410 47.797 1.00 57.59 35 THR B CA 1
ATOM 3012 C C . THR B 1 35 ? 36.851 12.465 48.842 1.00 54.67 35 THR B C 1
ATOM 3013 O O . THR B 1 35 ? 37.715 11.639 48.521 1.00 53.15 35 THR B O 1
ATOM 3017 N N . ILE B 1 36 ? 36.368 12.593 50.102 1.00 50.86 36 ILE B N 1
ATOM 3018 C CA . ILE B 1 36 ? 36.713 11.619 51.116 1.00 46.94 36 ILE B CA 1
ATOM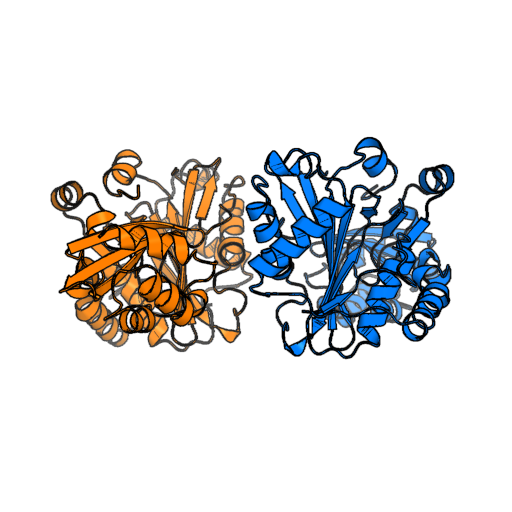 3019 C C . ILE B 1 36 ? 35.443 10.879 51.455 1.00 46.77 36 ILE B C 1
ATOM 3020 O O . ILE B 1 36 ? 34.445 11.525 51.717 1.00 47.38 36 ILE B O 1
ATOM 3025 N N . VAL B 1 37 ? 35.512 9.543 51.453 1.00 47.03 37 VAL B N 1
ATOM 3026 C CA . VAL B 1 37 ? 34.418 8.661 51.795 1.00 47.07 37 VAL B CA 1
ATOM 3027 C C . VAL B 1 37 ? 34.660 8.110 53.202 1.00 47.89 37 VAL B C 1
ATOM 3028 O O . VAL B 1 37 ? 35.776 7.671 53.546 1.00 46.62 37 VAL B O 1
ATOM 3032 N N . PHE B 1 38 ? 33.570 8.118 53.990 1.00 47.49 38 PHE B N 1
ATOM 3033 C CA . PHE B 1 38 ? 33.575 7.652 55.360 1.00 46.91 38 PHE B CA 1
ATOM 3034 C C . PHE B 1 38 ? 32.491 6.590 55.495 1.00 48.80 38 PHE B C 1
ATOM 3035 O O . PHE B 1 38 ? 31.331 6.917 55.645 1.00 49.61 38 PHE B O 1
ATOM 3043 N N . PRO B 1 39 ? 32.827 5.291 55.373 1.00 50.39 39 PRO B N 1
ATOM 3044 C CA . PRO B 1 39 ? 31.853 4.234 55.605 1.00 51.02 39 PRO B CA 1
ATOM 3045 C C . PRO B 1 39 ? 31.713 4.196 57.121 1.00 52.41 39 PRO B C 1
ATOM 3046 O O . PRO B 1 39 ? 32.696 4.406 57.859 1.00 51.36 39 PRO B O 1
ATOM 3050 N N . TYR B 1 40 ? 30.483 3.937 57.581 1.00 50.53 40 TYR B N 1
ATOM 3051 C CA . TYR B 1 40 ? 30.281 3.795 59.002 1.00 47.96 40 TYR B CA 1
ATOM 3052 C C . TYR B 1 40 ? 29.107 2.870 59.259 1.00 48.77 40 TYR B C 1
ATOM 3053 O O . TYR B 1 40 ? 28.064 2.975 58.603 1.00 50.28 40 TYR B O 1
ATOM 3062 N N . ILE B 1 41 ? 29.338 1.958 60.215 1.00 47.84 41 ILE B N 1
ATOM 3063 C CA . ILE B 1 41 ? 28.375 1.027 60.765 1.00 47.92 41 ILE B CA 1
ATOM 3064 C C . ILE B 1 41 ? 28.265 1.326 62.259 1.00 49.00 41 ILE B C 1
ATOM 3065 O O . ILE B 1 41 ? 29.261 1.386 62.987 1.00 48.75 41 ILE B O 1
ATOM 3070 N N . CYS B 1 42 ? 27.041 1.511 62.716 1.00 50.12 42 CYS B N 1
ATOM 3071 C CA . CYS B 1 42 ? 26.857 2.131 64.014 1.00 50.19 42 CYS B CA 1
ATOM 3072 C C . CYS B 1 42 ? 26.211 1.153 64.984 1.00 51.49 42 CYS B C 1
ATOM 3073 O O . CYS B 1 42 ? 25.288 0.418 64.658 1.00 51.31 42 CYS B O 1
ATOM 3076 N N . ASP B 1 43 ? 26.678 1.195 66.228 1.00 52.10 43 ASP B N 1
ATOM 3077 C CA . ASP B 1 43 ? 25.911 0.647 67.328 1.00 52.91 43 ASP B CA 1
ATOM 3078 C C . ASP B 1 43 ? 24.582 1.396 67.366 1.00 53.13 43 ASP B C 1
ATOM 3079 O O . ASP B 1 43 ? 24.541 2.586 67.026 1.00 52.64 43 ASP B O 1
ATOM 3084 N N . PRO B 1 44 ? 23.481 0.730 67.809 1.00 54.59 44 PRO B N 1
ATOM 3085 C CA . PRO B 1 44 ? 22.159 1.353 67.869 1.00 54.59 44 PRO B CA 1
ATOM 3086 C C . PRO B 1 44 ? 22.149 2.752 68.478 1.00 52.60 44 PRO B C 1
ATOM 3087 O O . PRO B 1 44 ? 22.603 2.971 69.594 1.00 54.62 44 PRO B O 1
ATOM 3091 N N . HIS B 1 45 ? 21.550 3.684 67.749 1.00 51.46 45 HIS B N 1
ATOM 3092 C CA . HIS B 1 45 ? 21.439 5.052 68.241 1.00 50.26 45 HIS B CA 1
ATOM 3093 C C . HIS B 1 45 ? 20.471 5.742 67.291 1.00 49.06 45 HIS B C 1
ATOM 3094 O O . HIS B 1 45 ? 20.198 5.203 66.227 1.00 50.54 45 HIS B O 1
ATOM 3101 N N . VAL B 1 46 ? 19.937 6.879 67.694 1.00 47.75 46 VAL B N 1
ATOM 3102 C CA . VAL B 1 46 ? 19.194 7.698 66.747 1.00 47.94 46 VAL B CA 1
ATOM 3103 C C . VAL B 1 46 ? 20.082 8.883 66.387 1.00 47.33 46 VAL B C 1
ATOM 3104 O O . VAL B 1 46 ? 20.791 9.450 67.250 1.00 46.66 46 VAL B O 1
ATOM 3108 N N . GLN B 1 47 ? 20.020 9.245 65.120 1.00 43.79 47 GLN B N 1
ATOM 3109 C CA . GLN B 1 47 ? 20.763 10.393 64.692 1.00 43.04 47 GLN B CA 1
ATOM 3110 C C . GLN B 1 47 ? 19.751 11.441 64.254 1.00 43.06 47 GLN B C 1
ATOM 3111 O O . GLN B 1 47 ? 18.951 11.188 63.362 1.00 41.57 47 GLN B O 1
ATOM 3117 N N . ILE B 1 48 ? 19.831 12.638 64.828 1.00 43.08 48 ILE B N 1
ATOM 3118 C CA . ILE B 1 48 ? 18.864 13.656 64.422 1.00 43.61 48 ILE B CA 1
ATOM 3119 C C . ILE B 1 48 ? 19.607 14.744 63.663 1.00 44.37 48 ILE B C 1
ATOM 3120 O O . ILE B 1 48 ? 20.823 14.875 63.808 1.00 44.74 48 ILE B O 1
ATOM 3125 N N . GLY B 1 49 ? 18.864 15.551 62.896 1.00 44.23 49 GLY B N 1
ATOM 3126 C CA . GLY B 1 49 ? 19.513 16.613 62.180 1.00 44.17 49 GLY B CA 1
ATOM 3127 C C . GLY B 1 49 ? 19.872 17.774 63.107 1.00 44.27 49 GLY B C 1
ATOM 3128 O O . GLY B 1 49 ? 19.283 17.952 64.168 1.00 44.29 49 GLY B O 1
ATOM 3129 N N . TYR B 1 50 ? 20.759 18.630 62.605 1.00 44.71 50 TYR B N 1
ATOM 3130 C CA . TYR B 1 50 ? 21.297 19.723 63.376 1.00 45.89 50 TYR B CA 1
ATOM 3131 C C . TYR B 1 50 ? 20.199 20.605 63.975 1.00 45.82 50 TYR B C 1
ATOM 3132 O O . TYR B 1 50 ? 20.364 21.088 65.089 1.00 45.42 50 TYR B O 1
ATOM 3141 N N . PHE B 1 51 ? 19.077 20.795 63.277 1.00 46.80 51 PHE B N 1
ATOM 3142 C CA . PHE B 1 51 ? 18.084 21.799 63.702 1.00 47.78 51 PHE B CA 1
ATOM 3143 C C . PHE B 1 51 ? 16.937 21.107 64.420 1.00 48.65 51 PHE B C 1
ATOM 3144 O O . PHE B 1 51 ? 15.907 21.703 64.712 1.00 50.80 51 PHE B O 1
ATOM 3152 N N . GLN B 1 52 ? 17.127 19.828 64.717 1.00 48.12 52 GLN B N 1
ATOM 3153 C CA . GLN B 1 52 ? 16.020 19.102 65.311 1.00 49.91 52 GLN B CA 1
ATOM 3154 C C . GLN B 1 52 ? 16.091 19.156 66.830 1.00 49.36 52 GLN B C 1
ATOM 3155 O O . GLN B 1 52 ? 17.128 19.467 67.394 1.00 49.54 52 GLN B O 1
ATOM 3161 N N . ASN B 1 53 ? 14.965 18.841 67.469 1.00 51.83 53 ASN B N 1
ATOM 3162 C CA . ASN B 1 53 ? 14.877 18.664 68.919 1.00 53.06 53 ASN B CA 1
ATOM 3163 C C . ASN B 1 53 ? 14.697 17.164 69.180 1.00 51.33 53 ASN B C 1
ATOM 3164 O O . ASN B 1 53 ? 13.654 16.593 68.881 1.00 51.73 53 ASN B O 1
ATOM 3169 N N . PRO B 1 54 ? 15.655 16.464 69.809 1.00 49.55 54 PRO B N 1
ATOM 3170 C CA . PRO B 1 54 ? 15.454 15.047 70.077 1.00 50.93 54 PRO B CA 1
ATOM 3171 C C . PRO B 1 54 ? 14.244 14.807 70.996 1.00 55.47 54 PRO B C 1
ATOM 3172 O O . PRO B 1 54 ? 13.591 13.776 70.842 1.00 59.23 54 PRO B O 1
ATOM 3176 N N . SER B 1 55 ? 13.879 15.758 71.890 1.00 55.64 55 SER B N 1
ATOM 3177 C CA . SER B 1 55 ? 12.754 15.504 72.789 1.00 59.09 55 SER B CA 1
ATOM 3178 C C . SER B 1 55 ? 11.482 15.200 72.012 1.00 59.76 55 SER B C 1
ATOM 3179 O O . SER B 1 55 ? 10.722 14.345 72.419 1.00 61.05 55 SER B O 1
ATOM 3182 N N . VAL B 1 56 ? 11.292 15.873 70.875 1.00 61.73 56 VAL B N 1
ATOM 3183 C CA . VAL B 1 56 ? 10.037 15.743 70.167 1.00 63.90 56 VAL B CA 1
ATOM 3184 C C . VAL B 1 56 ? 10.153 14.713 69.047 1.00 64.34 56 VAL B C 1
ATOM 3185 O O . VAL B 1 56 ? 9.120 14.229 68.627 1.00 69.33 56 VAL B O 1
ATOM 3189 N N . GLU B 1 57 ? 11.375 14.292 68.670 1.00 61.92 57 GLU B N 1
ATOM 3190 C CA . GLU B 1 57 ? 11.605 13.353 67.577 1.00 61.07 57 GLU B CA 1
ATOM 3191 C C . GLU B 1 57 ? 11.777 11.911 68.068 1.00 59.93 57 GLU B C 1
ATOM 3192 O O . GLU B 1 57 ? 11.707 10.964 67.294 1.00 58.14 57 GLU B O 1
ATOM 3198 N N . VAL B 1 58 ? 12.077 11.736 69.352 1.00 59.75 58 VAL B N 1
ATOM 3199 C CA . VAL B 1 58 ? 12.400 10.419 69.875 1.00 61.84 58 VAL B CA 1
ATOM 3200 C C . VAL B 1 58 ? 11.328 10.075 70.898 1.00 65.08 58 VAL B C 1
ATOM 3201 O O . VAL B 1 58 ? 10.828 10.986 71.560 1.00 68.33 58 VAL B O 1
ATOM 3205 N N . ASN B 1 59 ? 10.951 8.790 70.987 1.00 67.73 59 ASN B N 1
ATOM 3206 C CA . ASN B 1 59 ? 10.268 8.270 72.163 1.00 67.25 59 ASN B CA 1
ATOM 3207 C C . ASN B 1 59 ? 11.306 8.131 73.266 1.00 67.02 59 ASN B C 1
ATOM 3208 O O . ASN B 1 59 ? 12.115 7.202 73.265 1.00 66.21 59 ASN B O 1
ATOM 3213 N N . LEU B 1 60 ? 11.267 9.073 74.203 1.00 69.65 60 LEU B N 1
ATOM 3214 C CA . LEU B 1 60 ? 12.293 9.206 75.218 1.00 70.41 60 LEU B CA 1
ATOM 3215 C C . LEU B 1 60 ? 12.295 8.015 76.165 1.00 74.76 60 LEU B C 1
ATOM 3216 O O . LEU B 1 60 ? 13.353 7.671 76.688 1.00 77.91 60 LEU B O 1
ATOM 3221 N N . GLU B 1 61 ? 11.114 7.432 76.410 1.00 82.49 61 GLU B N 1
ATOM 3222 C CA . GLU B 1 61 ? 10.963 6.329 77.356 1.00 85.57 61 GLU B CA 1
ATOM 3223 C C . GLU B 1 61 ? 11.576 5.070 76.747 1.00 83.18 61 GLU B C 1
ATOM 3224 O O . GLU B 1 61 ? 12.324 4.341 77.390 1.00 82.18 61 GLU B O 1
ATOM 3230 N N . LEU B 1 62 ? 11.282 4.853 75.470 1.00 82.65 62 LEU B N 1
ATOM 3231 C CA . LEU B 1 62 ? 11.825 3.696 74.787 1.00 83.19 62 LEU B CA 1
ATOM 3232 C C . LEU B 1 62 ? 13.353 3.818 74.620 1.00 79.76 62 LEU B C 1
ATOM 3233 O O . LEU B 1 62 ? 14.083 2.835 74.660 1.00 77.79 62 LEU B O 1
ATOM 3238 N N . LEU B 1 63 ? 13.836 5.049 74.484 1.00 76.90 63 LEU B N 1
ATOM 3239 C CA . LEU B 1 63 ? 15.253 5.330 74.358 1.00 75.80 63 LEU B CA 1
ATOM 3240 C C . LEU B 1 63 ? 15.975 4.998 75.657 1.00 78.28 63 LEU B C 1
ATOM 3241 O O . LEU B 1 63 ? 17.049 4.389 75.616 1.00 78.34 63 LEU B O 1
ATOM 3246 N N . LYS B 1 64 ? 15.411 5.469 76.780 1.00 79.48 64 LYS B N 1
ATOM 3247 C CA . LYS B 1 64 ? 15.914 5.186 78.115 1.00 86.20 64 LYS B CA 1
ATOM 3248 C C . LYS B 1 64 ? 15.919 3.677 78.363 1.00 88.52 64 LYS B C 1
ATOM 3249 O O . LYS B 1 64 ? 16.935 3.129 78.789 1.00 87.69 64 LYS B O 1
ATOM 3255 N N . GLN B 1 65 ? 14.776 3.037 78.079 1.00 91.08 65 GLN B N 1
ATOM 3256 C CA . GLN B 1 65 ? 14.577 1.605 78.262 1.00 91.71 65 GLN B CA 1
ATOM 3257 C C . GLN B 1 65 ? 15.655 0.840 77.499 1.00 88.09 65 GLN B C 1
ATOM 3258 O O . GLN B 1 65 ? 16.238 -0.093 78.040 1.00 87.38 65 GLN B O 1
ATOM 3264 N N . LYS B 1 66 ? 15.928 1.254 76.255 1.00 84.04 66 LYS B N 1
ATOM 3265 C CA . LYS B 1 66 ? 16.867 0.552 75.393 1.00 80.92 66 LYS B CA 1
ATOM 3266 C C . LYS B 1 66 ? 18.302 1.013 75.658 1.00 77.19 66 LYS B C 1
ATOM 3267 O O . LYS B 1 66 ? 19.239 0.386 75.161 1.00 73.83 66 LYS B O 1
ATOM 3273 N N . ASN B 1 67 ? 18.451 2.053 76.499 1.00 79.16 67 ASN B N 1
ATOM 3274 C CA . ASN B 1 67 ? 19.741 2.613 76.902 1.00 81.61 67 ASN B CA 1
ATOM 3275 C C . ASN B 1 67 ? 20.584 2.918 75.662 1.00 78.87 67 ASN B C 1
ATOM 3276 O O . ASN B 1 67 ? 21.697 2.397 75.520 1.00 81.93 67 ASN B O 1
ATOM 3281 N N . ILE B 1 68 ? 20.030 3.736 74.759 1.00 72.25 68 ILE B N 1
ATOM 3282 C CA . ILE B 1 68 ? 20.705 4.006 73.505 1.00 68.16 68 ILE B CA 1
ATOM 3283 C C . ILE B 1 68 ? 20.828 5.515 73.354 1.00 63.56 68 ILE B C 1
ATOM 3284 O O . ILE B 1 68 ? 20.049 6.247 73.959 1.00 64.25 68 ILE B O 1
ATOM 3289 N N . GLU B 1 69 ? 21.834 5.945 72.581 1.00 61.34 69 GLU B N 1
ATOM 3290 C CA . GLU B 1 69 ? 22.185 7.356 72.535 1.00 60.13 69 GLU B CA 1
ATOM 3291 C C . GLU B 1 69 ? 21.480 8.024 71.353 1.00 53.93 69 GLU B C 1
ATOM 3292 O O . GLU B 1 69 ? 21.102 7.354 70.375 1.00 51.14 69 GLU B O 1
ATOM 3298 N N . VAL B 1 70 ? 21.232 9.336 71.518 1.00 49.38 70 VAL B N 1
ATOM 3299 C CA . VAL B 1 70 ? 20.929 10.224 70.406 1.00 44.46 70 VAL B CA 1
ATOM 3300 C C . VAL B 1 70 ? 22.224 10.898 69.986 1.00 42.10 70 VAL B C 1
ATOM 3301 O O . VAL B 1 70 ? 23.006 11.372 70.814 1.00 40.34 70 VAL B O 1
ATOM 3305 N N . VAL B 1 71 ? 22.381 11.045 68.671 1.00 40.15 71 VAL B N 1
ATOM 3306 C CA . VAL B 1 71 ? 23.480 11.801 68.120 1.00 38.20 71 VAL B CA 1
ATOM 3307 C C . VAL B 1 71 ? 22.875 12.863 67.215 1.00 39.51 71 VAL B C 1
ATOM 3308 O O . VAL B 1 71 ? 21.968 12.576 66.401 1.00 38.38 71 VAL B O 1
ATOM 3312 N N . ARG B 1 72 ? 23.370 14.088 67.406 1.00 39.29 72 ARG B N 1
ATOM 3313 C CA . ARG B 1 72 ? 22.985 15.139 66.505 1.00 39.41 72 ARG B CA 1
ATOM 3314 C C . ARG B 1 72 ? 24.095 15.223 65.464 1.00 40.10 72 ARG B C 1
ATOM 3315 O O . ARG B 1 72 ? 25.272 15.231 65.802 1.00 38.74 72 ARG B O 1
ATOM 3323 N N . ARG B 1 73 ? 23.721 15.289 64.185 1.00 39.27 73 ARG B N 1
ATOM 3324 C CA . ARG B 1 73 ? 24.730 15.405 63.155 1.00 39.38 73 ARG B CA 1
ATOM 3325 C C . ARG B 1 73 ? 24.831 16.879 62.749 1.00 39.64 73 ARG B C 1
ATOM 3326 O O . ARG B 1 73 ? 24.059 17.699 63.214 1.00 38.78 73 ARG B O 1
ATOM 3334 N N . ASP B 1 74 ? 25.759 17.192 61.847 1.00 41.30 74 ASP B N 1
ATOM 3335 C CA . ASP B 1 74 ? 26.004 18.589 61.552 1.00 45.59 74 ASP B CA 1
ATOM 3336 C C . ASP B 1 74 ? 25.065 19.112 60.480 1.00 47.73 74 ASP B C 1
ATOM 3337 O O . ASP B 1 74 ? 24.986 20.313 60.289 1.00 52.90 74 ASP B O 1
ATOM 3342 N N . THR B 1 75 ? 24.396 18.204 59.770 1.00 47.28 75 THR B N 1
ATOM 3343 C CA . THR B 1 75 ? 23.600 18.605 58.620 1.00 47.85 75 THR B CA 1
ATOM 3344 C C . THR B 1 75 ? 22.170 18.738 59.139 1.00 49.25 75 THR B C 1
ATOM 3345 O O . THR B 1 75 ? 21.837 18.211 60.186 1.00 50.68 75 THR B O 1
ATOM 3349 N N . GLY B 1 76 ? 21.322 19.462 58.414 1.00 51.11 76 GLY B N 1
ATOM 3350 C CA . GLY B 1 76 ? 19.902 19.489 58.696 1.00 49.45 76 GLY B CA 1
ATOM 3351 C C . GLY B 1 76 ? 19.254 18.162 58.309 1.00 49.36 76 GLY B C 1
ATOM 3352 O O . GLY B 1 76 ? 19.891 17.098 58.337 1.00 50.03 76 GLY B O 1
ATOM 3353 N N . GLY B 1 77 ? 17.961 18.235 57.983 1.00 50.09 77 GLY B N 1
ATOM 3354 C CA . GLY B 1 77 ? 17.231 17.006 57.763 1.00 50.29 77 GLY B CA 1
ATOM 3355 C C . GLY B 1 77 ? 16.731 16.410 59.077 1.00 50.87 77 GLY B C 1
ATOM 3356 O O . GLY B 1 77 ? 16.769 17.048 60.148 1.00 53.43 77 GLY B O 1
ATOM 3357 N N . GLY B 1 78 ? 16.245 15.179 58.978 1.00 49.42 78 GLY B N 1
ATOM 3358 C CA . GLY B 1 78 ? 15.442 14.601 60.024 1.00 49.68 78 GLY B CA 1
ATOM 3359 C C . GLY B 1 78 ? 16.148 13.441 60.701 1.00 50.39 78 GLY B C 1
ATOM 3360 O O . GLY B 1 78 ? 17.356 13.175 60.454 1.00 50.14 78 GLY B O 1
ATOM 3361 N N . ALA B 1 79 ? 15.350 12.736 61.511 1.00 50.33 79 ALA B N 1
ATOM 3362 C CA . ALA B 1 79 ? 15.889 11.800 62.469 1.00 52.56 79 ALA B CA 1
ATOM 3363 C C . ALA B 1 79 ? 15.880 10.389 61.887 1.00 54.38 79 ALA B C 1
ATOM 3364 O O . ALA B 1 79 ? 14.893 9.984 61.288 1.00 58.32 79 ALA B O 1
ATOM 3366 N N . ILE B 1 80 ? 16.979 9.659 62.058 1.00 53.75 80 ILE B N 1
ATOM 3367 C CA . ILE B 1 80 ? 17.028 8.279 61.607 1.00 54.65 80 ILE B CA 1
ATOM 3368 C C . ILE B 1 80 ? 17.532 7.391 62.731 1.00 55.60 80 ILE B C 1
ATOM 3369 O O . ILE B 1 80 ? 18.169 7.907 63.667 1.00 57.46 80 ILE B O 1
ATOM 3374 N N . TYR B 1 81 ? 17.274 6.076 62.589 1.00 53.74 81 TYR B N 1
ATOM 3375 C CA . TYR B 1 81 ? 17.745 5.068 63.525 1.00 52.96 81 TYR B CA 1
ATOM 3376 C C . TYR B 1 81 ? 18.880 4.246 62.886 1.00 54.51 81 TYR B C 1
ATOM 3377 O O . TYR B 1 81 ? 18.829 3.842 61.718 1.00 53.17 81 TYR B O 1
ATOM 3386 N N . LEU B 1 82 ? 19.931 3.948 63.648 1.00 54.04 82 LEU B N 1
ATOM 3387 C CA . LEU B 1 82 ? 21.106 3.360 63.007 1.00 54.40 82 LEU B CA 1
ATOM 3388 C C . LEU B 1 82 ? 21.587 2.222 63.888 1.00 54.09 82 LEU B C 1
ATOM 3389 O O . LEU B 1 82 ? 21.739 2.370 65.095 1.00 57.81 82 LEU B O 1
ATOM 3394 N N . ASP B 1 83 ? 21.751 1.051 63.308 1.00 55.59 83 ASP B N 1
ATOM 3395 C CA . ASP B 1 83 ? 22.242 -0.075 64.093 1.00 57.30 83 ASP B CA 1
ATOM 3396 C C . ASP B 1 83 ? 23.208 -0.848 63.207 1.00 55.76 83 ASP B C 1
ATOM 3397 O O . ASP B 1 83 ? 23.544 -0.346 62.140 1.00 52.60 83 ASP B O 1
ATOM 3402 N N . ARG B 1 84 ? 23.633 -2.035 63.674 1.00 58.19 84 ARG B N 1
ATOM 3403 C CA . ARG B 1 84 ? 24.719 -2.790 63.044 1.00 60.67 84 ARG B CA 1
ATOM 3404 C C . ARG B 1 84 ? 24.248 -3.404 61.743 1.00 61.20 84 ARG B C 1
ATOM 3405 O O . ARG B 1 84 ? 24.993 -4.100 61.072 1.00 64.11 84 ARG B O 1
ATOM 3413 N N . ASN B 1 85 ? 23.004 -3.133 61.398 1.00 63.23 85 ASN B N 1
ATOM 3414 C CA . ASN B 1 85 ? 22.435 -3.695 60.193 1.00 64.90 85 ASN B CA 1
ATOM 3415 C C . ASN B 1 85 ? 22.295 -2.612 59.156 1.00 62.83 85 ASN B C 1
ATOM 3416 O O . ASN B 1 85 ? 21.779 -2.865 58.096 1.00 65.02 85 ASN B O 1
ATOM 3421 N N . GLY B 1 86 ? 22.722 -1.408 59.519 1.00 60.73 86 GLY B N 1
ATOM 3422 C CA . GLY B 1 86 ? 22.830 -0.258 58.643 1.00 61.76 86 GLY B CA 1
ATOM 3423 C C . GLY B 1 86 ? 24.274 -0.046 58.168 1.00 61.00 86 GLY B C 1
ATOM 3424 O O . GLY B 1 86 ? 25.245 -0.267 58.885 1.00 59.62 86 GLY B O 1
ATOM 3425 N N . VAL B 1 87 ? 24.409 0.340 56.911 1.00 60.57 87 VAL B N 1
ATOM 3426 C CA . VAL B 1 87 ? 25.737 0.686 56.446 1.00 60.79 87 VAL B CA 1
ATOM 3427 C C . VAL B 1 87 ? 25.600 2.072 55.826 1.00 59.70 87 VAL B C 1
ATOM 3428 O O . VAL B 1 87 ? 24.702 2.313 55.009 1.00 57.95 87 VAL B O 1
ATOM 3432 N N . ASN B 1 88 ? 26.409 3.007 56.344 1.00 56.61 88 ASN B N 1
ATOM 3433 C CA . ASN B 1 88 ? 26.214 4.393 55.984 1.00 53.71 88 ASN B CA 1
ATOM 3434 C C . ASN B 1 88 ? 27.512 4.887 55.375 1.00 53.67 88 ASN B C 1
ATOM 3435 O O . ASN B 1 88 ? 28.584 4.356 55.687 1.00 52.16 88 ASN B O 1
ATOM 3440 N N . PHE B 1 89 ? 27.391 5.888 54.492 1.00 52.72 89 PHE B N 1
ATOM 3441 C CA . PHE B 1 89 ? 28.572 6.473 53.885 1.00 51.85 89 PHE B CA 1
ATOM 3442 C C . PHE B 1 89 ? 28.424 7.985 53.970 1.00 51.94 89 PHE B C 1
ATOM 3443 O O . PHE B 1 89 ? 27.409 8.535 53.528 1.00 52.62 89 PHE B O 1
ATOM 3451 N N . CYS B 1 90 ? 29.413 8.642 54.572 1.00 49.45 90 CYS B N 1
ATOM 3452 C CA . CYS B 1 90 ? 29.418 10.100 54.565 1.00 49.65 90 CYS B CA 1
ATOM 3453 C C . CYS B 1 90 ? 30.547 10.553 53.662 1.00 51.25 90 CYS B C 1
ATOM 3454 O O . CYS B 1 90 ? 31.463 9.747 53.348 1.00 46.70 90 CYS B O 1
ATOM 3457 N N . PHE B 1 91 ? 30.452 11.835 53.278 1.00 50.00 91 PHE B N 1
ATOM 3458 C CA . PHE B 1 91 ? 31.413 12.350 52.320 1.00 50.98 91 PHE B CA 1
ATOM 3459 C C . PHE B 1 91 ? 31.797 13.788 52.644 1.00 50.49 91 PHE B C 1
ATOM 3460 O O . PHE B 1 91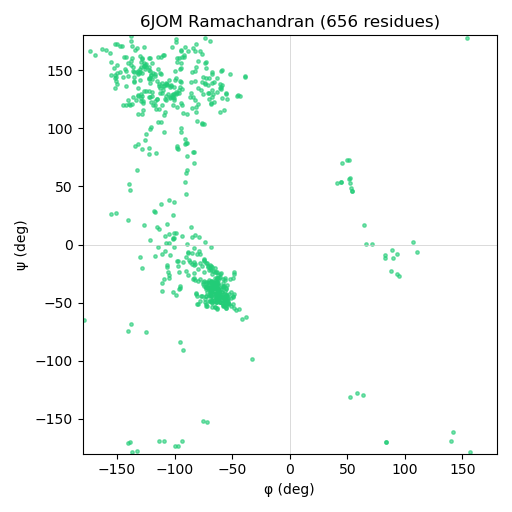 ? 30.977 14.562 53.124 1.00 50.78 91 PHE B O 1
ATOM 3468 N N . SER B 1 92 ? 33.037 14.116 52.298 1.00 48.52 92 SER B N 1
ATOM 3469 C CA . SER B 1 92 ? 33.591 15.447 52.318 1.00 47.49 92 SER B CA 1
ATOM 3470 C C . SER B 1 92 ? 34.016 15.736 50.897 1.00 51.01 92 SER B C 1
ATOM 3471 O O . SER B 1 92 ? 34.995 15.165 50.402 1.00 51.18 92 SER B O 1
ATOM 3474 N N . PHE B 1 93 ? 33.173 16.511 50.215 1.00 54.29 93 PHE B N 1
ATOM 3475 C CA . PHE B 1 93 ? 33.394 16.810 48.814 1.00 56.51 93 PHE B CA 1
ATOM 3476 C C . PHE B 1 93 ? 34.041 18.173 48.800 1.00 59.88 93 PHE B C 1
ATOM 3477 O O . PHE B 1 93 ? 33.500 19.096 49.402 1.00 59.68 93 PHE B O 1
ATOM 3485 N N . PRO B 1 94 ? 35.170 18.352 48.088 1.00 65.54 94 PRO B N 1
ATOM 3486 C CA . PRO B 1 94 ? 35.656 19.697 47.752 1.00 69.27 94 PRO B CA 1
ATOM 3487 C C . PRO B 1 94 ? 34.539 20.445 47.031 1.00 71.19 94 PRO B C 1
ATOM 3488 O O . PRO B 1 94 ? 33.925 19.892 46.103 1.00 68.74 94 PRO B O 1
ATOM 3492 N N . TYR B 1 95 ? 34.265 21.666 47.517 1.00 76.09 95 TYR B N 1
ATOM 3493 C CA . TYR B 1 95 ? 33.111 22.431 47.068 1.00 85.71 95 TYR B CA 1
ATOM 3494 C C . TYR B 1 95 ? 33.268 22.827 45.600 1.00 90.31 95 TYR B C 1
ATOM 3495 O O . TYR B 1 95 ? 32.335 22.646 44.819 1.00 90.72 95 TYR B O 1
ATOM 3504 N N . GLU B 1 96 ? 34.447 23.323 45.221 1.00 95.44 96 GLU B N 1
ATOM 3505 C CA . GLU B 1 96 ? 34.604 23.841 43.865 1.00 102.52 96 GLU B CA 1
ATOM 3506 C C . GLU B 1 96 ? 34.323 22.740 42.857 1.00 101.35 96 GLU B C 1
ATOM 3507 O O . GLU B 1 96 ? 33.577 22.987 41.904 1.00 103.38 96 GLU B O 1
ATOM 3513 N N . LYS B 1 97 ? 34.842 21.532 43.134 1.00 96.82 97 LYS B N 1
ATOM 3514 C CA . LYS B 1 97 ? 34.726 20.405 42.212 1.00 96.86 97 LYS B CA 1
ATOM 3515 C C . LYS B 1 97 ? 33.312 19.819 42.199 1.00 93.25 97 LYS B C 1
ATOM 3516 O O . LYS B 1 97 ? 33.010 18.978 41.354 1.00 91.20 97 LYS B O 1
ATOM 3522 N N . ASN B 1 98 ? 32.461 20.209 43.161 1.00 92.33 98 ASN B N 1
ATOM 3523 C CA . ASN B 1 98 ? 31.104 19.670 43.216 1.00 89.82 98 ASN B CA 1
ATOM 3524 C C . ASN B 1 98 ? 30.119 20.779 43.587 1.00 91.31 98 ASN B C 1
ATOM 3525 O O . ASN B 1 98 ? 29.288 20.604 44.469 1.00 87.75 98 ASN B O 1
ATOM 3530 N N . LYS B 1 99 ? 30.160 21.895 42.855 1.00 101.94 99 LYS B N 1
ATOM 3531 C CA . LYS B 1 99 ? 29.322 23.055 43.154 1.00 103.77 99 LYS B CA 1
ATOM 3532 C C . LYS B 1 99 ? 27.867 22.822 42.745 1.00 101.93 99 LYS B C 1
ATOM 3533 O O . LYS B 1 99 ? 27.000 23.584 43.162 1.00 99.34 99 LYS B O 1
ATOM 3539 N N . ASN B 1 100 ? 27.614 21.771 41.956 1.00 102.47 100 ASN B N 1
ATOM 3540 C CA . ASN B 1 100 ? 26.257 21.408 41.571 1.00 105.75 100 ASN B CA 1
ATOM 3541 C C . ASN B 1 100 ? 25.665 20.356 42.515 1.00 104.13 100 ASN B C 1
ATOM 3542 O O . ASN B 1 100 ? 24.561 19.851 42.255 1.00 103.08 100 ASN B O 1
ATOM 3547 N N . LEU B 1 101 ? 26.392 20.043 43.607 1.00 94.98 101 LEU B N 1
ATOM 3548 C CA . LEU B 1 101 ? 26.036 18.914 44.462 1.00 86.31 101 LEU B CA 1
ATOM 3549 C C . LEU B 1 101 ? 25.199 19.398 45.641 1.00 83.91 101 LEU B C 1
ATOM 3550 O O . LEU B 1 101 ? 24.259 18.708 46.013 1.00 81.88 101 LEU B O 1
ATOM 3555 N N . LEU B 1 102 ? 25.507 20.599 46.160 1.00 82.02 102 LEU B N 1
ATOM 3556 C CA . LEU B 1 102 ? 24.880 21.124 47.371 1.00 79.42 102 LEU B CA 1
ATOM 3557 C C . LEU B 1 102 ? 23.366 21.173 47.194 1.00 81.00 102 LEU B C 1
ATOM 3558 O O . LEU B 1 102 ? 22.906 21.909 46.325 1.00 92.47 102 LEU B O 1
ATOM 3563 N N . GLY B 1 103 ? 22.613 20.385 47.984 1.00 72.25 103 GLY B N 1
ATOM 3564 C CA . GLY B 1 103 ? 21.158 20.339 47.911 1.00 73.46 103 GLY B CA 1
ATOM 3565 C C . GLY B 1 103 ? 20.592 19.417 46.818 1.00 76.40 103 GLY B C 1
ATOM 3566 O O . GLY B 1 103 ? 19.404 19.128 46.827 1.00 75.92 103 GLY B O 1
ATOM 3567 N N . ASN B 1 104 ? 21.441 18.940 45.902 1.00 78.32 104 ASN B N 1
ATOM 3568 C CA . ASN B 1 104 ? 21.053 18.033 44.829 1.00 79.53 104 ASN B CA 1
ATOM 3569 C C . ASN B 1 104 ? 21.185 16.567 45.259 1.00 76.81 104 ASN B C 1
ATOM 3570 O O . ASN B 1 104 ? 22.197 15.909 44.974 1.00 72.55 104 ASN B O 1
ATOM 3575 N N . TYR B 1 105 ? 20.110 16.055 45.876 1.00 76.06 105 TYR B N 1
ATOM 3576 C CA . TYR B 1 105 ? 20.092 14.684 46.387 1.00 78.56 105 TYR B CA 1
ATOM 3577 C C . TYR B 1 105 ? 20.059 13.666 45.235 1.00 81.12 105 TYR B C 1
ATOM 3578 O O . TYR B 1 105 ? 20.618 12.573 45.340 1.00 78.85 105 TYR B O 1
ATOM 3587 N N . ALA B 1 106 ? 19.442 14.045 44.106 1.00 87.90 106 ALA B N 1
ATOM 3588 C CA . ALA B 1 106 ? 19.431 13.206 42.907 1.00 89.11 106 ALA B CA 1
ATOM 3589 C C . ALA B 1 106 ? 20.858 12.878 42.454 1.00 85.25 106 ALA B C 1
ATOM 3590 O O . ALA B 1 106 ? 21.204 11.710 42.296 1.00 81.61 106 ALA B O 1
ATOM 3592 N N . GLN B 1 107 ? 21.686 13.915 42.308 1.00 85.69 107 GLN B N 1
ATOM 3593 C CA . GLN B 1 107 ? 23.065 13.757 41.867 1.00 88.39 107 GLN B CA 1
ATOM 3594 C C . GLN B 1 107 ? 23.832 12.933 42.890 1.00 87.87 107 GLN B C 1
ATOM 3595 O O . GLN B 1 107 ? 24.576 12.018 42.511 1.00 87.52 107 GLN B O 1
ATOM 3601 N N . PHE B 1 108 ? 23.618 13.264 44.180 1.00 106.19 108 PHE B N 1
ATOM 3602 C CA . PHE B 1 108 ? 24.367 12.660 45.275 1.00 104.49 108 PHE B CA 1
ATOM 3603 C C . PHE B 1 108 ? 24.084 11.164 45.343 1.00 102.10 108 PHE B C 1
ATOM 3604 O O . PHE B 1 108 ? 24.981 10.400 45.671 1.00 101.86 108 PHE B O 1
ATOM 3612 N N . TYR B 1 109 ? 22.860 10.782 44.967 1.00 101.43 109 TYR B N 1
ATOM 3613 C CA . TYR B 1 109 ? 22.385 9.410 45.016 1.00 102.29 109 TYR B CA 1
ATOM 3614 C C . TYR B 1 109 ? 22.594 8.654 43.706 1.00 104.36 109 TYR B C 1
ATOM 3615 O O . TYR B 1 109 ? 22.466 7.436 43.718 1.00 104.41 109 TYR B O 1
ATOM 3624 N N . ASP B 1 110 ? 22.887 9.349 42.594 1.00 108.69 110 ASP B N 1
ATOM 3625 C CA . ASP B 1 110 ? 23.054 8.676 41.313 1.00 110.51 110 ASP B CA 1
ATOM 3626 C C . ASP B 1 110 ? 24.068 7.528 41.419 1.00 109.99 110 ASP B C 1
ATOM 3627 O O . ASP B 1 110 ? 23.753 6.393 41.048 1.00 111.66 110 ASP B O 1
ATOM 3632 N N . PRO B 1 111 ? 25.291 7.729 41.966 1.00 105.61 111 PRO B N 1
ATOM 3633 C CA . PRO B 1 111 ? 26.220 6.618 42.147 1.00 109.26 111 PRO B CA 1
ATOM 3634 C C . PRO B 1 111 ? 25.647 5.501 43.020 1.00 108.42 111 PRO B C 1
ATOM 3635 O O . PRO B 1 111 ? 25.961 4.329 42.818 1.00 108.10 111 PRO B O 1
ATOM 3639 N N . VAL B 1 112 ? 24.812 5.874 44.004 1.00 110.60 112 VAL B N 1
ATOM 3640 C CA . VAL B 1 112 ? 24.322 4.909 44.980 1.00 108.56 112 VAL B CA 1
ATOM 3641 C C . VAL B 1 112 ? 23.291 3.993 44.330 1.00 111.34 112 VAL B C 1
ATOM 3642 O O . VAL B 1 112 ? 23.392 2.770 44.457 1.00 114.70 112 VAL B O 1
ATOM 3646 N N . ILE B 1 113 ? 22.296 4.604 43.669 1.00 113.00 113 ILE B N 1
ATOM 3647 C CA . ILE B 1 113 ? 21.364 3.878 42.818 1.00 112.08 113 ILE B CA 1
ATOM 3648 C C . ILE B 1 113 ? 22.140 2.878 41.954 1.00 111.70 113 ILE B C 1
ATOM 3649 O O . ILE B 1 113 ? 21.885 1.677 42.006 1.00 110.85 113 ILE B O 1
ATOM 3654 N N . LYS B 1 114 ? 23.128 3.391 41.207 1.00 112.94 114 LYS B N 1
ATOM 3655 C CA . LYS B 1 114 ? 23.902 2.591 40.280 1.00 117.71 114 LYS B CA 1
ATOM 3656 C C . LYS B 1 114 ? 24.535 1.408 41.016 1.00 116.19 114 LYS B C 1
ATOM 3657 O O . LYS B 1 114 ? 24.472 0.280 40.548 1.00 113.50 114 LYS B O 1
ATOM 3663 N N . VAL B 1 115 ? 25.123 1.668 42.193 1.00 116.29 115 VAL B N 1
ATOM 3664 C CA . VAL B 1 115 ? 25.770 0.636 43.004 1.00 116.82 115 VAL B CA 1
ATOM 3665 C C . VAL B 1 115 ? 24.730 -0.420 43.397 1.00 115.91 115 VAL B C 1
ATOM 3666 O O . VAL B 1 115 ? 24.978 -1.629 43.304 1.00 119.68 115 VAL B O 1
ATOM 3670 N N . LEU B 1 116 ? 23.557 0.046 43.823 1.00 111.90 116 LEU B N 1
ATOM 3671 C CA . LEU B 1 116 ? 22.567 -0.869 44.356 1.00 112.34 116 LEU B CA 1
ATOM 3672 C C . LEU B 1 116 ? 22.040 -1.768 43.241 1.00 115.55 116 LEU B C 1
ATOM 3673 O O . LEU B 1 116 ? 21.774 -2.945 43.494 1.00 116.92 116 LEU B O 1
ATOM 3678 N N . GLN B 1 117 ? 21.899 -1.195 42.028 1.00 117.68 117 GLN B N 1
ATOM 3679 C CA . GLN B 1 117 ? 21.387 -1.911 40.866 1.00 119.86 117 GLN B CA 1
ATOM 3680 C C . GLN B 1 117 ? 22.360 -3.038 40.566 1.00 121.00 117 GLN B C 1
ATOM 3681 O O . GLN B 1 117 ? 21.986 -4.203 40.593 1.00 120.05 117 GLN B O 1
ATOM 3687 N N . ASN B 1 118 ? 23.629 -2.642 40.411 1.00 124.24 118 ASN B N 1
ATOM 3688 C CA . ASN B 1 118 ? 24.751 -3.509 40.097 1.00 127.90 118 ASN B CA 1
ATOM 3689 C C . ASN B 1 118 ? 24.774 -4.731 41.014 1.00 126.94 118 ASN B C 1
ATOM 3690 O O . ASN B 1 118 ? 25.326 -5.772 40.659 1.00 127.19 118 ASN B O 1
ATOM 3695 N N . ILE B 1 119 ? 24.190 -4.587 42.207 1.00 126.87 119 ILE B N 1
ATOM 3696 C CA . ILE B 1 119 ? 24.316 -5.599 43.245 1.00 126.20 119 ILE B CA 1
ATOM 3697 C C . ILE B 1 119 ? 23.001 -6.373 43.342 1.00 125.04 119 ILE B C 1
ATOM 3698 O O . ILE B 1 119 ? 22.800 -7.196 44.240 1.00 118.04 119 ILE B O 1
ATOM 3703 N N . GLY B 1 120 ? 22.116 -6.113 42.372 1.00 128.84 120 GLY B N 1
ATOM 3704 C CA . GLY B 1 120 ? 20.935 -6.938 42.155 1.00 129.73 120 GLY B CA 1
ATOM 3705 C C . GLY B 1 120 ? 19.646 -6.223 42.528 1.00 126.77 120 GLY B C 1
ATOM 3706 O O . GLY B 1 120 ? 18.578 -6.756 42.272 1.00 125.75 120 GLY B O 1
ATOM 3707 N N . ILE B 1 121 ? 19.754 -5.027 43.114 1.00 124.29 121 ILE B N 1
ATOM 3708 C CA . ILE B 1 121 ? 18.578 -4.227 43.450 1.00 128.39 121 ILE B CA 1
ATOM 3709 C C . ILE B 1 121 ? 18.253 -3.300 42.280 1.00 134.74 121 ILE B C 1
ATOM 3710 O O . ILE B 1 121 ? 18.761 -2.185 42.216 1.00 138.79 121 ILE B O 1
ATOM 3715 N N . LYS B 1 122 ? 17.404 -3.762 41.352 1.00 141.92 122 LYS B N 1
ATOM 3716 C CA . LYS B 1 122 ? 17.103 -2.994 40.149 1.00 142.87 122 LYS B CA 1
ATOM 3717 C C . LYS B 1 122 ? 15.750 -2.301 40.307 1.00 145.00 122 LYS B C 1
ATOM 3718 O O . LYS B 1 122 ? 15.099 -1.971 39.318 1.00 147.82 122 LYS B O 1
ATOM 3724 N N . ASN B 1 123 ? 15.352 -2.047 41.553 1.00 144.07 123 ASN B N 1
ATOM 3725 C CA . ASN B 1 123 ? 14.050 -1.471 41.859 1.00 144.95 123 ASN B CA 1
ATOM 3726 C C . ASN B 1 123 ? 14.245 -0.236 42.732 1.00 147.58 123 ASN B C 1
ATOM 3727 O O . ASN B 1 123 ? 13.300 0.202 43.375 1.00 152.64 123 ASN B O 1
ATOM 3732 N N . VAL B 1 124 ? 15.476 0.290 42.758 1.00 148.25 124 VAL B N 1
ATOM 3733 C CA . VAL B 1 124 ? 15.820 1.404 43.634 1.00 138.68 124 VAL B CA 1
ATOM 3734 C C . VAL B 1 124 ? 15.430 2.704 42.936 1.00 137.19 124 VAL B C 1
ATOM 3735 O O . VAL B 1 124 ? 15.947 3.023 41.867 1.00 136.68 124 VAL B O 1
ATOM 3739 N N . GLN B 1 125 ? 14.504 3.443 43.551 1.00 137.64 125 GLN B N 1
ATOM 3740 C CA . GLN B 1 125 ? 14.010 4.690 42.980 1.00 139.92 125 GLN B CA 1
ATOM 3741 C C . GLN B 1 125 ? 14.359 5.847 43.922 1.00 139.71 125 GLN B C 1
ATOM 3742 O O . GLN B 1 125 ? 14.394 5.677 45.137 1.00 134.70 125 GLN B O 1
ATOM 3748 N N . PHE B 1 126 ? 14.634 7.026 43.361 1.00 142.51 126 PHE B N 1
ATOM 3749 C CA . PHE B 1 126 ? 14.861 8.225 44.163 1.00 134.00 126 PHE B CA 1
ATOM 3750 C C . PHE B 1 126 ? 13.512 8.744 44.660 1.00 133.84 126 PHE B C 1
ATOM 3751 O O . PHE B 1 126 ? 12.542 8.727 43.908 1.00 136.06 126 PHE B O 1
ATOM 3759 N N . SER B 1 127 ? 13.466 9.204 45.915 1.00 137.69 127 SER B N 1
ATOM 3760 C CA . SER B 1 127 ? 12.244 9.689 46.542 1.00 139.14 127 SER B CA 1
ATOM 3761 C C . SER B 1 127 ? 11.798 11.022 45.936 1.00 140.40 127 SER B C 1
ATOM 3762 O O . SER B 1 127 ? 10.630 11.383 46.054 1.00 152.75 127 SER B O 1
ATOM 3765 N N . GLY B 1 128 ? 12.717 11.764 45.315 1.00 134.42 128 GLY B N 1
ATOM 3766 C CA . GLY B 1 128 ? 12.419 13.114 44.858 1.00 132.48 128 GLY B CA 1
ATOM 3767 C C . GLY B 1 128 ? 12.815 14.207 45.855 1.00 133.41 128 GLY B C 1
ATOM 3768 O O . GLY B 1 128 ? 13.063 15.335 45.431 1.00 133.83 128 GLY B O 1
ATOM 3769 N N . LYS B 1 129 ? 12.843 13.882 47.162 1.00 131.41 129 LYS B N 1
ATOM 3770 C CA . LYS B 1 129 ? 13.328 14.778 48.213 1.00 131.40 129 LYS B CA 1
ATOM 3771 C C . LYS B 1 129 ? 14.797 14.486 48.540 1.00 124.91 129 LYS B C 1
ATOM 3772 O O . LYS B 1 129 ? 15.675 15.154 47.997 1.00 122.10 129 LYS B O 1
ATOM 3778 N N . ASN B 1 130 ? 15.052 13.489 49.408 1.00 121.90 130 ASN B N 1
ATOM 3779 C CA . ASN B 1 130 ? 16.403 13.207 49.888 1.00 121.59 130 ASN B CA 1
ATOM 3780 C C . ASN B 1 130 ? 16.561 11.752 50.340 1.00 118.62 130 ASN B C 1
ATOM 3781 O O . ASN B 1 130 ? 17.421 11.460 51.178 1.00 111.36 130 ASN B O 1
ATOM 3786 N N . ASP B 1 131 ? 15.744 10.844 49.781 1.00 116.18 131 ASP B N 1
ATOM 3787 C CA . ASP B 1 131 ? 15.713 9.443 50.205 1.00 113.21 131 ASP B CA 1
ATOM 3788 C C . ASP B 1 131 ? 15.765 8.496 48.994 1.00 109.38 131 ASP B C 1
ATOM 3789 O O . ASP B 1 131 ? 15.644 8.935 47.855 1.00 104.57 131 ASP B O 1
ATOM 3794 N N . LEU B 1 132 ? 15.961 7.193 49.246 1.00 106.32 132 LEU B N 1
ATOM 3795 C CA . LEU B 1 132 ? 15.787 6.147 48.246 1.00 107.33 132 LEU B CA 1
ATOM 3796 C C . LEU B 1 132 ? 14.725 5.159 48.724 1.00 111.75 132 LEU B C 1
ATOM 3797 O O . LEU B 1 132 ? 14.683 4.829 49.914 1.00 114.05 132 LEU B O 1
ATOM 3802 N N . GLN B 1 133 ? 13.944 4.607 47.781 1.00 116.12 133 GLN B N 1
ATOM 3803 C CA . GLN B 1 133 ? 12.857 3.699 48.120 1.00 120.44 133 GLN B CA 1
ATOM 3804 C C . GLN B 1 133 ? 12.786 2.496 47.180 1.00 122.28 133 GLN B C 1
ATOM 3805 O O . GLN B 1 133 ? 13.269 2.532 46.056 1.00 121.32 133 GLN B O 1
ATOM 3811 N N . ILE B 1 134 ? 12.216 1.404 47.706 1.00 127.53 134 ILE B N 1
ATOM 3812 C CA . ILE B 1 134 ? 11.727 0.267 46.943 1.00 131.82 134 ILE B CA 1
ATOM 3813 C C . ILE B 1 134 ? 10.214 0.177 47.185 1.00 136.69 134 ILE B C 1
ATOM 3814 O O . ILE B 1 134 ? 9.775 0.064 48.333 1.00 139.43 134 ILE B O 1
ATOM 3819 N N . GLU B 1 135 ? 9.435 0.279 46.092 1.00 138.46 135 GLU B N 1
ATOM 3820 C CA . GLU B 1 135 ? 7.977 0.303 46.060 1.00 138.80 135 GLU B CA 1
ATOM 3821 C C . GLU B 1 135 ? 7.422 1.151 47.199 1.00 136.47 135 GLU B C 1
ATOM 3822 O O . GLU B 1 135 ? 6.597 0.675 47.972 1.00 137.73 135 GLU B O 1
ATOM 3828 N N . GLY B 1 136 ? 7.896 2.399 47.306 1.00 134.80 136 GLY B N 1
ATOM 3829 C CA . GLY B 1 136 ? 7.392 3.338 48.299 1.00 132.05 136 GLY B CA 1
ATOM 3830 C C . GLY B 1 136 ? 8.002 3.197 49.699 1.00 131.15 136 GLY B C 1
ATOM 3831 O O . GLY B 1 136 ? 7.756 4.050 50.552 1.00 126.63 136 GLY B O 1
ATOM 3832 N N . LYS B 1 137 ? 8.783 2.132 49.954 1.00 129.97 137 LYS B N 1
ATOM 3833 C CA . LYS B 1 137 ? 9.365 1.935 51.282 1.00 127.41 137 LYS B CA 1
ATOM 3834 C C . LYS B 1 137 ? 10.834 2.357 51.271 1.00 117.00 137 LYS B C 1
ATOM 3835 O O . LYS B 1 137 ? 11.630 1.808 50.516 1.00 115.38 137 LYS B O 1
ATOM 3841 N N . LYS B 1 138 ? 11.183 3.338 52.110 1.00 110.34 138 LYS B N 1
ATOM 3842 C CA . LYS B 1 138 ? 12.503 3.959 52.137 1.00 105.13 138 LYS B CA 1
ATOM 3843 C C . LYS B 1 138 ? 13.599 2.951 52.512 1.00 102.97 138 LYS B C 1
ATOM 3844 O O . LYS B 1 138 ? 13.442 2.222 53.482 1.00 101.54 138 LYS B O 1
ATOM 3850 N N . VAL B 1 139 ? 14.696 2.908 51.736 1.00 99.41 139 VAL B N 1
ATOM 3851 C CA . VAL B 1 139 ? 15.889 2.122 52.056 1.00 100.75 139 VAL B CA 1
ATOM 3852 C C . VAL B 1 139 ? 17.046 3.022 52.506 1.00 99.72 139 VAL B C 1
ATOM 3853 O O . VAL B 1 139 ? 18.011 2.548 53.098 1.00 97.42 139 VAL B O 1
ATOM 3857 N N . SER B 1 140 ? 16.973 4.317 52.178 1.00 101.04 140 SER B N 1
ATOM 3858 C CA . SER B 1 140 ? 18.055 5.248 52.449 1.00 97.85 140 SER B CA 1
ATOM 3859 C C . SER B 1 140 ? 17.507 6.656 52.669 1.00 98.10 140 SER B C 1
ATOM 3860 O O . SER B 1 140 ? 16.555 7.075 52.026 1.00 102.16 140 SER B O 1
ATOM 3863 N N . GLY B 1 141 ? 18.148 7.388 53.575 1.00 95.63 141 GLY B N 1
ATOM 3864 C CA . GLY B 1 141 ? 17.981 8.830 53.658 1.00 95.57 141 GLY B CA 1
ATOM 3865 C C . GLY B 1 141 ? 19.338 9.517 53.502 1.00 90.65 141 GLY B C 1
ATOM 3866 O O . GLY B 1 141 ? 20.378 8.872 53.673 1.00 89.63 141 GLY B O 1
ATOM 3867 N N . ALA B 1 142 ? 19.298 10.810 53.149 1.00 88.72 142 ALA B N 1
ATOM 3868 C CA . ALA B 1 142 ? 20.489 11.603 52.909 1.00 87.98 142 ALA B CA 1
ATOM 3869 C C . ALA B 1 142 ? 20.340 12.989 53.533 1.00 86.64 142 ALA B C 1
ATOM 3870 O O . ALA B 1 142 ? 19.243 13.485 53.729 1.00 85.68 142 ALA B O 1
ATOM 3872 N N . ALA B 1 143 ? 21.483 13.621 53.786 1.00 86.57 143 ALA B N 1
ATOM 3873 C CA . ALA B 1 143 ? 21.526 14.983 54.293 1.00 88.22 143 ALA B CA 1
ATOM 3874 C C . ALA B 1 143 ? 22.849 15.574 53.820 1.00 89.52 143 ALA B C 1
ATOM 3875 O O . ALA B 1 143 ? 23.794 14.813 53.621 1.00 93.34 143 ALA B O 1
ATOM 3877 N N . MET B 1 144 ? 22.903 16.899 53.635 1.00 88.96 144 MET B N 1
ATOM 3878 C CA . MET B 1 144 ? 24.186 17.542 53.428 1.00 87.43 144 MET B CA 1
ATOM 3879 C C . MET B 1 144 ? 24.180 18.990 53.901 1.00 84.96 144 MET B C 1
ATOM 3880 O O . MET B 1 144 ? 23.125 19.508 54.230 1.00 87.33 144 MET B O 1
ATOM 3885 N N . SER B 1 145 ? 25.349 19.622 53.896 1.00 82.28 145 SER B N 1
ATOM 3886 C CA . SER B 1 145 ? 25.536 21.028 54.210 1.00 85.61 145 SER B CA 1
ATOM 3887 C C . SER B 1 145 ? 26.896 21.507 53.700 1.00 88.24 145 SER B C 1
ATOM 3888 O O . SER B 1 145 ? 27.740 20.705 53.308 1.00 90.01 145 SER B O 1
ATOM 3891 N N . LEU B 1 146 ? 27.120 22.820 53.701 1.00 91.75 146 LEU B N 1
ATOM 3892 C CA . LEU B 1 146 ? 28.384 23.341 53.207 1.00 94.10 146 LEU B CA 1
ATOM 3893 C C . LEU B 1 146 ? 29.143 23.836 54.414 1.00 91.79 146 LEU B C 1
ATOM 3894 O O . LEU B 1 146 ? 28.609 24.605 55.184 1.00 92.40 146 LEU B O 1
ATOM 3899 N N . VAL B 1 147 ? 30.359 23.348 54.606 1.00 90.56 147 VAL B N 1
ATOM 3900 C CA . VAL B 1 147 ? 31.107 23.713 55.793 1.00 90.16 147 VAL B CA 1
ATOM 3901 C C . VAL B 1 147 ? 32.530 23.855 55.311 1.00 91.87 147 VAL B C 1
ATOM 3902 O O . VAL B 1 147 ? 32.950 22.992 54.585 1.00 92.47 147 VAL B O 1
ATOM 3906 N N . ASN B 1 148 ? 33.264 24.891 55.722 1.00 97.27 148 ASN B N 1
ATOM 3907 C CA . ASN B 1 148 ? 34.512 25.240 55.061 1.00 102.97 148 ASN B CA 1
ATOM 3908 C C . ASN B 1 148 ? 34.231 25.375 53.560 1.00 106.44 148 ASN B C 1
ATOM 3909 O O . ASN B 1 148 ? 33.280 26.020 53.095 1.00 105.32 148 ASN B O 1
ATOM 3914 N N . ASP B 1 149 ? 35.093 24.721 52.797 1.00 108.01 149 ASP B N 1
ATOM 3915 C CA . ASP B 1 149 ? 34.871 24.627 51.375 1.00 110.40 149 ASP B CA 1
ATOM 3916 C C . ASP B 1 149 ? 34.550 23.177 51.071 1.00 104.96 149 ASP B C 1
ATOM 3917 O O . ASP B 1 149 ? 34.972 22.604 50.079 1.00 105.35 149 ASP B O 1
ATOM 3922 N N . ARG B 1 150 ? 33.855 22.550 52.015 1.00 99.67 150 ARG B N 1
ATOM 3923 C CA . ARG B 1 150 ? 33.542 21.151 51.801 1.00 95.64 150 ARG B CA 1
ATOM 3924 C C . ARG B 1 150 ? 32.039 20.995 51.829 1.00 92.94 150 ARG B C 1
ATOM 3925 O O . ARG B 1 150 ? 31.366 21.660 52.603 1.00 93.23 150 ARG B O 1
ATOM 3933 N N . ILE B 1 151 ? 31.540 20.115 50.979 1.00 92.50 151 ILE B N 1
ATOM 3934 C CA . ILE B 1 151 ? 30.175 19.683 51.163 1.00 91.79 151 ILE B CA 1
ATOM 3935 C C . ILE B 1 151 ? 30.205 18.412 51.990 1.00 91.59 151 ILE B C 1
ATOM 3936 O O . ILE B 1 151 ? 30.805 17.413 51.577 1.00 90.67 151 ILE B O 1
ATOM 3941 N N . TYR B 1 152 ? 29.543 18.475 53.155 1.00 90.18 152 TYR B N 1
ATOM 3942 C CA . TYR B 1 152 ? 29.330 17.314 53.992 1.00 85.69 152 TYR B CA 1
ATOM 3943 C C . TYR B 1 152 ? 28.028 16.652 53.575 1.00 85.70 152 TYR B C 1
ATOM 3944 O O . TYR B 1 152 ? 26.959 17.230 53.713 1.00 85.83 152 TYR B O 1
ATOM 3953 N N . ALA B 1 153 ? 28.111 15.449 53.004 1.00 85.81 153 ALA B N 1
ATOM 3954 C CA . ALA B 1 153 ? 26.884 14.754 52.636 1.00 84.07 153 ALA B CA 1
ATOM 3955 C C . ALA B 1 153 ? 26.947 13.325 53.144 1.00 84.47 153 ALA B C 1
ATOM 3956 O O . ALA B 1 153 ? 28.016 12.715 53.238 1.00 86.31 153 ALA B O 1
ATOM 3958 N N . GLY B 1 154 ? 25.787 12.806 53.522 1.00 84.23 154 GLY B N 1
ATOM 3959 C CA . GLY B 1 154 ? 25.737 11.422 53.935 1.00 83.38 154 GLY B CA 1
ATOM 3960 C C . GLY B 1 154 ? 24.476 10.729 53.437 1.00 84.68 154 GLY B C 1
ATOM 3961 O O . GLY B 1 154 ? 23.420 11.379 53.384 1.00 86.84 154 GLY B O 1
ATOM 3962 N N . PHE B 1 155 ? 24.591 9.427 53.095 1.00 83.76 155 PHE B N 1
ATOM 3963 C CA . PHE B 1 155 ? 23.388 8.593 53.042 1.00 85.53 155 PHE B CA 1
ATOM 3964 C C . PHE B 1 155 ? 23.501 7.381 53.984 1.00 84.36 155 PHE B C 1
ATOM 3965 O O . PHE B 1 155 ? 24.607 6.878 54.199 1.00 84.19 155 PHE B O 1
ATOM 3973 N N . SER B 1 156 ? 22.355 6.904 54.512 1.00 82.19 156 SER B N 1
ATOM 3974 C CA . SER B 1 156 ? 22.250 5.615 55.181 1.00 83.79 156 SER B CA 1
ATOM 3975 C C . SER B 1 156 ? 21.788 4.524 54.203 1.00 88.49 156 SER B C 1
ATOM 3976 O O . SER B 1 156 ? 21.173 4.794 53.177 1.00 88.69 156 SER B O 1
ATOM 3979 N N . LEU B 1 157 ? 22.109 3.270 54.512 1.00 91.60 157 LEU B N 1
ATOM 3980 C CA . LEU B 1 157 ? 21.505 2.136 53.845 1.00 90.72 157 LEU B CA 1
ATOM 3981 C C . LEU B 1 157 ? 20.939 1.233 54.937 1.00 92.29 157 LEU B C 1
ATOM 3982 O O . LEU B 1 157 ? 21.640 0.912 55.911 1.00 90.54 157 LEU B O 1
ATOM 3987 N N . LEU B 1 158 ? 19.684 0.816 54.742 1.00 93.75 158 LEU B N 1
ATOM 3988 C CA . LEU B 1 158 ? 19.076 -0.201 55.581 1.00 95.65 158 LEU B CA 1
ATOM 3989 C C . LEU B 1 158 ? 19.298 -1.583 54.985 1.00 97.86 158 LEU B C 1
ATOM 3990 O O . LEU B 1 158 ? 18.441 -2.073 54.252 1.00 98.84 158 LEU B O 1
ATOM 3995 N N . TYR B 1 159 ? 20.444 -2.189 55.319 1.00 100.35 159 TYR B N 1
ATOM 3996 C CA . TYR B 1 159 ? 20.763 -3.542 54.887 1.00 105.48 159 TYR B CA 1
ATOM 3997 C C . TYR B 1 159 ? 19.762 -4.502 55.522 1.00 108.53 159 TYR B C 1
ATOM 3998 O O . TYR B 1 159 ? 19.117 -5.279 54.833 1.00 112.06 159 TYR B O 1
ATOM 4007 N N . ASP B 1 160 ? 19.648 -4.423 56.847 1.00 111.37 160 ASP B N 1
ATOM 4008 C CA . ASP B 1 160 ? 18.563 -5.045 57.578 1.00 116.67 160 ASP B CA 1
ATOM 4009 C C . ASP B 1 160 ? 17.961 -3.992 58.506 1.00 114.99 160 ASP B C 1
ATOM 4010 O O . ASP B 1 160 ? 18.627 -3.039 58.895 1.00 113.81 160 ASP B O 1
ATOM 4015 N N . VAL B 1 161 ? 16.671 -4.126 58.806 1.00 118.80 161 VAL B N 1
ATOM 4016 C CA . VAL B 1 161 ? 16.020 -3.188 59.708 1.00 115.87 161 VAL B CA 1
ATOM 4017 C C . VAL B 1 161 ? 15.295 -3.978 60.790 1.00 116.98 161 VAL B C 1
ATOM 4018 O O . VAL B 1 161 ? 14.915 -5.127 60.606 1.00 118.51 161 VAL B O 1
ATOM 4022 N N . ASP B 1 162 ? 15.151 -3.338 61.938 1.00 119.80 162 ASP B N 1
ATOM 4023 C CA . ASP B 1 162 ? 14.223 -3.750 62.966 1.00 122.53 162 ASP B CA 1
ATOM 4024 C C . ASP B 1 162 ? 12.983 -2.880 62.799 1.00 123.29 162 ASP B C 1
ATOM 4025 O O . ASP B 1 162 ? 12.866 -1.840 63.442 1.00 120.38 162 ASP B O 1
ATOM 4030 N N . PHE B 1 163 ? 12.089 -3.309 61.898 1.00 126.93 163 PHE B N 1
ATOM 4031 C CA . PHE B 1 163 ? 10.830 -2.641 61.588 1.00 133.14 163 PHE B CA 1
ATOM 4032 C C . PHE B 1 163 ? 10.025 -2.283 62.833 1.00 136.03 163 PHE B C 1
ATOM 4033 O O . PHE B 1 163 ? 9.459 -1.192 62.921 1.00 137.76 163 PHE B O 1
ATOM 4041 N N . ASP B 1 164 ? 9.919 -3.230 63.765 1.00 138.50 164 ASP B N 1
ATOM 4042 C CA . ASP B 1 164 ? 9.168 -2.946 64.972 1.00 141.09 164 ASP B CA 1
ATOM 4043 C C . ASP B 1 164 ? 9.782 -1.730 65.669 1.00 137.43 164 ASP B C 1
ATOM 4044 O O . ASP B 1 164 ? 9.071 -0.761 65.944 1.00 141.57 164 ASP B O 1
ATOM 4049 N N . PHE B 1 165 ? 11.107 -1.767 65.900 1.00 127.04 165 PHE B N 1
ATOM 4050 C CA . PHE B 1 165 ? 11.762 -0.804 66.773 1.00 118.74 165 PHE B CA 1
ATOM 4051 C C . PHE B 1 165 ? 11.839 0.583 66.141 1.00 115.30 165 PHE B C 1
ATOM 4052 O O . PHE B 1 165 ? 11.657 1.579 66.837 1.00 113.52 165 PHE B O 1
ATOM 4060 N N . ILE B 1 166 ? 12.044 0.632 64.817 1.00 112.96 166 ILE B N 1
ATOM 4061 C CA . ILE B 1 166 ? 12.253 1.870 64.082 1.00 112.33 166 ILE B CA 1
ATOM 4062 C C . ILE B 1 166 ? 11.041 2.798 64.180 1.00 114.06 166 ILE B C 1
ATOM 4063 O O . ILE B 1 166 ? 11.218 3.993 64.405 1.00 116.25 166 ILE B O 1
ATOM 4068 N N . GLY B 1 167 ? 9.827 2.259 63.990 1.00 114.37 167 GLY B N 1
ATOM 4069 C CA . GLY B 1 167 ? 8.608 3.053 64.074 1.00 115.24 167 GLY B CA 1
ATOM 4070 C C . GLY B 1 167 ? 8.178 3.346 65.515 1.00 117.04 167 GLY B C 1
ATOM 4071 O O . GLY B 1 167 ? 7.244 4.112 65.756 1.00 116.78 167 GLY B O 1
ATOM 4072 N N . LYS B 1 168 ? 8.858 2.714 66.476 1.00 116.88 168 LYS B N 1
ATOM 4073 C CA . LYS B 1 168 ? 8.562 2.932 67.882 1.00 117.13 168 LYS B CA 1
ATOM 4074 C C . LYS B 1 168 ? 9.495 3.996 68.466 1.00 112.92 168 LYS B C 1
ATOM 4075 O O . LYS B 1 168 ? 9.052 4.802 69.281 1.00 111.21 168 LYS B O 1
ATOM 4081 N N . ILE B 1 169 ? 10.773 4.007 68.029 1.00 108.77 169 ILE B N 1
ATOM 4082 C CA . ILE B 1 169 ? 11.786 4.840 68.667 1.00 106.67 169 ILE B CA 1
ATOM 4083 C C . ILE B 1 169 ? 11.735 6.261 68.112 1.00 105.73 169 ILE B C 1
ATOM 4084 O O . ILE B 1 169 ? 12.040 7.206 68.847 1.00 106.28 169 ILE B O 1
ATOM 4089 N N . LEU B 1 170 ? 11.325 6.391 66.842 1.00 103.60 170 LEU B N 1
ATOM 4090 C CA . LEU B 1 170 ? 11.232 7.688 66.183 1.00 105.79 170 LEU B CA 1
ATOM 4091 C C . LEU B 1 170 ? 9.779 8.130 66.160 1.00 110.01 170 LEU B C 1
ATOM 4092 O O . LEU B 1 170 ? 8.932 7.378 65.687 1.00 114.59 170 LEU B O 1
ATOM 4097 N N . THR B 1 171 ? 9.507 9.363 66.598 1.00 113.32 171 THR B N 1
ATOM 4098 C CA . THR B 1 171 ? 8.157 9.914 66.571 1.00 114.86 171 THR B CA 1
ATOM 4099 C C . THR B 1 171 ? 8.154 11.197 65.747 1.00 113.33 171 THR B C 1
ATOM 4100 O O . THR B 1 171 ? 8.142 12.275 66.332 1.00 112.32 171 THR B O 1
ATOM 4104 N N . PRO B 1 172 ? 8.162 11.127 64.392 1.00 114.64 172 PRO B N 1
ATOM 4105 C CA . PRO B 1 172 ? 8.163 12.328 63.548 1.00 117.51 172 PRO B CA 1
ATOM 4106 C C . PRO B 1 172 ? 6.840 13.097 63.438 1.00 121.97 172 PRO B C 1
ATOM 4107 O O . PRO B 1 172 ? 6.832 14.320 63.317 1.00 119.65 172 PRO B O 1
ATOM 4111 N N . ASN B 1 173 ? 5.713 12.396 63.520 1.00 108.54 173 ASN B N 1
ATOM 4112 C CA . ASN B 1 173 ? 4.436 13.057 63.277 1.00 117.88 173 ASN B CA 1
ATOM 4113 C C . ASN B 1 173 ? 3.509 12.841 64.477 1.00 120.29 173 ASN B C 1
ATOM 4114 O O . ASN B 1 173 ? 2.309 13.049 64.285 1.00 122.35 173 ASN B O 1
ATOM 4119 N N . ARG B 1 188 ? 6.925 2.974 54.034 1.00 118.77 188 ARG B N 1
ATOM 4120 C CA . ARG B 1 188 ? 7.670 3.696 55.103 1.00 107.68 188 ARG B CA 1
ATOM 4121 C C . ARG B 1 188 ? 9.147 3.311 55.070 1.00 99.52 188 ARG B C 1
ATOM 4122 O O . ARG B 1 188 ? 9.938 4.176 54.749 1.00 98.81 188 ARG B O 1
ATOM 4130 N N . VAL B 1 189 ? 9.502 2.046 55.351 1.00 93.80 189 VAL B N 1
ATOM 4131 C CA . VAL B 1 189 ? 10.902 1.609 55.428 1.00 90.56 189 VAL B CA 1
ATOM 4132 C C . VAL B 1 189 ? 10.999 0.122 55.065 1.00 87.16 189 VAL B C 1
ATOM 4133 O O . VAL B 1 189 ? 10.081 -0.636 55.377 1.00 90.32 189 VAL B O 1
ATOM 4137 N N . THR B 1 190 ? 12.102 -0.290 54.416 1.00 84.85 190 THR B N 1
ATOM 4138 C CA . THR B 1 190 ? 12.356 -1.689 54.049 1.00 88.04 190 THR B CA 1
ATOM 4139 C C . THR B 1 190 ? 13.858 -2.012 54.077 1.00 87.25 190 THR B C 1
ATOM 4140 O O . THR B 1 190 ? 14.665 -1.101 54.203 1.00 88.13 190 THR B O 1
ATOM 4144 N N . ASN B 1 191 ? 14.229 -3.300 53.954 1.00 88.63 191 ASN B N 1
ATOM 4145 C CA . ASN B 1 191 ? 15.625 -3.723 54.057 1.00 86.09 191 ASN B CA 1
ATOM 4146 C C . ASN B 1 191 ? 16.213 -3.986 52.667 1.00 85.36 191 ASN B C 1
ATOM 4147 O O . ASN B 1 191 ? 15.501 -3.999 51.673 1.00 83.94 191 ASN B O 1
ATOM 4152 N N . LEU B 1 192 ? 17.533 -4.181 52.600 1.00 84.92 192 LEU B N 1
ATOM 4153 C CA . LEU B 1 192 ? 18.182 -4.451 51.329 1.00 88.33 192 LEU B CA 1
ATOM 4154 C C . LEU B 1 192 ? 18.555 -5.930 51.198 1.00 92.38 192 LEU B C 1
ATOM 4155 O O . LEU B 1 192 ? 18.560 -6.453 50.081 1.00 91.35 192 LEU B O 1
ATOM 4160 N N . LYS B 1 193 ? 18.809 -6.581 52.348 1.00 93.56 193 LYS B N 1
ATOM 4161 C CA . LYS B 1 193 ? 19.311 -7.951 52.474 1.00 95.37 193 LYS B CA 1
ATOM 4162 C C . LYS B 1 193 ? 18.654 -8.912 51.482 1.00 91.30 193 LYS B C 1
ATOM 4163 O O . LYS B 1 193 ? 19.322 -9.497 50.635 1.00 89.37 193 LYS B O 1
ATOM 4169 N N . ASN B 1 194 ? 17.344 -9.110 51.617 1.00 93.53 194 ASN B N 1
ATOM 4170 C CA . ASN B 1 194 ? 16.681 -10.136 50.816 1.00 97.89 194 ASN B CA 1
ATOM 4171 C C . ASN B 1 194 ? 16.289 -9.571 49.457 1.00 95.91 194 ASN B C 1
ATOM 4172 O O . ASN B 1 194 ? 15.492 -10.190 48.758 1.00 98.76 194 ASN B O 1
ATOM 4177 N N . LYS B 1 195 ? 16.862 -8.414 49.093 1.00 93.50 195 LYS B N 1
ATOM 4178 C CA . LYS B 1 195 ? 16.528 -7.743 47.844 1.00 91.74 195 LYS B CA 1
ATOM 4179 C C . LYS B 1 195 ? 17.689 -7.792 46.852 1.00 91.85 195 LYS B C 1
ATOM 4180 O O . LYS B 1 195 ? 17.501 -7.415 45.702 1.00 93.10 195 LYS B O 1
ATOM 4186 N N . LEU B 1 196 ? 18.871 -8.263 47.278 1.00 95.38 196 LEU B N 1
ATOM 4187 C CA . LEU B 1 196 ? 20.048 -8.272 46.403 1.00 96.29 196 LEU B CA 1
ATOM 4188 C C . LEU B 1 196 ? 20.169 -9.626 45.708 1.00 93.66 196 LEU B C 1
ATOM 4189 O O . LEU B 1 196 ? 19.526 -10.586 46.124 1.00 93.92 196 LEU B O 1
ATOM 4194 N N . SER B 1 197 ? 21.013 -9.698 44.673 1.00 92.01 197 SER B N 1
ATOM 4195 C CA . SER B 1 197 ? 21.432 -10.971 44.109 1.00 91.95 197 SER B CA 1
ATOM 4196 C C . SER B 1 197 ? 21.639 -11.963 45.257 1.00 94.26 197 SER B C 1
ATOM 4197 O O . SER B 1 197 ? 22.080 -11.562 46.336 1.00 92.60 197 SER B O 1
ATOM 4200 N N . LYS B 1 198 ? 21.322 -13.243 45.013 1.00 99.93 198 LYS B N 1
ATOM 4201 C CA . LYS B 1 198 ? 21.245 -14.263 46.059 1.00 105.16 198 LYS B CA 1
ATOM 4202 C C . LYS B 1 198 ? 22.611 -14.483 46.720 1.00 100.57 198 LYS B C 1
ATOM 4203 O O . LYS B 1 198 ? 22.682 -14.848 47.895 1.00 98.98 198 LYS B O 1
ATOM 4209 N N . GLU B 1 199 ? 23.692 -14.252 45.969 1.00 100.30 199 GLU B N 1
ATOM 4210 C CA . GLU B 1 199 ? 25.039 -14.542 46.454 1.00 98.31 199 GLU B CA 1
ATOM 4211 C C . GLU B 1 199 ? 25.447 -13.599 47.584 1.00 93.91 199 GLU B C 1
ATOM 4212 O O . GLU B 1 199 ? 26.323 -13.971 48.378 1.00 89.89 199 GLU B O 1
ATOM 4218 N N . TYR B 1 200 ? 24.787 -12.425 47.650 1.00 91.58 200 TYR B N 1
ATOM 4219 C CA . TYR B 1 200 ? 25.112 -11.369 48.604 1.00 90.30 200 TYR B CA 1
ATOM 4220 C C . TYR B 1 200 ? 24.103 -11.326 49.741 1.00 88.85 200 TYR B C 1
ATOM 4221 O O . TYR B 1 200 ? 24.333 -10.629 50.741 1.00 80.97 200 TYR B O 1
ATOM 4230 N N . GLN B 1 201 ? 23.028 -12.108 49.578 1.00 90.79 201 GLN B N 1
ATOM 4231 C CA . GLN B 1 201 ? 21.900 -12.091 50.489 1.00 91.19 201 GLN B CA 1
ATOM 4232 C C . GLN B 1 201 ? 22.302 -12.579 51.873 1.00 89.24 201 GLN B C 1
ATOM 4233 O O . GLN B 1 201 ? 21.601 -12.292 52.844 1.00 92.18 201 GLN B O 1
ATOM 4239 N N . ASN B 1 202 ? 23.419 -13.309 51.954 1.00 85.23 202 ASN B N 1
ATOM 4240 C CA . ASN B 1 202 ? 23.836 -13.812 53.254 1.00 87.21 202 ASN B CA 1
ATOM 4241 C C . ASN B 1 202 ? 25.073 -13.098 53.806 1.00 78.27 202 ASN B C 1
ATOM 4242 O O . ASN B 1 202 ? 25.607 -13.521 54.812 1.00 74.22 202 ASN B O 1
ATOM 4247 N N . PHE B 1 203 ? 25.507 -12.043 53.124 1.00 74.22 203 PHE B N 1
ATOM 4248 C CA . PHE B 1 203 ? 26.685 -11.291 53.497 1.00 71.42 203 PHE B CA 1
ATOM 4249 C C . PHE B 1 203 ? 26.410 -10.607 54.828 1.00 67.15 203 PHE B C 1
ATOM 4250 O O . PHE B 1 203 ? 25.298 -10.135 55.063 1.00 68.20 203 PHE B O 1
ATOM 4258 N N . SER B 1 204 ? 27.416 -10.594 55.706 1.00 62.48 204 SER B N 1
ATOM 4259 C CA . SER B 1 204 ? 27.342 -9.773 56.902 1.00 62.27 204 SER B CA 1
ATOM 4260 C C . SER B 1 204 ? 27.420 -8.303 56.497 1.00 62.18 204 SER B C 1
ATOM 4261 O O . SER B 1 204 ? 27.675 -7.980 55.334 1.00 64.93 204 SER B O 1
ATOM 4264 N N . ILE B 1 205 ? 27.270 -7.417 57.484 1.00 62.35 205 ILE B N 1
ATOM 4265 C CA . ILE B 1 205 ? 27.315 -5.991 57.238 1.00 60.73 205 ILE B CA 1
ATOM 4266 C C . ILE B 1 205 ? 28.691 -5.574 56.689 1.00 58.87 205 ILE B C 1
ATOM 4267 O O . ILE B 1 205 ? 28.750 -4.835 55.721 1.00 57.94 205 ILE B O 1
ATOM 4272 N N . PHE B 1 206 ? 29.780 -6.090 57.262 1.00 59.80 206 PHE B N 1
ATOM 4273 C CA . PHE B 1 206 ? 31.129 -5.793 56.816 1.00 61.80 206 PHE B CA 1
ATOM 4274 C C . PHE B 1 206 ? 31.380 -6.242 55.383 1.00 64.17 206 PHE B C 1
ATOM 4275 O O . PHE B 1 206 ? 32.053 -5.532 54.623 1.00 60.98 206 PHE B O 1
ATOM 4283 N N . GLU B 1 207 ? 30.836 -7.419 55.040 1.00 65.67 207 GLU B N 1
ATOM 4284 C CA . GLU B 1 207 ? 30.895 -7.925 53.678 1.00 67.62 207 GLU B CA 1
ATOM 4285 C C . GLU B 1 207 ? 30.176 -6.999 52.686 1.00 66.89 207 GLU B C 1
ATOM 4286 O O . GLU B 1 207 ? 30.697 -6.835 51.574 1.00 67.40 207 GLU B O 1
ATOM 4292 N N . ILE B 1 208 ? 28.990 -6.458 53.043 1.00 64.01 208 ILE B N 1
ATOM 4293 C CA . ILE B 1 208 ? 28.264 -5.651 52.056 1.00 63.65 208 ILE B CA 1
ATOM 4294 C C . ILE B 1 208 ? 28.957 -4.299 51.918 1.00 61.40 208 ILE B C 1
ATOM 4295 O O . ILE B 1 208 ? 29.011 -3.745 50.827 1.00 58.45 208 ILE B O 1
ATOM 4300 N N . LYS B 1 209 ? 29.479 -3.783 53.030 1.00 59.25 209 LYS B N 1
ATOM 4301 C CA . LYS B 1 209 ? 30.192 -2.526 52.999 1.00 60.53 209 LYS B CA 1
ATOM 4302 C C . LYS B 1 209 ? 31.329 -2.639 51.985 1.00 62.37 209 LYS B C 1
ATOM 4303 O O . LYS B 1 209 ? 31.495 -1.776 51.141 1.00 63.42 209 LYS B O 1
ATOM 4309 N N . ASP B 1 210 ? 32.087 -3.733 52.078 1.00 64.28 210 ASP B N 1
ATOM 4310 C CA . ASP B 1 210 ? 33.156 -4.044 51.153 1.00 67.24 210 ASP B CA 1
ATOM 4311 C C . ASP B 1 210 ? 32.640 -4.053 49.720 1.00 69.45 210 ASP B C 1
ATOM 4312 O O . ASP B 1 210 ? 33.192 -3.362 48.873 1.00 71.73 210 ASP B O 1
ATOM 4317 N N . LEU B 1 211 ? 31.578 -4.818 49.483 1.00 70.39 211 LEU B N 1
ATOM 4318 C CA . LEU B 1 211 ? 31.014 -4.979 48.164 1.00 71.56 211 LEU B CA 1
ATOM 4319 C C . LEU B 1 211 ? 30.504 -3.621 47.689 1.00 69.85 211 LEU B C 1
ATOM 4320 O O . LEU B 1 211 ? 30.717 -3.213 46.564 1.00 76.76 211 LEU B O 1
ATOM 4325 N N . PHE B 1 212 ? 29.941 -2.841 48.584 1.00 67.10 212 PHE B N 1
ATOM 4326 C CA . PHE B 1 212 ? 29.384 -1.573 48.152 1.00 66.45 212 PHE B CA 1
ATOM 4327 C C . PHE B 1 212 ? 30.513 -0.644 47.721 1.00 67.40 212 PHE B C 1
ATOM 4328 O O . PHE B 1 212 ? 30.406 0.027 46.702 1.00 71.39 212 PHE B O 1
ATOM 4336 N N . LEU B 1 213 ? 31.582 -0.606 48.528 1.00 67.05 213 LEU B N 1
ATOM 4337 C CA . LEU B 1 213 ? 32.715 0.269 48.288 1.00 64.63 213 LEU B CA 1
ATOM 4338 C C . LEU B 1 213 ? 33.387 -0.096 46.961 1.00 66.43 213 LEU B C 1
ATOM 4339 O O . LEU B 1 213 ? 33.651 0.789 46.158 1.00 66.53 213 LEU B O 1
ATOM 4344 N N . THR B 1 214 ? 33.625 -1.393 46.727 1.00 68.79 214 THR B N 1
ATOM 4345 C CA . THR B 1 214 ? 34.170 -1.890 45.476 1.00 71.84 214 THR B CA 1
ATOM 4346 C C . THR B 1 214 ? 33.303 -1.396 44.316 1.00 71.32 214 THR B C 1
ATOM 4347 O O . THR B 1 214 ? 33.818 -0.888 43.314 1.00 68.73 214 THR B O 1
ATOM 4351 N N . GLU B 1 215 ? 31.989 -1.544 44.494 1.00 69.01 215 GLU B N 1
ATOM 4352 C CA . GLU B 1 215 ? 31.069 -1.248 43.421 1.00 70.67 215 GLU B CA 1
ATOM 4353 C C . GLU B 1 215 ? 31.096 0.249 43.186 1.00 68.90 215 GLU B C 1
ATOM 4354 O O . GLU B 1 215 ? 30.956 0.706 42.057 1.00 66.04 215 GLU B O 1
ATOM 4360 N N . PHE B 1 216 ? 31.323 0.980 44.284 1.00 67.25 216 PHE B N 1
ATOM 4361 C CA . PHE B 1 216 ? 31.173 2.415 44.288 1.00 68.43 216 PHE B CA 1
ATOM 4362 C C . PHE B 1 216 ? 32.333 3.014 43.506 1.00 70.69 216 PHE B C 1
ATOM 4363 O O . PHE B 1 216 ? 32.178 4.003 42.797 1.00 71.73 216 PHE B O 1
ATOM 4371 N N . LEU B 1 217 ? 33.494 2.382 43.656 1.00 76.26 217 LEU B N 1
ATOM 4372 C CA . LEU B 1 217 ? 34.690 2.769 42.937 1.00 81.07 217 LEU B CA 1
ATOM 4373 C C . LEU B 1 217 ? 34.452 2.583 41.444 1.00 86.13 217 LEU B C 1
ATOM 4374 O O . LEU B 1 217 ? 34.748 3.492 40.678 1.00 92.83 217 LEU B O 1
ATOM 4379 N N . LYS B 1 218 ? 33.948 1.401 41.061 1.00 88.04 218 LYS B N 1
ATOM 4380 C CA . LYS B 1 218 ? 33.670 1.059 39.673 1.00 91.57 218 LYS B CA 1
ATOM 4381 C C . LYS B 1 218 ? 32.734 2.099 39.062 1.00 87.63 218 LYS B C 1
ATOM 4382 O O . LYS B 1 218 ? 33.079 2.723 38.064 1.00 87.12 218 LYS B O 1
ATOM 4388 N N . VAL B 1 219 ? 31.593 2.305 39.717 1.00 83.51 219 VAL B N 1
ATOM 4389 C CA . VAL B 1 219 ? 30.513 3.165 39.279 1.00 81.57 219 VAL B CA 1
ATOM 4390 C C . VAL B 1 219 ? 31.040 4.585 39.081 1.00 83.92 219 VAL B C 1
ATOM 4391 O O . VAL B 1 219 ? 30.515 5.340 38.259 1.00 84.58 219 VAL B O 1
ATOM 4395 N N . ASN B 1 220 ? 32.069 4.941 39.860 1.00 84.98 220 ASN B N 1
ATOM 4396 C CA . ASN B 1 220 ? 32.609 6.293 39.882 1.00 87.28 220 ASN B CA 1
ATOM 4397 C C . ASN B 1 220 ? 33.889 6.384 39.051 1.00 87.55 220 ASN B C 1
ATOM 4398 O O . ASN B 1 220 ? 34.547 7.421 39.055 1.00 87.36 220 ASN B O 1
ATOM 4403 N N . SER B 1 221 ? 34.235 5.290 38.360 1.00 93.39 221 SER B N 1
ATOM 4404 C CA . SER B 1 221 ? 35.429 5.189 37.533 1.00 96.20 221 SER B CA 1
ATOM 4405 C C . SER B 1 221 ? 36.685 5.581 38.310 1.00 94.07 221 SER B C 1
ATOM 4406 O O . SER B 1 221 ? 37.475 6.429 37.884 1.00 96.53 221 SER B O 1
ATOM 4409 N N . VAL B 1 222 ? 36.861 4.943 39.464 1.00 90.23 222 VAL B N 1
ATOM 4410 C CA . VAL B 1 222 ? 38.067 5.115 40.260 1.00 86.70 222 VAL B CA 1
ATOM 4411 C C . VAL B 1 222 ? 38.672 3.728 40.431 1.00 85.21 222 VAL B C 1
ATOM 4412 O O . VAL B 1 222 ? 37.963 2.798 40.802 1.00 82.96 222 VAL B O 1
ATOM 4416 N N . GLU B 1 223 ? 39.975 3.612 40.180 1.00 90.49 223 GLU B N 1
ATOM 4417 C CA . GLU B 1 223 ? 40.660 2.325 40.242 1.00 96.38 223 GLU B CA 1
ATOM 4418 C C . GLU B 1 223 ? 40.663 1.831 41.684 1.00 92.78 223 GLU B C 1
ATOM 4419 O O . GLU B 1 223 ? 40.304 0.684 41.951 1.00 92.23 223 GLU B O 1
ATOM 4425 N N . LYS B 1 224 ? 41.047 2.725 42.605 1.00 85.56 224 LYS B N 1
ATOM 4426 C CA . LYS B 1 224 ? 41.104 2.370 44.012 1.00 80.36 224 LYS B CA 1
ATOM 4427 C C . LYS B 1 224 ? 40.988 3.620 44.889 1.00 74.68 224 LYS B C 1
ATOM 4428 O O . LYS B 1 224 ? 41.064 4.751 44.410 1.00 67.72 224 LYS B O 1
ATOM 4434 N N . PHE B 1 225 ? 40.713 3.391 46.178 1.00 68.43 225 PHE B N 1
ATOM 4435 C CA . PHE B 1 225 ? 40.615 4.478 47.129 1.00 64.50 225 PHE B CA 1
ATOM 4436 C C . PHE B 1 225 ? 42.016 4.845 47.589 1.00 60.75 225 PHE B C 1
ATOM 4437 O O . PHE B 1 225 ? 42.820 3.967 47.826 1.00 60.79 225 PHE B O 1
ATOM 4445 N N . LYS B 1 226 ? 42.292 6.135 47.753 1.00 59.73 226 LYS B N 1
ATOM 4446 C CA . LYS B 1 226 ? 43.495 6.561 48.461 1.00 57.77 226 LYS B CA 1
ATOM 4447 C C . LYS B 1 226 ? 43.285 6.317 49.944 1.00 54.89 226 LYS B C 1
ATOM 4448 O O . LYS B 1 226 ? 42.192 6.455 50.453 1.00 52.78 226 LYS B O 1
ATOM 4454 N N . LYS B 1 227 ? 44.329 5.815 50.585 1.00 56.02 227 LYS B N 1
ATOM 4455 C CA . LYS B 1 227 ? 44.306 5.414 51.976 1.00 54.54 227 LYS B CA 1
ATOM 4456 C C . LYS B 1 227 ? 44.563 6.679 52.805 1.00 53.11 227 LYS B C 1
ATOM 4457 O O . LYS B 1 227 ? 45.489 7.446 52.541 1.00 51.61 227 LYS B O 1
ATOM 4463 N N . TYR B 1 228 ? 43.669 6.953 53.770 1.00 49.78 228 TYR B N 1
ATOM 4464 C CA . TYR B 1 228 ? 44.047 7.864 54.829 1.00 47.67 228 TYR B CA 1
ATOM 4465 C C . TYR B 1 228 ? 43.758 7.150 56.150 1.00 47.10 228 TYR B C 1
ATOM 4466 O O . TYR B 1 228 ? 42.607 6.862 56.443 1.00 44.92 228 TYR B O 1
ATOM 4475 N N . GLU B 1 229 ? 44.804 6.869 56.929 1.00 49.07 229 GLU B N 1
ATOM 4476 C CA . GLU B 1 229 ? 44.621 6.255 58.243 1.00 49.33 229 GLU B CA 1
ATOM 4477 C C . GLU B 1 229 ? 44.665 7.354 59.292 1.00 45.75 229 GLU B C 1
ATOM 4478 O O . GLU B 1 229 ? 45.664 8.067 59.392 1.00 47.82 229 GLU B O 1
ATOM 4484 N N . LEU B 1 230 ? 43.578 7.532 60.026 1.00 42.16 230 LEU B N 1
ATOM 4485 C CA . LEU B 1 230 ? 43.601 8.444 61.156 1.00 41.18 230 LEU B CA 1
ATOM 4486 C C . LEU B 1 230 ? 44.861 8.221 61.983 1.00 41.72 230 LEU B C 1
ATOM 4487 O O . LEU B 1 230 ? 45.197 7.113 62.316 1.00 44.85 230 LEU B O 1
ATOM 4492 N N . THR B 1 231 ? 45.611 9.251 62.273 1.00 42.59 231 THR B N 1
ATOM 4493 C CA . THR B 1 231 ? 46.801 9.092 63.109 1.00 44.58 231 THR B CA 1
ATOM 4494 C C . THR B 1 231 ? 46.431 9.301 64.570 1.00 45.94 231 THR B C 1
ATOM 4495 O O . THR B 1 231 ? 45.358 9.819 64.884 1.00 46.04 231 THR B O 1
ATOM 4499 N N . ASP B 1 232 ? 47.350 8.988 65.472 1.00 50.31 232 ASP B N 1
ATOM 4500 C CA . ASP B 1 232 ? 47.043 9.181 66.893 1.00 52.23 232 ASP B CA 1
ATOM 4501 C C . ASP B 1 232 ? 46.630 10.632 67.125 1.00 52.29 232 ASP B C 1
ATOM 4502 O O . ASP B 1 232 ? 45.705 10.932 67.883 1.00 53.43 232 ASP B O 1
ATOM 4507 N N . SER B 1 233 ? 47.296 11.527 66.398 1.00 52.32 233 SER B N 1
ATOM 4508 C CA . SER B 1 233 ? 47.049 12.941 66.552 1.00 51.93 233 SER B CA 1
ATOM 4509 C C . SER B 1 233 ? 45.694 13.333 65.950 1.00 50.80 233 SER B C 1
ATOM 4510 O O . SER B 1 233 ? 45.055 14.231 66.468 1.00 52.25 233 SER B O 1
ATOM 4513 N N . ASP B 1 234 ? 45.234 12.666 64.875 1.00 47.91 234 ASP B N 1
ATOM 4514 C CA . ASP B 1 234 ? 43.912 12.946 64.349 1.00 44.11 234 ASP B CA 1
ATOM 4515 C C . ASP B 1 234 ? 42.937 12.517 65.415 1.00 43.15 234 ASP B C 1
ATOM 4516 O O . ASP B 1 234 ? 41.961 13.225 65.717 1.00 41.81 234 ASP B O 1
ATOM 4521 N N . TRP B 1 235 ? 43.240 11.344 65.992 1.00 42.42 235 TRP B N 1
ATOM 4522 C CA . TRP B 1 235 ? 42.309 10.766 66.938 1.00 41.41 235 TRP B CA 1
ATOM 4523 C C . TRP B 1 235 ? 42.250 11.649 68.175 1.00 41.29 235 TRP B C 1
ATOM 4524 O O . TRP B 1 235 ? 41.169 11.879 68.694 1.00 40.73 235 TRP B O 1
ATOM 4535 N N . VAL B 1 236 ? 43.370 12.280 68.548 1.00 42.83 236 VAL B N 1
ATOM 4536 C CA . VAL B 1 236 ? 43.329 13.221 69.657 1.00 44.79 236 VAL B CA 1
ATOM 4537 C C . VAL B 1 236 ? 42.312 14.303 69.333 1.00 46.56 236 VAL B C 1
ATOM 4538 O O . VAL B 1 236 ? 41.446 14.580 70.167 1.00 48.74 236 VAL B O 1
ATOM 4542 N N . GLN B 1 237 ? 42.382 14.869 68.114 1.00 45.67 237 GLN B N 1
ATOM 4543 C CA . GLN B 1 237 ? 41.420 15.893 67.706 1.00 45.67 237 GLN B CA 1
ATOM 4544 C C . GLN B 1 237 ? 39.975 15.366 67.630 1.00 42.49 237 GLN B C 1
ATOM 4545 O O . GLN B 1 237 ? 38.999 16.009 68.055 1.00 40.71 237 GLN B O 1
ATOM 4551 N N . ILE B 1 238 ? 39.812 14.161 67.088 1.00 41.70 238 ILE B N 1
ATOM 4552 C CA . ILE B 1 238 ? 38.449 13.644 67.004 1.00 40.51 238 ILE B CA 1
ATOM 4553 C C . ILE B 1 238 ? 37.894 13.438 68.416 1.00 42.06 238 ILE B C 1
ATOM 4554 O O . ILE B 1 238 ? 36.790 13.879 68.711 1.00 41.58 238 ILE B O 1
ATOM 4559 N N . ASP B 1 239 ? 38.695 12.829 69.299 1.00 44.05 239 ASP B N 1
ATOM 4560 C CA . ASP B 1 239 ? 38.265 12.594 70.677 1.00 48.10 239 ASP B CA 1
ATOM 4561 C C . ASP B 1 239 ? 37.773 13.888 71.312 1.00 47.01 239 ASP B C 1
ATOM 4562 O O . ASP B 1 239 ? 36.759 13.890 71.992 1.00 46.48 239 ASP B O 1
ATOM 4567 N N . LYS B 1 240 ? 38.507 14.966 71.056 1.00 48.18 240 LYS B N 1
ATOM 4568 C CA . LYS B 1 240 ? 38.211 16.270 71.591 1.00 50.27 240 LYS B CA 1
ATOM 4569 C C . LYS B 1 240 ? 36.845 16.710 71.073 1.00 50.75 240 LYS B C 1
ATOM 4570 O O . LYS B 1 240 ? 36.018 17.179 71.868 1.00 52.67 240 LYS B O 1
ATOM 4576 N N . MET B 1 241 ? 36.577 16.495 69.778 1.00 47.33 241 MET B N 1
ATOM 4577 C CA . MET B 1 241 ? 35.275 16.852 69.253 1.00 47.20 241 MET B CA 1
ATOM 4578 C C . MET B 1 241 ? 34.193 15.928 69.791 1.00 45.33 241 MET B C 1
ATOM 4579 O O . MET B 1 241 ? 33.049 16.338 69.998 1.00 44.85 241 MET B O 1
ATOM 4584 N N . VAL B 1 242 ? 34.535 14.674 70.019 1.00 44.58 242 VAL B N 1
ATOM 4585 C CA . VAL B 1 242 ? 33.523 13.814 70.620 1.00 46.26 242 VAL B CA 1
ATOM 4586 C C . VAL B 1 242 ? 33.153 14.319 72.011 1.00 49.05 242 VAL B C 1
ATOM 4587 O O . VAL B 1 242 ? 31.978 14.464 72.302 1.00 51.93 242 VAL B O 1
ATOM 4591 N N . ALA B 1 243 ? 34.144 14.620 72.845 1.00 49.47 243 ALA B N 1
ATOM 4592 C CA . ALA B 1 243 ? 33.868 15.042 74.224 1.00 49.84 243 ALA B CA 1
ATOM 4593 C C . ALA B 1 243 ? 33.133 16.384 74.214 1.00 50.32 243 ALA B C 1
ATOM 4594 O O . ALA B 1 243 ? 32.203 16.595 74.990 1.00 53.06 243 ALA B O 1
ATOM 4596 N N . GLU B 1 244 ? 33.539 17.287 73.330 1.00 51.53 244 GLU B N 1
ATOM 4597 C CA . GLU B 1 244 ? 33.073 18.662 73.373 1.00 54.44 244 GLU B CA 1
ATOM 4598 C C . GLU B 1 244 ? 31.724 18.787 72.666 1.00 53.73 244 GLU B C 1
ATOM 4599 O O . GLU B 1 244 ? 30.969 19.713 73.005 1.00 55.09 244 GLU B O 1
ATOM 4605 N N . LYS B 1 245 ? 31.412 17.859 71.730 1.00 47.73 245 LYS B N 1
ATOM 4606 C CA . LYS B 1 245 ? 30.286 18.101 70.851 1.00 44.09 245 LYS B CA 1
ATOM 4607 C C . LYS B 1 245 ? 29.409 16.860 70.626 1.00 43.08 245 LYS B C 1
ATOM 4608 O O . LYS B 1 245 ? 28.259 16.819 71.108 1.00 43.06 245 LYS B O 1
ATOM 4614 N N . TYR B 1 246 ? 29.933 15.833 69.921 1.00 41.19 246 TYR B N 1
ATOM 4615 C CA . TYR B 1 246 ? 29.068 14.744 69.485 1.00 39.50 246 TYR B CA 1
ATOM 4616 C C . TYR B 1 246 ? 28.492 13.957 70.652 1.00 40.09 246 TYR B C 1
ATOM 4617 O O . TYR B 1 246 ? 27.505 13.278 70.486 1.00 41.07 246 TYR B O 1
ATOM 4626 N N . LYS B 1 247 ? 29.188 13.895 71.782 1.00 42.18 247 LYS B N 1
ATOM 4627 C CA . LYS B 1 247 ? 28.610 13.172 72.911 1.00 45.01 247 LYS B CA 1
ATOM 4628 C C . LYS B 1 247 ? 28.350 14.165 74.031 1.00 45.14 247 LYS B C 1
ATOM 4629 O O . LYS B 1 247 ? 28.091 13.752 75.138 1.00 46.30 247 LYS B O 1
ATOM 4635 N N . ASN B 1 248 ? 28.378 15.452 73.712 1.00 45.91 248 ASN B N 1
ATOM 4636 C CA . ASN B 1 248 ? 28.123 16.482 74.702 1.00 48.18 248 ASN B CA 1
ATOM 4637 C C . ASN B 1 248 ? 26.637 16.757 74.852 1.00 48.51 248 ASN B C 1
ATOM 4638 O O . ASN B 1 248 ? 25.947 17.029 73.886 1.00 48.38 248 ASN B O 1
ATOM 4643 N N . TRP B 1 249 ? 26.153 16.770 76.086 1.00 52.33 249 TRP B N 1
ATOM 4644 C CA . TRP B 1 249 ? 24.737 16.906 76.330 1.00 52.47 249 TRP B CA 1
ATOM 4645 C C . TRP B 1 249 ? 24.198 18.202 75.743 1.00 53.56 249 TRP B C 1
ATOM 4646 O O . TRP B 1 249 ? 23.106 18.293 75.169 1.00 53.06 249 TRP B O 1
ATOM 4657 N N . ASP B 1 250 ? 24.951 19.263 75.983 1.00 55.54 250 ASP B N 1
ATOM 4658 C CA . ASP B 1 250 ? 24.490 20.568 75.562 1.00 55.90 250 ASP B CA 1
ATOM 4659 C C . ASP B 1 250 ? 24.242 20.526 74.066 1.00 53.34 250 ASP B C 1
ATOM 4660 O O . ASP B 1 250 ? 23.381 21.257 73.578 1.00 53.71 250 ASP B O 1
ATOM 4665 N N . PHE B 1 251 ? 25.098 19.767 73.347 1.00 48.56 251 PHE B N 1
ATOM 4666 C CA . PHE B 1 251 ? 25.033 19.729 71.902 1.00 44.92 251 PHE B CA 1
ATOM 4667 C C . PHE B 1 251 ? 23.874 18.830 71.522 1.00 44.49 251 PHE B C 1
ATOM 4668 O O . PHE B 1 251 ? 23.028 19.197 70.710 1.00 45.95 251 PHE B O 1
ATOM 4676 N N . VAL B 1 252 ? 23.821 17.653 72.130 1.00 43.51 252 VAL B N 1
ATOM 4677 C CA . VAL B 1 252 ? 22.891 16.683 71.620 1.00 42.93 252 VAL B CA 1
ATOM 4678 C C . VAL B 1 252 ? 21.497 17.083 72.078 1.00 44.49 252 VAL B C 1
ATOM 4679 O O . VAL B 1 252 ? 20.592 17.157 71.261 1.00 47.04 252 VAL B O 1
ATOM 4683 N N . TRP B 1 253 ? 21.327 17.471 73.339 1.00 45.55 253 TRP B N 1
ATOM 4684 C CA . TRP B 1 253 ? 19.986 17.698 73.884 1.00 45.62 253 TRP B CA 1
ATOM 4685 C C . TRP B 1 253 ? 19.655 19.173 74.038 1.00 46.37 253 TRP B C 1
ATOM 4686 O O . TRP B 1 253 ? 18.498 19.502 74.147 1.00 48.47 253 TRP B O 1
ATOM 4697 N N . GLY B 1 254 ? 20.641 20.030 74.200 1.00 46.75 254 GLY B N 1
ATOM 4698 C CA . GLY B 1 254 ? 20.286 21.360 74.614 1.00 50.01 254 GLY B CA 1
ATOM 4699 C C . GLY B 1 254 ? 20.272 22.362 73.482 1.00 54.14 254 GLY B C 1
ATOM 4700 O O . GLY B 1 254 ? 19.962 23.528 73.699 1.00 57.54 254 GLY B O 1
ATOM 4701 N N . LEU B 1 255 ? 20.629 21.934 72.268 1.00 55.12 255 LEU B N 1
ATOM 4702 C CA . LEU B 1 255 ? 20.920 22.948 71.281 1.00 56.94 255 LEU B CA 1
ATOM 4703 C C . LEU B 1 255 ? 19.600 23.468 70.727 1.00 62.17 255 LEU B C 1
ATOM 4704 O O . LEU B 1 255 ? 19.502 24.646 70.363 1.00 65.16 255 LEU B O 1
ATOM 4709 N N . SER B 1 256 ? 18.590 22.595 70.680 1.00 62.60 256 SER B N 1
ATOM 4710 C CA . SER B 1 256 ? 17.289 23.079 70.233 1.00 63.86 256 SER B CA 1
ATOM 4711 C C . SER B 1 256 ? 16.272 22.804 71.345 1.00 64.23 256 SER B C 1
ATOM 4712 O O . SER B 1 256 ? 15.603 21.783 71.374 1.00 69.92 256 SER B O 1
ATOM 4715 N N . PRO B 1 257 ? 16.178 23.677 72.357 1.00 62.93 257 PRO B N 1
ATOM 4716 C CA . PRO B 1 257 ? 15.367 23.374 73.528 1.00 65.40 257 PRO B CA 1
ATOM 4717 C C . PRO B 1 257 ? 13.897 23.673 73.256 1.00 65.80 257 PRO B C 1
ATOM 4718 O O . PRO B 1 257 ? 13.559 24.528 72.446 1.00 64.36 257 PRO B O 1
ATOM 4722 N N . ASN B 1 258 ? 13.023 22.961 73.947 1.00 69.83 258 ASN B N 1
ATOM 4723 C CA . ASN B 1 258 ? 11.623 23.325 74.064 1.00 70.54 258 ASN B CA 1
ATOM 4724 C C . ASN B 1 258 ? 11.544 24.635 74.836 1.00 71.42 258 ASN B C 1
ATOM 4725 O O . ASN B 1 258 ? 12.127 24.730 75.919 1.00 75.63 258 ASN B O 1
ATOM 4730 N N . TYR B 1 259 ? 10.934 25.664 74.237 1.00 66.79 259 TYR B N 1
ATOM 4731 C CA . TYR B 1 259 ? 10.624 26.869 75.002 1.00 62.51 259 TYR B CA 1
ATOM 4732 C C . TYR B 1 259 ? 9.193 26.766 75.537 1.00 62.11 259 TYR B C 1
ATOM 4733 O O . TYR B 1 259 ? 8.549 25.722 75.415 1.00 60.33 259 TYR B O 1
ATOM 4742 N N . SER B 1 260 ? 8.653 27.868 76.068 1.00 63.86 260 SER B N 1
ATOM 4743 C CA . SER B 1 260 ? 7.348 27.804 76.705 1.00 65.08 260 SER B CA 1
ATOM 4744 C C . SER B 1 260 ? 6.285 27.565 75.644 1.00 63.35 260 SER B C 1
ATOM 4745 O O . SER B 1 260 ? 5.296 26.898 75.912 1.00 67.11 260 SER B O 1
ATOM 4748 N N . PHE B 1 261 ? 6.464 28.176 74.468 1.00 57.80 261 PHE B N 1
ATOM 4749 C CA . PHE B 1 261 ? 5.442 28.051 73.452 1.00 58.48 261 PHE B CA 1
ATOM 4750 C C . PHE B 1 261 ? 6.072 27.460 72.198 1.00 57.36 261 PHE B C 1
ATOM 4751 O O . PHE B 1 261 ? 7.229 27.774 71.880 1.00 54.75 261 PHE B O 1
ATOM 4759 N N . ASN B 1 262 ? 5.289 26.611 71.522 1.00 54.81 262 ASN B N 1
ATOM 4760 C CA . ASN B 1 262 ? 5.767 25.801 70.419 1.00 58.30 262 ASN B CA 1
ATOM 4761 C C . ASN B 1 262 ? 4.650 25.655 69.381 1.00 59.40 262 ASN B C 1
ATOM 4762 O O . ASN B 1 262 ? 3.583 25.077 69.634 1.00 62.85 262 ASN B O 1
ATOM 4767 N N . ARG B 1 263 ? 4.940 26.116 68.177 1.00 55.33 263 ARG B N 1
ATOM 4768 C CA . ARG B 1 263 ? 3.997 25.931 67.102 1.00 57.36 263 ARG B CA 1
ATOM 4769 C C . ARG B 1 263 ? 4.799 25.479 65.910 1.00 56.14 263 ARG B C 1
ATOM 4770 O O . ARG B 1 263 ? 5.947 25.860 65.767 1.00 60.23 263 ARG B O 1
ATOM 4778 N N . SER B 1 264 ? 4.157 24.676 65.087 1.00 56.74 264 SER B N 1
ATOM 4779 C CA . SER B 1 264 ? 4.754 24.170 63.885 1.00 56.65 264 SER B CA 1
ATOM 4780 C C . SER B 1 264 ? 3.856 24.509 62.701 1.00 57.66 264 SER B C 1
ATOM 4781 O O . SER B 1 264 ? 2.629 24.571 62.827 1.00 56.33 264 SER B O 1
ATOM 4784 N N . ILE B 1 265 ? 4.485 24.662 61.539 1.00 59.06 265 ILE B N 1
ATOM 4785 C CA . ILE B 1 265 ? 3.740 24.734 60.293 1.00 63.91 265 ILE B CA 1
ATOM 4786 C C . ILE B 1 265 ? 4.411 23.790 59.310 1.00 64.19 265 ILE B C 1
ATOM 4787 O O . ILE B 1 265 ? 5.651 23.741 59.285 1.00 61.59 265 ILE B O 1
ATOM 4792 N N . ARG B 1 266 ? 3.603 22.992 58.598 1.00 68.24 266 ARG B N 1
ATOM 4793 C CA . ARG B 1 266 ? 4.137 22.306 57.427 1.00 75.61 266 ARG B CA 1
ATOM 4794 C C . ARG B 1 266 ? 4.443 23.387 56.396 1.00 72.76 266 ARG B C 1
ATOM 4795 O O . ARG B 1 266 ? 3.670 24.328 56.201 1.00 71.77 266 ARG B O 1
ATOM 4803 N N . THR B 1 267 ? 5.632 23.305 55.820 1.00 72.14 267 THR B N 1
ATOM 4804 C CA . THR B 1 267 ? 5.971 24.185 54.722 1.00 76.13 267 THR B CA 1
ATOM 4805 C C . THR B 1 267 ? 6.685 23.318 53.703 1.00 80.39 267 THR B C 1
ATOM 4806 O O . THR B 1 267 ? 6.914 22.135 53.944 1.00 82.93 267 THR B O 1
ATOM 4810 N N . LYS B 1 268 ? 7.076 23.939 52.590 1.00 89.28 268 LYS B N 1
ATOM 4811 C CA . LYS B 1 268 ? 7.780 23.246 51.518 1.00 90.07 268 LYS B CA 1
ATOM 4812 C C . LYS B 1 268 ? 9.151 22.765 52.002 1.00 90.15 268 LYS B C 1
ATOM 4813 O O . LYS B 1 268 ? 9.562 21.658 51.651 1.00 94.30 268 LYS B O 1
ATOM 4819 N N . VAL B 1 269 ? 9.828 23.558 52.852 1.00 86.04 269 VAL B N 1
ATOM 4820 C CA . VAL B 1 269 ? 11.175 23.203 53.293 1.00 82.42 269 VAL B CA 1
ATOM 4821 C C . VAL B 1 269 ? 11.110 22.111 54.371 1.00 82.82 269 VAL B C 1
ATOM 4822 O O . VAL B 1 269 ? 12.098 21.419 54.629 1.00 81.30 269 VAL B O 1
ATOM 4826 N N . GLY B 1 270 ? 9.921 21.921 54.951 1.00 79.61 270 GLY B N 1
ATOM 4827 C CA . GLY B 1 270 ? 9.670 20.848 55.900 1.00 78.44 270 GLY B CA 1
ATOM 4828 C C . GLY B 1 270 ? 8.759 21.339 57.027 1.00 75.88 270 GLY B C 1
ATOM 4829 O O . GLY B 1 270 ? 8.073 22.344 56.874 1.00 74.90 270 GLY B O 1
ATOM 4830 N N . THR B 1 271 ? 8.744 20.617 58.155 1.00 74.50 271 THR B N 1
ATOM 4831 C CA . THR B 1 271 ? 8.032 21.125 59.318 1.00 70.02 271 THR B CA 1
ATOM 4832 C C . THR B 1 271 ? 8.907 22.120 60.064 1.00 62.99 271 THR B C 1
ATOM 4833 O O . THR B 1 271 ? 10.040 21.811 60.358 1.00 66.09 271 THR B O 1
ATOM 4837 N N . ILE B 1 272 ? 8.413 23.335 60.274 1.00 57.20 272 ILE B N 1
ATOM 4838 C CA . ILE B 1 272 ? 9.182 24.302 61.021 1.00 55.17 272 ILE B CA 1
ATOM 4839 C C . ILE B 1 272 ? 8.471 24.511 62.333 1.00 55.97 272 ILE B C 1
ATOM 4840 O O . ILE B 1 272 ? 7.256 24.687 62.363 1.00 62.58 272 ILE B O 1
ATOM 4845 N N . THR B 1 273 ? 9.241 24.417 63.407 1.00 54.50 273 THR B N 1
ATOM 4846 C CA . THR B 1 273 ? 8.690 24.630 64.712 1.00 52.90 273 THR B CA 1
ATOM 4847 C C . THR B 1 273 ? 9.306 25.896 65.273 1.00 52.73 273 THR B C 1
ATOM 4848 O O . THR B 1 273 ? 10.515 26.121 65.136 1.00 52.07 273 THR B O 1
ATOM 4852 N N . PHE B 1 274 ? 8.425 26.726 65.845 1.00 51.22 274 PHE B N 1
ATOM 4853 C CA . PHE B 1 274 ? 8.846 27.917 66.534 1.00 50.40 274 PHE B CA 1
ATOM 4854 C C . PHE B 1 274 ? 8.650 27.665 67.998 1.00 50.87 274 PHE B C 1
ATOM 4855 O O . PHE B 1 274 ? 7.592 27.228 68.421 1.00 53.20 274 PHE B O 1
ATOM 4863 N N . SER B 1 275 ? 9.752 27.841 68.692 1.00 52.29 275 SER B N 1
ATOM 4864 C CA . SER B 1 275 ? 9.847 27.670 70.116 1.00 54.05 275 SER B CA 1
ATOM 4865 C C . SER B 1 275 ? 10.188 29.057 70.619 1.00 53.62 275 SER B C 1
ATOM 4866 O O . SER B 1 275 ? 11.217 29.637 70.268 1.00 52.99 275 SER B O 1
ATOM 4869 N N . LEU B 1 276 ? 9.299 29.623 71.407 1.00 55.02 276 LEU B N 1
ATOM 4870 C CA . LEU B 1 276 ? 9.611 30.957 71.845 1.00 56.51 276 LEU B CA 1
ATOM 4871 C C . LEU B 1 276 ? 9.215 31.131 73.307 1.00 57.90 276 LEU B C 1
ATOM 4872 O O . LEU B 1 276 ? 8.371 30.402 73.831 1.00 58.86 276 LEU B O 1
ATOM 4877 N N . GLU B 1 277 ? 9.887 32.106 73.924 1.00 58.87 277 GLU B N 1
ATOM 4878 C CA . GLU B 1 277 ? 9.450 32.764 75.130 1.00 62.41 277 GLU B CA 1
ATOM 4879 C C . GLU B 1 277 ? 8.796 34.086 74.768 1.00 60.67 277 GLU B C 1
ATOM 4880 O O . GLU B 1 277 ? 9.256 34.776 73.858 1.00 59.40 277 GLU B O 1
ATOM 4886 N N . ILE B 1 278 ? 7.751 34.431 75.516 1.00 61.86 278 ILE B N 1
ATOM 4887 C CA . ILE B 1 278 ? 7.063 35.699 75.350 1.00 65.68 278 ILE B CA 1
ATOM 4888 C C . ILE B 1 278 ? 6.990 36.379 76.709 1.00 70.84 278 ILE B C 1
ATOM 4889 O O . ILE B 1 278 ? 6.383 35.815 77.634 1.00 75.13 278 ILE B O 1
ATOM 4894 N N . ASN B 1 279 ? 7.558 37.595 76.771 1.00 73.73 279 ASN B N 1
ATOM 4895 C CA . ASN B 1 279 ? 7.410 38.502 77.895 1.00 82.82 279 ASN B CA 1
ATOM 4896 C C . ASN B 1 279 ? 6.796 39.801 77.378 1.00 82.02 279 ASN B C 1
ATOM 4897 O O . ASN B 1 279 ? 7.203 40.315 76.325 1.00 78.10 279 ASN B O 1
ATOM 4902 N N . GLU B 1 280 ? 5.853 40.328 78.178 1.00 84.47 280 GLU B N 1
ATOM 4903 C CA . GLU B 1 280 ? 4.941 41.351 77.722 1.00 88.40 280 GLU B CA 1
ATOM 4904 C C . GLU B 1 280 ? 4.221 40.739 76.539 1.00 83.16 280 GLU B C 1
ATOM 4905 O O . GLU B 1 280 ? 3.712 39.611 76.628 1.00 81.29 280 GLU B O 1
ATOM 4911 N N . GLY B 1 281 ? 4.247 41.476 75.430 1.00 78.18 281 GLY B N 1
ATOM 4912 C CA . GLY B 1 281 ? 3.672 40.933 74.209 1.00 76.20 281 GLY B CA 1
ATOM 4913 C C . GLY B 1 281 ? 4.732 40.788 73.121 1.00 73.59 281 GLY B C 1
ATOM 4914 O O . GLY B 1 281 ? 4.402 40.910 71.960 1.00 72.22 281 GLY B O 1
ATOM 4915 N N . LYS B 1 282 ? 5.994 40.582 73.513 1.00 74.54 282 LYS B N 1
ATOM 4916 C CA . LYS B 1 282 ? 7.114 40.535 72.582 1.00 74.06 282 LYS B CA 1
ATOM 4917 C C . LYS B 1 282 ? 7.829 39.183 72.687 1.00 71.89 282 LYS B C 1
ATOM 4918 O O . LYS B 1 282 ? 7.835 38.534 73.739 1.00 73.85 282 LYS B O 1
ATOM 4924 N N . ILE B 1 283 ? 8.402 38.754 71.561 1.00 64.13 283 ILE B N 1
ATOM 4925 C CA . ILE B 1 283 ? 9.183 37.543 71.541 1.00 61.27 283 ILE B CA 1
ATOM 4926 C C . ILE B 1 283 ? 10.425 37.848 72.353 1.00 66.93 283 ILE B C 1
ATOM 4927 O O . ILE B 1 283 ? 11.149 38.791 72.041 1.00 69.69 283 ILE B O 1
ATOM 4932 N N . SER B 1 284 ? 10.635 37.066 73.412 1.00 67.98 284 SER B N 1
ATOM 4933 C CA . SER B 1 284 ? 11.767 37.366 74.258 1.00 69.03 284 SER B CA 1
ATOM 4934 C C . SER B 1 284 ? 12.908 36.431 73.878 1.00 68.41 284 SER B C 1
ATOM 4935 O O . SER B 1 284 ? 14.054 36.849 73.744 1.00 70.75 284 SER B O 1
ATOM 4938 N N . LYS B 1 285 ? 12.567 35.165 73.683 1.00 66.13 285 LYS B N 1
ATOM 4939 C CA . LYS B 1 285 ? 13.545 34.193 73.239 1.00 67.18 285 LYS B CA 1
ATOM 4940 C C . LYS B 1 285 ? 12.909 33.451 72.074 1.00 60.98 285 LYS B C 1
ATOM 4941 O O . LYS B 1 285 ? 11.698 33.333 72.038 1.00 57.37 285 LYS B O 1
ATOM 4947 N N . ILE B 1 286 ? 13.687 33.006 71.097 1.00 61.83 286 ILE B N 1
ATOM 4948 C CA . ILE B 1 286 ? 13.071 32.232 70.019 1.00 60.90 286 ILE B CA 1
ATOM 4949 C C . ILE B 1 286 ? 14.080 31.255 69.435 1.00 63.68 286 ILE B C 1
ATOM 4950 O O . ILE B 1 286 ? 15.260 31.593 69.240 1.00 61.88 286 ILE B O 1
ATOM 4955 N N . LYS B 1 287 ? 13.561 30.056 69.125 1.00 62.77 287 LYS B N 1
ATOM 4956 C CA . LYS B 1 287 ? 14.357 28.994 68.560 1.00 58.52 287 LYS B CA 1
ATOM 4957 C C . LYS B 1 287 ? 13.591 28.285 67.461 1.00 57.22 287 LYS B C 1
ATOM 4958 O O . LYS B 1 287 ? 12.539 27.664 67.666 1.00 56.77 287 LYS B O 1
ATOM 4964 N N . ILE B 1 288 ? 14.178 28.324 66.281 1.00 54.45 288 ILE B N 1
ATOM 4965 C CA . ILE B 1 288 ? 13.510 27.704 65.162 1.00 52.20 288 ILE B CA 1
ATOM 4966 C C . ILE B 1 288 ? 14.178 26.348 64.948 1.00 53.55 288 ILE B C 1
ATOM 4967 O O . ILE B 1 288 ? 15.392 26.274 64.882 1.00 53.80 288 ILE B O 1
ATOM 4972 N N . SER B 1 289 ? 13.366 25.295 64.852 1.00 51.12 289 SER B N 1
ATOM 4973 C CA . SER B 1 289 ? 13.851 23.947 64.670 1.00 49.20 289 SER B CA 1
ATOM 4974 C C . SER B 1 289 ? 12.975 23.276 63.619 1.00 50.82 289 SER B C 1
ATOM 4975 O O . SER B 1 289 ? 11.920 23.809 63.216 1.00 49.53 289 SER B O 1
ATOM 4978 N N . GLY B 1 290 ? 13.395 22.091 63.177 1.00 49.77 290 GLY B N 1
ATOM 4979 C CA . GLY B 1 290 ? 12.662 21.395 62.131 1.00 49.46 290 GLY B CA 1
ATOM 4980 C C . GLY B 1 290 ? 13.614 20.474 61.376 1.00 51.64 290 GLY B C 1
ATOM 4981 O O . GLY B 1 290 ? 14.813 20.407 61.690 1.00 51.44 290 GLY B O 1
ATOM 4982 N N . ASP B 1 291 ? 13.084 19.728 60.412 1.00 54.31 291 ASP B N 1
ATOM 4983 C CA . ASP B 1 291 ? 13.922 18.795 59.673 1.00 59.97 291 ASP B CA 1
ATOM 4984 C C . ASP B 1 291 ? 14.320 19.382 58.329 1.00 60.26 291 ASP B C 1
ATOM 4985 O O . ASP B 1 291 ? 14.394 18.655 57.360 1.00 62.68 291 ASP B O 1
ATOM 4990 N N . PHE B 1 292 ? 14.567 20.689 58.274 1.00 58.17 292 PHE B N 1
ATOM 4991 C CA . PHE B 1 292 ? 14.886 21.321 57.014 1.00 59.55 292 PHE B CA 1
ATOM 4992 C C . PHE B 1 292 ? 16.400 21.476 56.834 1.00 61.43 292 PHE B C 1
ATOM 4993 O O . PHE B 1 292 ? 17.215 20.987 57.622 1.00 63.64 292 PHE B O 1
ATOM 5001 N N . PHE B 1 293 ? 16.762 22.178 55.771 1.00 62.65 293 PHE B N 1
ATOM 5002 C CA . PHE B 1 293 ? 18.138 22.401 55.388 1.00 64.10 293 PHE B CA 1
ATOM 5003 C C . PHE B 1 293 ? 18.308 23.876 55.106 1.00 64.21 293 PHE B C 1
ATOM 5004 O O . PHE B 1 293 ? 18.164 24.294 53.979 1.00 68.90 293 PHE B O 1
ATOM 5012 N N . PRO B 1 294 ? 18.587 24.703 56.124 1.00 63.99 294 PRO B N 1
ATOM 5013 C CA . PRO B 1 294 ? 18.659 26.148 55.938 1.00 63.78 294 PRO B CA 1
ATOM 5014 C C . PRO B 1 294 ? 19.949 26.501 55.192 1.00 69.22 294 PRO B C 1
ATOM 5015 O O . PRO B 1 294 ? 20.921 25.739 55.193 1.00 69.74 294 PRO B O 1
ATOM 5019 N N . LYS B 1 295 ? 19.919 27.661 54.533 1.00 74.53 295 LYS B N 1
ATOM 5020 C CA . LYS B 1 295 ? 21.006 28.164 53.724 1.00 79.80 295 LYS B CA 1
ATOM 5021 C C . LYS B 1 295 ? 22.155 28.540 54.655 1.00 84.59 295 LYS B C 1
ATOM 5022 O O . LYS B 1 295 ? 23.307 28.244 54.351 1.00 90.91 295 LYS B O 1
ATOM 5028 N N . LYS B 1 296 ? 21.828 29.186 55.782 1.00 85.76 296 LYS B N 1
ATOM 5029 C CA . LYS B 1 296 ? 22.815 29.490 56.810 1.00 86.17 296 LYS B CA 1
ATOM 5030 C C . LYS B 1 296 ? 22.195 29.182 58.168 1.00 84.95 296 LYS B C 1
ATOM 5031 O O . LYS B 1 296 ? 21.065 28.728 58.256 1.00 79.91 296 LYS B O 1
ATOM 5037 N N . SER B 1 297 ? 22.964 29.431 59.227 1.00 87.70 297 SER B N 1
ATOM 5038 C CA . SER B 1 297 ? 22.504 29.467 60.606 1.00 84.66 297 SER B CA 1
ATOM 5039 C C . SER B 1 297 ? 21.293 30.397 60.792 1.00 78.53 297 SER B C 1
ATOM 5040 O O . SER B 1 297 ? 21.183 31.456 60.181 1.00 77.07 297 SER B O 1
ATOM 5043 N N . LEU B 1 298 ? 20.416 30.014 61.716 1.00 71.93 298 LEU B N 1
ATOM 5044 C CA . LEU B 1 298 ? 19.159 30.695 61.999 1.00 67.67 298 LEU B CA 1
ATOM 5045 C C . LEU B 1 298 ? 19.325 31.809 63.051 1.00 69.26 298 LEU B C 1
ATOM 5046 O O . LEU B 1 298 ? 18.406 32.612 63.295 1.00 68.08 298 LEU B O 1
ATOM 5051 N N . LEU B 1 299 ? 20.519 31.874 63.645 1.00 69.19 299 LEU B N 1
ATOM 5052 C CA . LEU B 1 299 ? 20.783 32.810 64.717 1.00 72.34 299 LEU B CA 1
ATOM 5053 C C . LEU B 1 299 ? 20.445 34.241 64.292 1.00 74.90 299 LEU B C 1
ATOM 5054 O O . LEU B 1 299 ? 19.816 34.967 65.074 1.00 73.27 299 LEU B O 1
ATOM 5059 N N . GLU B 1 300 ? 20.825 34.647 63.075 1.00 76.20 300 GLU B N 1
ATOM 5060 C CA . GLU B 1 300 ? 20.563 36.036 62.694 1.00 82.92 300 GLU B CA 1
ATOM 5061 C C . GLU B 1 300 ? 19.048 36.295 62.632 1.00 80.05 300 GLU B C 1
ATOM 5062 O O . GLU B 1 300 ? 18.554 37.395 62.949 1.00 79.78 300 GLU B O 1
ATOM 5068 N N . LEU B 1 301 ? 18.296 35.260 62.233 1.00 73.33 301 LEU B N 1
ATOM 5069 C CA . LEU B 1 301 ? 16.866 35.410 62.039 1.00 70.84 301 LEU B CA 1
ATOM 5070 C C . LEU B 1 301 ? 16.173 35.503 63.410 1.00 68.45 301 LEU B C 1
ATOM 5071 O O . LEU B 1 301 ? 15.363 36.424 63.666 1.00 68.11 301 LEU B O 1
ATOM 5076 N N . GLU B 1 302 ? 16.532 34.542 64.275 1.00 65.52 302 GLU B N 1
ATOM 5077 C CA . GLU B 1 302 ? 16.014 34.520 65.632 1.00 69.39 302 GLU B CA 1
ATOM 5078 C C . GLU B 1 302 ? 16.347 35.846 66.311 1.00 69.34 302 GLU B C 1
ATOM 5079 O O . GLU B 1 302 ? 15.487 36.454 66.919 1.00 69.75 302 GLU B O 1
ATOM 5085 N N . ASN B 1 303 ? 17.569 36.339 66.115 1.00 71.75 303 ASN B N 1
ATOM 5086 C CA . ASN B 1 303 ? 17.988 37.588 66.726 1.00 74.40 303 ASN B CA 1
ATOM 5087 C C . ASN B 1 303 ? 17.160 38.754 66.200 1.00 74.79 303 ASN B C 1
ATOM 5088 O O . ASN B 1 303 ? 16.951 39.740 66.922 1.00 76.28 303 ASN B O 1
ATOM 5093 N N . PHE B 1 304 ? 16.706 38.634 64.945 1.00 72.77 304 PHE B N 1
ATOM 5094 C CA . PHE B 1 304 ? 16.019 39.766 64.358 1.00 71.19 304 PHE B CA 1
ATOM 5095 C C . PHE B 1 304 ? 14.604 39.805 64.916 1.00 68.99 304 PHE B C 1
ATOM 5096 O O . PHE B 1 304 ? 14.011 40.893 65.049 1.00 65.88 304 PHE B O 1
ATOM 5104 N N . LEU B 1 305 ? 14.116 38.594 65.236 1.00 65.23 305 LEU B N 1
ATOM 5105 C CA . LEU B 1 305 ? 12.741 38.377 65.649 1.00 63.65 305 LEU B CA 1
ATOM 5106 C C . LEU B 1 305 ? 12.575 38.678 67.141 1.00 65.64 305 LEU B C 1
ATOM 5107 O O . LEU B 1 305 ? 11.449 38.874 67.601 1.00 61.96 305 LEU B O 1
ATOM 5112 N N . MET B 1 306 ? 13.697 38.775 67.863 1.00 68.04 306 MET B N 1
ATOM 5113 C CA . MET B 1 306 ? 13.631 39.153 69.255 1.00 74.02 306 MET B CA 1
ATOM 5114 C C . MET B 1 306 ? 12.962 40.512 69.360 1.00 72.82 306 MET B C 1
ATOM 5115 O O . MET B 1 306 ? 13.235 41.425 68.595 1.00 72.35 306 MET B O 1
ATOM 5120 N N . GLY B 1 307 ? 12.077 40.641 70.336 1.00 72.96 307 GLY B N 1
ATOM 5121 C CA . GLY B 1 307 ? 11.529 41.942 70.668 1.00 73.78 307 GLY B CA 1
ATOM 5122 C C . GLY B 1 307 ? 10.267 42.259 69.872 1.00 72.95 307 GLY B C 1
ATOM 5123 O O . GLY B 1 307 ? 9.602 43.235 70.213 1.00 74.35 307 GLY B O 1
ATOM 5124 N N . THR B 1 308 ? 9.968 41.444 68.834 1.00 67.12 308 THR B N 1
ATOM 5125 C CA . THR B 1 308 ? 8.836 41.691 67.958 1.00 62.60 308 THR B CA 1
ATOM 5126 C C . THR B 1 308 ? 7.563 41.481 68.772 1.00 62.87 308 THR B C 1
ATOM 5127 O O . THR B 1 308 ? 7.407 40.439 69.426 1.00 62.91 308 THR B O 1
ATOM 5131 N N . LYS B 1 309 ? 6.677 42.481 68.753 1.00 63.43 309 LYS B N 1
ATOM 5132 C CA . LYS B 1 309 ? 5.383 42.373 69.419 1.00 64.96 309 LYS B CA 1
ATOM 5133 C C . LYS B 1 309 ? 4.557 41.318 68.681 1.00 61.15 309 LYS B C 1
ATOM 5134 O O . LYS B 1 309 ? 4.715 41.153 67.464 1.00 59.43 309 LYS B O 1
ATOM 5140 N N . LEU B 1 310 ? 3.684 40.606 69.412 1.00 59.57 310 LEU B N 1
ATOM 5141 C CA . LEU B 1 310 ? 2.858 39.550 68.817 1.00 56.70 310 LEU B CA 1
ATOM 5142 C C . LEU B 1 310 ? 1.527 40.146 68.325 1.00 58.72 310 LEU B C 1
ATOM 5143 O O . LEU B 1 310 ? 0.434 39.788 68.822 1.00 55.93 310 LEU B O 1
ATOM 5148 N N . THR B 1 311 ? 1.653 41.091 67.375 1.00 54.52 311 THR B N 1
ATOM 5149 C CA . THR B 1 311 ? 0.524 41.669 66.679 1.00 53.69 311 THR B CA 1
ATOM 5150 C C . THR B 1 311 ? 0.788 41.460 65.184 1.00 53.31 311 THR B C 1
ATOM 5151 O O . THR B 1 311 ? 1.931 41.307 64.744 1.00 51.46 311 THR B O 1
ATOM 5155 N N . GLN B 1 312 ? -0.271 41.428 64.401 1.00 51.01 312 GLN B N 1
ATOM 5156 C CA . GLN B 1 312 ? -0.065 41.159 62.996 1.00 54.16 312 GLN B CA 1
ATOM 5157 C C . GLN B 1 312 ? 0.946 42.148 62.408 1.00 57.33 312 GLN B C 1
ATOM 5158 O O . GLN B 1 312 ? 1.852 41.753 61.683 1.00 57.83 312 GLN B O 1
ATOM 5164 N N . ASP B 1 313 ? 0.747 43.435 62.678 1.00 59.35 313 ASP B N 1
ATOM 5165 C CA . ASP B 1 313 ? 1.576 44.479 62.105 1.00 65.64 313 ASP B CA 1
ATOM 5166 C C . ASP B 1 313 ? 3.052 44.183 62.402 1.00 65.13 313 ASP B C 1
ATOM 5167 O O . ASP B 1 313 ? 3.919 44.198 61.504 1.00 61.26 313 ASP B O 1
ATOM 5172 N N . GLN B 1 314 ? 3.344 43.906 63.684 1.00 61.10 314 GLN B N 1
ATOM 5173 C CA . GLN B 1 314 ? 4.747 43.788 64.029 1.00 63.86 314 GLN B CA 1
ATOM 5174 C C . GLN B 1 314 ? 5.286 42.504 63.386 1.00 58.77 314 GLN B C 1
ATOM 5175 O O . GLN B 1 314 ? 6.340 42.518 62.767 1.00 56.00 314 GLN B O 1
ATOM 5181 N N . LEU B 1 315 ? 4.503 41.417 63.492 1.00 54.08 315 LEU B N 1
ATOM 5182 C CA . LEU B 1 315 ? 4.974 40.109 63.110 1.00 52.87 315 LEU B CA 1
ATOM 5183 C C . LEU B 1 315 ? 5.174 40.070 61.609 1.00 51.90 315 LEU B C 1
ATOM 5184 O O . LEU B 1 315 ? 6.248 39.672 61.147 1.00 53.18 315 LEU B O 1
ATOM 5189 N N . LEU B 1 316 ? 4.130 40.438 60.864 1.00 50.38 316 LEU B N 1
ATOM 5190 C CA . LEU B 1 316 ? 4.225 40.368 59.415 1.00 52.37 316 LEU B CA 1
ATOM 5191 C C . LEU B 1 316 ? 5.423 41.207 58.979 1.00 54.30 316 LEU B C 1
ATOM 5192 O O . LEU B 1 316 ? 6.233 40.765 58.178 1.00 54.55 316 LEU B O 1
ATOM 5197 N N . ASN B 1 317 ? 5.515 42.434 59.504 1.00 56.54 317 ASN B N 1
ATOM 5198 C CA . ASN B 1 317 ? 6.562 43.351 59.096 1.00 59.58 317 ASN B CA 1
ATOM 5199 C C . ASN B 1 317 ? 7.926 42.774 59.457 1.00 58.95 317 ASN B C 1
ATOM 5200 O O . ASN B 1 317 ? 8.856 42.841 58.654 1.00 60.53 317 ASN B O 1
ATOM 5205 N N . ARG B 1 318 ? 8.005 42.173 60.641 1.00 55.48 318 ARG B N 1
ATOM 5206 C CA . ARG B 1 318 ? 9.283 41.718 61.123 1.00 57.54 318 ARG B CA 1
ATOM 5207 C C . ARG B 1 318 ? 9.697 40.532 60.280 1.00 56.72 318 ARG B C 1
ATOM 5208 O O . ARG B 1 318 ? 10.870 40.389 59.988 1.00 58.77 318 ARG B O 1
ATOM 5216 N N . LEU B 1 319 ? 8.723 39.686 59.926 1.00 55.23 319 LEU B N 1
ATOM 5217 C CA . LEU B 1 319 ? 9.008 38.487 59.170 1.00 54.54 319 LEU B CA 1
ATOM 5218 C C . LEU B 1 319 ? 9.335 38.871 57.734 1.00 56.01 319 LEU B C 1
ATOM 5219 O O . LEU B 1 319 ? 10.225 38.271 57.139 1.00 53.39 319 LEU B O 1
ATOM 5224 N N . LYS B 1 320 ? 8.639 39.871 57.183 1.00 61.79 320 LYS B N 1
ATOM 5225 C CA . LYS B 1 320 ? 9.018 40.392 55.867 1.00 67.77 320 LYS B CA 1
ATOM 5226 C C . LYS B 1 320 ? 10.484 40.868 55.889 1.00 70.02 320 LYS B C 1
ATOM 5227 O O . LYS B 1 320 ? 11.318 40.387 55.101 1.00 67.46 320 LYS B O 1
ATOM 5233 N N . ASP B 1 321 ? 10.813 41.723 56.879 1.00 69.10 321 ASP B N 1
ATOM 5234 C CA . ASP B 1 321 ? 12.143 42.305 57.038 1.00 70.02 321 ASP B CA 1
ATOM 5235 C C . ASP B 1 321 ? 13.223 41.259 57.338 1.00 67.66 321 ASP B C 1
ATOM 5236 O O . ASP B 1 321 ? 14.384 41.500 57.041 1.00 66.50 321 ASP B O 1
ATOM 5241 N N . ALA B 1 322 ? 12.836 40.098 57.893 1.00 65.75 322 ALA B N 1
ATOM 5242 C CA . ALA B 1 322 ? 13.803 39.092 58.311 1.00 65.26 322 ALA B CA 1
ATOM 5243 C C . ALA B 1 322 ? 14.378 38.377 57.098 1.00 63.16 322 ALA B C 1
ATOM 5244 O O . ALA B 1 322 ? 15.389 37.710 57.221 1.00 65.90 322 ALA B O 1
ATOM 5246 N N . LYS B 1 323 ? 13.732 38.544 55.944 1.00 63.93 323 LYS B N 1
ATOM 5247 C CA . LYS B 1 323 ? 14.152 37.946 54.683 1.00 64.11 323 LYS B CA 1
ATOM 5248 C C . LYS B 1 323 ? 14.374 36.436 54.841 1.00 61.23 323 LYS B C 1
ATOM 5249 O O . LYS B 1 323 ? 15.502 35.931 54.867 1.00 58.32 323 LYS B O 1
ATOM 5255 N N . LEU B 1 324 ? 13.261 35.715 54.962 1.00 58.32 324 LEU B N 1
ATOM 5256 C CA . LEU B 1 324 ? 13.324 34.288 55.252 1.00 59.35 324 LEU B CA 1
ATOM 5257 C C . LEU B 1 324 ? 14.013 33.529 54.115 1.00 62.53 324 LEU B C 1
ATOM 5258 O O . LEU B 1 324 ? 14.554 32.437 54.349 1.00 63.81 324 LEU B O 1
ATOM 5263 N N . GLU B 1 325 ? 14.002 34.108 52.903 1.00 62.18 325 GLU B N 1
ATOM 5264 C CA . GLU B 1 325 ? 14.611 33.440 51.758 1.00 65.38 325 GLU B CA 1
ATOM 5265 C C . GLU B 1 325 ? 16.126 33.379 51.954 1.00 62.22 325 GLU B C 1
ATOM 5266 O O . GLU B 1 325 ? 16.792 32.550 51.347 1.00 64.95 325 GLU B O 1
ATOM 5272 N N . ASP B 1 326 ? 16.653 34.233 52.831 1.00 60.38 326 ASP B N 1
ATOM 5273 C CA . ASP B 1 326 ? 18.065 34.174 53.200 1.00 64.78 326 ASP B CA 1
ATOM 5274 C C . ASP B 1 326 ? 18.370 32.913 54.021 1.00 65.71 326 ASP B C 1
ATOM 5275 O O . ASP B 1 326 ? 19.536 32.522 54.153 1.00 67.11 326 ASP B O 1
ATOM 5280 N N . TYR B 1 327 ? 17.310 32.288 54.578 1.00 63.11 327 TYR B N 1
ATOM 5281 C CA . TYR B 1 327 ? 17.454 31.173 55.492 1.00 62.14 327 TYR B CA 1
ATOM 5282 C C . TYR B 1 327 ? 16.975 29.862 54.899 1.00 61.86 327 TYR B C 1
ATOM 5283 O O . TYR B 1 327 ? 17.457 28.811 55.286 1.00 61.62 327 TYR B O 1
ATOM 5292 N N . PHE B 1 328 ? 15.946 29.918 54.056 1.00 63.80 328 PHE B N 1
ATOM 5293 C CA . PHE B 1 328 ? 15.335 28.679 53.611 1.00 64.03 328 PHE B CA 1
ATOM 5294 C C . PHE B 1 328 ? 15.294 28.668 52.105 1.00 68.36 328 PHE B C 1
ATOM 5295 O O . PHE B 1 328 ? 15.243 29.731 51.479 1.00 71.67 328 PHE B O 1
ATOM 5303 N N . SER B 1 329 ? 15.291 27.457 51.573 1.00 73.33 329 SER B N 1
ATOM 5304 C CA . SER B 1 329 ? 15.444 27.323 50.146 1.00 81.18 329 SER B CA 1
ATOM 5305 C C . SER B 1 329 ? 14.094 27.587 49.490 1.00 82.15 329 SER B C 1
ATOM 5306 O O . SER B 1 329 ? 14.006 28.441 48.619 1.00 79.61 329 SER B O 1
ATOM 5309 N N . GLN B 1 330 ? 13.042 26.904 49.968 1.00 89.42 330 GLN B N 1
ATOM 5310 C CA . GLN B 1 330 ? 11.690 27.149 49.472 1.00 88.51 330 GLN B CA 1
ATOM 5311 C C . GLN B 1 330 ? 11.073 28.367 50.170 1.00 87.75 330 GLN B C 1
ATOM 5312 O O . GLN B 1 330 ? 11.584 28.881 51.179 1.00 85.31 330 GLN B O 1
ATOM 5318 N N . LYS B 1 331 ? 9.961 28.841 49.600 1.00 86.43 331 LYS B N 1
ATOM 5319 C CA . LYS B 1 331 ? 9.304 30.047 50.095 1.00 80.84 331 LYS B CA 1
ATOM 5320 C C . LYS B 1 331 ? 8.480 29.674 51.324 1.00 74.09 331 LYS B C 1
ATOM 5321 O O . LYS B 1 331 ? 7.796 28.644 51.339 1.00 72.75 331 LYS B O 1
ATOM 5327 N N . ILE B 1 332 ? 8.598 30.493 52.357 1.00 66.17 332 ILE B N 1
ATOM 5328 C CA . ILE B 1 332 ? 7.851 30.247 53.576 1.00 64.39 332 ILE B CA 1
ATOM 5329 C C . ILE B 1 332 ? 6.743 31.276 53.646 1.00 63.39 332 ILE B C 1
ATOM 5330 O O . ILE B 1 332 ? 6.973 32.447 53.403 1.00 65.35 332 ILE B O 1
ATOM 5335 N N . ASP B 1 333 ? 5.551 30.854 54.037 1.00 67.57 333 ASP B N 1
ATOM 5336 C CA . ASP B 1 333 ? 4.463 31.819 54.118 1.00 67.90 333 ASP B CA 1
ATOM 5337 C C . ASP B 1 333 ? 4.561 32.621 55.417 1.00 59.96 333 ASP B C 1
ATOM 5338 O O . ASP B 1 333 ? 4.270 32.109 56.492 1.00 58.16 333 ASP B O 1
ATOM 5343 N N . GLU B 1 334 ? 4.975 33.880 55.307 1.00 57.99 334 GLU B N 1
ATOM 5344 C CA . GLU B 1 334 ? 5.180 34.744 56.466 1.00 57.70 334 GLU B CA 1
ATOM 5345 C C . GLU B 1 334 ? 3.855 34.943 57.205 1.00 56.63 334 GLU B C 1
ATOM 5346 O O . GLU B 1 334 ? 3.802 34.989 58.423 1.00 57.00 334 GLU B O 1
ATOM 5352 N N . GLU B 1 335 ? 2.762 35.062 56.456 1.00 59.17 335 GLU B N 1
ATOM 5353 C CA . GLU B 1 335 ? 1.471 35.267 57.083 1.00 56.94 335 GLU B CA 1
ATOM 5354 C C . GLU B 1 335 ? 1.049 34.015 57.863 1.00 54.60 335 GLU B C 1
ATOM 5355 O O . GLU B 1 335 ? 0.491 34.119 58.953 1.00 53.45 335 GLU B O 1
ATOM 5361 N N . GLU B 1 336 ? 1.298 32.837 57.287 1.00 56.77 336 GLU B N 1
ATOM 5362 C CA . GLU B 1 336 ? 1.030 31.584 57.964 1.00 59.29 336 GLU B CA 1
ATOM 5363 C C . GLU B 1 336 ? 1.742 31.618 59.306 1.00 55.54 336 GLU B C 1
ATOM 5364 O O . GLU B 1 336 ? 1.138 31.301 60.328 1.00 57.27 336 GLU B O 1
ATOM 5370 N N . ILE B 1 337 ? 3.009 32.050 59.295 1.00 51.39 337 ILE B N 1
ATOM 5371 C CA . ILE B 1 337 ? 3.800 32.027 60.518 1.00 52.53 337 ILE B CA 1
ATOM 5372 C C . ILE B 1 337 ? 3.223 33.047 61.490 1.00 51.50 337 ILE B C 1
ATOM 5373 O O . ILE B 1 337 ? 2.958 32.747 62.666 1.00 53.39 337 ILE B O 1
ATOM 5378 N N . CYS B 1 338 ? 3.033 34.256 60.958 1.00 48.81 338 CYS B N 1
ATOM 5379 C CA . CYS B 1 338 ? 2.443 35.337 61.725 1.00 49.20 338 CYS B CA 1
ATOM 5380 C C . CYS B 1 338 ? 1.175 34.870 62.439 1.00 48.11 338 CYS B C 1
ATOM 5381 O O . CYS B 1 338 ? 1.093 35.002 63.645 1.00 49.22 338 CYS B O 1
ATOM 5384 N N . ASN B 1 339 ? 0.207 34.311 61.690 1.00 47.78 339 ASN B N 1
ATOM 5385 C CA . ASN B 1 339 ? -1.094 33.955 62.228 1.00 49.60 339 ASN B CA 1
ATOM 5386 C C . ASN B 1 339 ? -0.946 32.844 63.254 1.00 51.69 339 ASN B C 1
ATOM 5387 O O . ASN B 1 339 ? -1.684 32.785 64.232 1.00 53.48 339 ASN B O 1
ATOM 5392 N N . LEU B 1 340 ? 0.024 31.966 63.023 1.00 54.00 340 LEU B N 1
ATOM 5393 C CA . LEU B 1 340 ? 0.239 30.868 63.932 1.00 58.29 340 LEU B CA 1
ATOM 5394 C C . LEU B 1 340 ? 0.647 31.442 65.280 1.00 58.91 340 LEU B C 1
ATOM 5395 O O . LEU B 1 340 ? 0.142 31.046 66.312 1.00 60.95 340 LEU B O 1
ATOM 5400 N N . LEU B 1 341 ? 1.515 32.451 65.229 1.00 59.94 341 LEU B N 1
ATOM 5401 C CA . LEU B 1 341 ? 2.131 32.991 66.423 1.00 60.34 341 LEU B CA 1
ATOM 5402 C C . LEU B 1 341 ? 1.216 34.022 67.050 1.00 60.09 341 LEU B C 1
ATOM 5403 O O . LEU B 1 341 ? 1.451 34.437 68.164 1.00 64.67 341 LEU B O 1
ATOM 5408 N N . LEU B 1 342 ? 0.237 34.509 66.303 1.00 60.23 342 LEU B N 1
ATOM 5409 C CA . LEU B 1 342 ? -0.643 35.538 66.832 1.00 62.44 342 LEU B CA 1
ATOM 5410 C C . LEU B 1 342 ? -1.560 34.940 67.896 1.00 63.87 342 LEU B C 1
ATOM 5411 O O . LEU B 1 342 ? -2.179 35.661 68.680 1.00 65.17 342 LEU B O 1
ATOM 5416 N N . ASN B 1 343 ? -1.671 33.616 67.841 1.00 62.31 343 ASN B N 1
ATOM 5417 C CA . ASN B 1 343 ? -2.485 32.835 68.744 1.00 66.47 343 ASN B CA 1
ATOM 5418 C C . ASN B 1 343 ? -1.773 32.562 70.072 1.00 67.36 343 ASN B C 1
ATOM 5419 O O . ASN B 1 343 ? -2.262 31.765 70.853 1.00 68.89 343 ASN B O 1
ATOM 5424 N N . LEU B 1 344 ? -0.612 33.170 70.334 1.00 66.13 344 LEU B N 1
ATOM 5425 C CA . LEU B 1 344 ? 0.035 32.963 71.618 1.00 72.70 344 LEU B CA 1
ATOM 5426 C C . LEU B 1 344 ? -0.260 34.138 72.573 1.00 77.91 344 LEU B C 1
ATOM 5427 O O . LEU B 1 344 ? -0.706 33.830 73.711 1.00 81.53 344 LEU B O 1
#

Nearest PDB structures (foldseek):
  6jom-assembly1_A  TM=1.003E+00  e=5.203E-76  Mesomycoplasma hyopneumoniae J
  6jom-assembly2_B  TM=9.978E-01  e=1.365E-71  Mesomycoplasma hyopneumoniae J
  5idh-assembly1_A  TM=9.067E-01  e=5.554E-37  Enterococcus faecalis V583
  4tvy-assembly1_A  TM=7.685E-01  e=1.797E-25  Escherichia coli K-12
  3r07-assembly1_A  TM=8.119E-01  e=3.355E-19  Thermoplasma acidophilum DSM 1728

Secondary structure (DSSP, 8-state):
-EEE--EETTEE---HHHHHHHHHHHHHH---SS-EEEEE---SEEEE-TT--HHHHB-HHHHHHHT-EEEE-SS-S--EEE-TTEEEEEEEEESGGGTTTTT-HHHHHHHHHHHHHHTT-S--EE-SSSEEEETTEEEEEEEEEEETTEEEEEEEEESS--HHHHHHHB-----B--SGGGS-GGGTT--HHHHHHHHHHHHHHHTT-SSPEEEPPPHHHHHHHHHHIIIIIT-HIIIIITS---SEEEEEE-SS-EEEEEEEEETTEEEEEEEEES---SS-THHHHHHHTT-BSSHHHHHHHHHHTTGGGT-SSPP-HHHHHHHHTT-/-EE---EETTEE---HHHHHHHHHHHHHH---SS-EEEEE---SEEEE-TT--HHHHB-HHHHHHHT-EEEE-SS-S--EEE-TTEEEEEEEEESGGGTTTTT-HHHHHHHHHHHHHHTT-TT-EE-SSSEEEETTEEEEEEEEEEETTEEEEEEEEESS--HHHHHHHB----B--SGGGS-GGGTT--HHHHHHHHHHHHHHHTT-SSPEE----HHHHHHHHHHIIIIIT-HHHHTTSS---SEEEEEE-SS-EEEEEEEEETTEEEEEEEEES---SS-SHHHHHHHTT-BSSHHHHHHHHHHTTGGGT-SS---HHHHHHHHHT-

Organism: Mesomycoplasma hyopneumoniae (strain J / ATCC 25934 / NCTC 10110) (NCBI:txid262719)

Radius of gyration: 28.22 Å; Cα contacts (8 Å, |Δi|>4): 1345; chains: 2; bounding box: 58×63×81 Å

=== Feature glossary ===
Annotated list of the representations used here:

Nearest PDB structures. The Foldseek neighbor list gives the closest experimentally determined structures in the PDB, ranked by structural alignment. TM-score near 1 means near-identical fold; near 0.3 means only rough topology match. This is how one finds what a novel AlphaFold prediction most resembles in the solved-structure universe.

Foldseek 3Di. Foldseek's 3Di representation compresses backbone geometry into a per-residue letter drawn from a learned twenty-state alphabet. It captures the tertiary interaction pattern around each residue — which residues are packed against it in space, regardless of where they are in sequence.

Radius of gyration, Cα contacts, bounding box. Radius of gyration (Rg) is the root-mean-square distance of Cα atoms from their centroid — a single number for overall size and compactness. A globular domain of N residues has Rg ≈ 2.2·N^0.38 Å; an extended or disordered chain has a much larger Rg. The Cα contact count is the number of residue pairs whose Cα atoms are within 8 Å and are more than four positions apart in sequence — a standard proxy for tertiary packing density. The bounding box is the smallest axis-aligned box enclosing all Cα atoms.

InterPro / GO / CATH / organism. The annotation block draws on four external resources. InterPro: which protein families and domains the sequence belongs to. GO: standardized terms for what the protein does, what process it participates in, and where in the cell it acts. CATH: which structural fold it has in the CATH hierarchy. Organism: the species of origin.

mmCIF coordinates. The mmCIF block holds the 3D Cartesian coordinates of each backbone atom (N, Cα, C, O) in ångströms. mmCIF is the PDB's canonical archive format — a tagged-loop text representation of the atomic model.

pLDDT. pLDDT is the predicted lDDT-Cα score: AlphaFold's confidence that the local environment of each residue (all inter-atomic distances within 15 Å) is correctly placed. It is a per-residue number between 0 and 100, with higher meaning more reliable.

Backbone torsions (φ/ψ). φ (phi) and ψ (psi) are the two rotatable backbone dihedrals per residue: φ is the C(i-1)–N–Cα–C torsion, ψ is the N–Cα–C–N(i+1) torsion, both in degrees on (−180°, 180°]. α-helical residues cluster near (−60°, −45°); β-strand residues near (−120°, +130°). A Ramachandran plot is simply a scatter of (φ, ψ) for every residue.

B-factor. For experimental (PDB) structures, the B-factor (temperature factor) quantifies the positional spread of each atom in the crystal — a combination of thermal vibration and static disorder — in units of Å². High B-factors mark flexible loops or poorly resolved regions; low B-factors mark the rigid, well-ordered core.

Secondary structure (3-state, P-SEA). SS3 is a coarse helix/strand/coil call (letters a/b/c) made by the P-SEA algorithm from inter-Cα distances and dihedrals. It is less detailed than DSSP but needs only Cα positions.

Predicted aligned error. Predicted aligned error is AlphaFold's pairwise confidence. Unlike pLDDT (per-residue), PAE is per-residue-pair and captures whether two parts of the structure are correctly placed relative to each other. Units are ångströms of expected positional error.

Solvent-accessible surface area. Solvent-accessible surface area (SASA) is the area in Å² traced out by the centre of a 1.4 Å probe sphere (a water molecule) rolled over the protein's van der Waals surface (Shrake–Rupley / Lee–Richards construction). Buried residues have near-zero SASA; fully exposed residues can exceed 200 Å². The total SASA scales roughly with the number of surface residues.

Secondary structure (8-state, DSSP). The SS8 string is DSSP's per-residue secondary-structure call. α-helix (H) means an i→i+4 H-bond ladder; β-strand (E) means the residue participates in a β-sheet; 3₁₀ (G) and π (I) are tighter and wider helices; T/S are turns/bends; '-' is loop.

Rendered structure images. Structure images are PyMOL renders from six orthogonal camera directions. Cartoon representation draws helices as coils and strands as arrows; sticks shows the backbone as bonds; surface shows the solvent-excluded envelope. Rainbow coloring maps sequence position to hue (blue→red, N→C); chain coloring assigns a distinct color per polypeptide.

Sequence. The amino-acid sequence is the protein's primary structure: the linear order of residues from the N-terminus to the C-terminus, written in one-letter code. Everything else here — the 3D coordinates, the secondary structure, the domain annotations — is ultimately a consequence of this string.

Contact-map, Ramachandran, and PAE plots. Three diagnostic plots accompany the record. The Cα contact map visualizes the tertiary structure as a 2D adjacency matrix (8 Å cutoff, sequence-local contacts suppressed). The Ramachandran plot shows the distribution of backbone (φ, ψ) torsions, with points in the α and β basins reflecting secondary structure content. The PAE plot shows AlphaFold's inter-residue confidence as a color matrix.